Protein AF-A0A0W1ANU6-F1 (afdb_monomer_lite)

Organism: NCBI:txid66969

Sequence (694 aa):
MARELHKSTKRPPHLQFKSTFQEWLEKNLQDPGAIPAIKIGTTGFQNAEVLRQFMLSNVGQVFLNENRRQFDEKLFIQNQLKIDAIESELFKQIILGALLRAYMNGEDAKAEKIRRYAIELNHQILSENQAVISANHTPKPDDAPRGPSEGLMSTLQILEGIQNNIEEREKLEQKLALAQHQQQLMLAKHDQFNQAMAIFDTQDGHLDGLDVFATRDLDRRVQWYTKDSKWITDRLQDGVSEKLYVDANGKTVTDLKKAELVLSKGKKVVVNDGVGYILKDSQELDDLTEHEKKAAKNSYREVQQYTRQLKLNELKLEVLRDLIDVLNGDKFYVDAEGKPVQPPKDIKQAELVLAKGQKVVVKDGKGYLLKAGQEFDSLTQDEKETANNSYQEAQHYMKQFKVLVAMHKREIELDLGATDLAILIEDHAMKAPKGHHGGLDDNLVRVRDQQQTLNLELGHLFDMLAVLQGLKYFANKSGKRVPYGEESVYIIDVSQQPVLVNGQLYAIDKSEEILEDTNENRFYLVPKGTTLEMLKNEPEAQKRAERSFERLKYDPSSTVKKLVKDNNALEVSFMEGEISRHASDLANNLQVGKELSQSLAPRPTPRPSSPRKDDLMALRRGEQPALTYDDFSHCQGRLEPKARDAYLQLLEQAPRFGPIPPELQRKIMNFLDKHHVNPFERTFNPTPFNNPYQ

Structure (mmCIF, N/CA/C/O backbone):
data_AF-A0A0W1ANU6-F1
#
_entry.id   AF-A0A0W1ANU6-F1
#
loop_
_atom_site.group_PDB
_atom_site.id
_atom_site.type_symbol
_atom_site.label_atom_id
_atom_site.label_alt_id
_atom_site.label_comp_id
_atom_site.label_asym_id
_atom_site.label_entity_id
_atom_site.label_seq_id
_atom_site.pdbx_PDB_ins_code
_atom_site.Cartn_x
_atom_site.Cartn_y
_atom_site.Cartn_z
_atom_site.occupancy
_atom_site.B_iso_or_equiv
_atom_site.auth_seq_id
_atom_site.auth_comp_id
_atom_site.auth_asym_id
_atom_site.auth_atom_id
_atom_site.pdbx_PDB_model_num
ATOM 1 N N . MET A 1 1 ? 16.350 -18.816 4.239 1.00 35.78 1 MET A N 1
ATOM 2 C CA . MET A 1 1 ? 16.068 -18.340 2.868 1.00 35.78 1 MET A CA 1
ATOM 3 C C . MET A 1 1 ? 17.318 -17.874 2.124 1.00 35.78 1 MET A C 1
ATOM 5 O O . MET A 1 1 ? 17.687 -18.574 1.194 1.00 35.78 1 MET A O 1
ATOM 9 N N . ALA A 1 2 ? 18.045 -16.825 2.540 1.00 32.62 2 ALA A N 1
ATOM 10 C CA . ALA A 1 2 ? 19.241 -16.346 1.816 1.00 32.62 2 ALA A CA 1
ATOM 11 C C . ALA A 1 2 ? 20.318 -17.427 1.546 1.00 32.62 2 ALA A C 1
ATOM 13 O O . ALA A 1 2 ? 20.812 -17.546 0.432 1.00 32.62 2 ALA A O 1
ATOM 14 N N . ARG A 1 3 ? 20.628 -18.304 2.517 1.00 33.06 3 ARG A N 1
ATOM 15 C CA . ARG A 1 3 ? 21.600 -19.409 2.330 1.00 33.06 3 ARG A CA 1
ATOM 16 C C . ARG A 1 3 ? 21.128 -20.547 1.415 1.00 33.06 3 ARG A C 1
ATOM 18 O O . ARG A 1 3 ? 21.973 -21.315 0.962 1.00 33.06 3 ARG A O 1
ATOM 25 N N . GLU A 1 4 ? 19.827 -20.674 1.160 1.00 38.75 4 GLU A N 1
ATOM 26 C CA . GLU A 1 4 ? 19.288 -21.673 0.224 1.00 38.75 4 GLU A CA 1
ATOM 27 C C . GLU A 1 4 ? 19.093 -21.092 -1.180 1.00 38.75 4 GLU A C 1
ATOM 29 O O . GLU A 1 4 ? 19.445 -21.753 -2.156 1.00 38.75 4 GLU A O 1
ATOM 34 N N . LEU A 1 5 ? 18.690 -19.821 -1.295 1.00 36.66 5 LEU A N 1
ATOM 35 C CA . LEU A 1 5 ? 18.698 -19.081 -2.564 1.00 36.66 5 LEU A CA 1
ATOM 36 C C . LEU A 1 5 ? 20.118 -18.959 -3.140 1.00 36.66 5 LEU A C 1
ATOM 38 O O . LEU A 1 5 ? 20.323 -19.208 -4.324 1.00 36.66 5 LEU A O 1
ATOM 42 N N . HIS A 1 6 ? 21.128 -18.710 -2.298 1.00 36.75 6 HIS A N 1
ATOM 43 C CA . HIS A 1 6 ? 22.522 -18.610 -2.747 1.00 36.75 6 HIS A CA 1
ATOM 44 C C . HIS A 1 6 ? 23.140 -19.947 -3.200 1.00 36.75 6 HIS A C 1
ATOM 46 O O . HIS A 1 6 ? 24.167 -19.949 -3.875 1.00 36.75 6 HIS A O 1
ATOM 52 N N . LYS A 1 7 ? 22.537 -21.092 -2.844 1.00 37.78 7 LYS A N 1
ATOM 53 C CA . LYS A 1 7 ? 23.021 -22.429 -3.239 1.00 37.78 7 LYS A CA 1
ATOM 54 C C . LYS A 1 7 ? 22.357 -22.977 -4.509 1.00 37.78 7 LYS A C 1
ATOM 56 O O . LYS A 1 7 ? 22.868 -23.944 -5.063 1.00 37.78 7 LYS A O 1
ATOM 61 N N . SER A 1 8 ? 21.253 -22.379 -4.969 1.00 34.44 8 SER A N 1
ATOM 62 C CA . SER A 1 8 ? 20.408 -22.926 -6.045 1.00 34.44 8 SER A CA 1
ATOM 63 C C . SER A 1 8 ? 20.542 -22.206 -7.395 1.00 34.44 8 SER A C 1
ATOM 65 O O . SER A 1 8 ? 20.320 -22.806 -8.445 1.00 34.44 8 SER A O 1
ATOM 67 N N . THR A 1 9 ? 20.976 -20.946 -7.435 1.00 32.66 9 THR A N 1
ATOM 68 C CA . THR A 1 9 ? 21.020 -20.198 -8.699 1.00 32.66 9 THR A CA 1
ATOM 69 C C . THR A 1 9 ? 22.439 -20.114 -9.248 1.00 32.66 9 THR A C 1
ATOM 71 O O . THR A 1 9 ? 23.254 -19.314 -8.783 1.00 32.66 9 THR A O 1
ATOM 74 N N . LYS A 1 10 ? 22.728 -20.893 -10.304 1.00 33.66 10 LYS A N 1
ATOM 75 C CA . LYS A 1 10 ? 23.730 -20.481 -11.302 1.00 33.66 10 LYS A CA 1
ATOM 76 C C . LYS A 1 10 ? 23.440 -19.012 -11.617 1.00 33.66 10 LYS A C 1
ATOM 78 O O . LYS A 1 10 ? 22.291 -18.702 -11.926 1.00 33.66 10 LYS A O 1
ATOM 83 N N . ARG A 1 11 ? 24.433 -18.122 -11.483 1.00 33.25 11 ARG A N 1
ATOM 84 C CA . ARG A 1 11 ? 24.271 -16.713 -11.874 1.00 33.25 11 ARG A CA 1
ATOM 85 C C . ARG A 1 11 ? 23.612 -16.694 -13.258 1.00 33.25 11 ARG A C 1
ATOM 87 O O . ARG A 1 11 ? 24.167 -17.346 -14.151 1.00 33.25 11 ARG A O 1
ATOM 94 N N . PRO A 1 12 ? 22.457 -16.032 -13.449 1.00 35.81 12 PRO A N 1
ATOM 95 C CA . PRO A 1 12 ? 21.993 -15.783 -14.799 1.00 35.81 12 PRO A CA 1
ATOM 96 C C . PRO A 1 12 ? 23.134 -15.046 -15.515 1.00 35.81 12 PRO A C 1
ATOM 98 O O . PRO A 1 12 ? 23.788 -14.198 -14.894 1.00 35.81 12 PRO A O 1
ATOM 101 N N . PRO A 1 13 ? 23.479 -15.433 -16.753 1.00 35.38 13 PRO A N 1
ATOM 102 C CA . PRO A 1 13 ? 24.492 -14.710 -17.500 1.00 35.38 13 PRO A CA 1
ATOM 103 C C . PRO A 1 13 ? 24.056 -13.246 -17.524 1.00 35.38 13 PRO A C 1
ATOM 105 O O . PRO A 1 13 ? 22.912 -12.965 -17.876 1.00 35.38 13 PRO A O 1
ATOM 108 N N . HIS A 1 14 ? 24.935 -12.325 -17.108 1.00 44.47 14 HIS A N 1
ATOM 109 C CA . HIS A 1 14 ? 24.729 -10.910 -17.404 1.00 44.47 14 HIS A CA 1
ATOM 110 C C . HIS A 1 14 ? 24.322 -10.830 -18.874 1.00 44.47 14 HIS A C 1
ATOM 112 O O . HIS A 1 14 ? 24.995 -11.457 -19.697 1.00 44.47 14 HIS A O 1
ATOM 118 N N . LEU A 1 15 ? 23.219 -10.141 -19.182 1.00 48.84 15 LEU A N 1
ATOM 119 C CA . LEU A 1 15 ? 22.803 -9.886 -20.557 1.00 48.84 15 LEU A CA 1
ATOM 120 C C . LEU A 1 15 ? 23.972 -9.184 -21.261 1.00 48.84 15 LEU A C 1
ATOM 122 O O . LEU A 1 15 ? 24.145 -7.971 -21.169 1.00 48.84 15 LEU A O 1
ATOM 126 N N . GLN A 1 16 ? 24.838 -9.967 -21.900 1.00 61.44 16 GLN A N 1
ATOM 127 C CA . GLN A 1 16 ? 25.868 -9.463 -22.785 1.00 61.44 16 GLN A CA 1
ATOM 128 C C . GLN A 1 16 ? 25.128 -9.099 -24.057 1.00 61.44 16 GLN A C 1
ATOM 130 O O . GLN A 1 16 ? 24.949 -9.929 -24.945 1.00 61.44 16 GLN A O 1
ATOM 135 N N . PHE A 1 17 ? 24.610 -7.874 -24.084 1.00 69.75 17 PHE A N 1
ATOM 136 C CA . PHE A 1 17 ? 24.066 -7.311 -25.302 1.00 69.75 17 PHE A CA 1
ATOM 137 C C . PHE A 1 17 ? 25.176 -7.309 -26.355 1.00 69.75 17 PHE A C 1
ATOM 139 O O . PHE A 1 17 ? 26.246 -6.740 -26.130 1.00 69.75 17 PHE A O 1
ATOM 146 N N . LYS A 1 18 ? 24.918 -7.969 -27.480 1.00 77.81 18 LYS A N 1
ATOM 147 C CA . LYS A 1 18 ? 25.748 -7.893 -28.676 1.00 77.81 18 LYS A CA 1
ATOM 148 C C . LYS A 1 18 ? 24.963 -7.110 -29.716 1.00 77.81 18 LYS A C 1
ATOM 150 O O . LYS A 1 18 ? 23.819 -7.453 -30.001 1.00 77.81 18 LYS A O 1
ATOM 155 N N . SER A 1 19 ? 25.558 -6.042 -30.243 1.00 79.31 19 SER A N 1
ATOM 156 C CA . SER A 1 19 ? 24.958 -5.303 -31.355 1.00 79.31 19 SER A CA 1
ATOM 157 C C . SER A 1 19 ? 24.917 -6.189 -32.598 1.00 79.31 19 SER A C 1
ATOM 159 O O . SER A 1 19 ? 25.737 -7.099 -32.756 1.00 79.31 19 SER A O 1
ATOM 161 N N . THR A 1 20 ? 24.017 -5.892 -33.533 1.00 81.06 20 THR A N 1
ATOM 162 C CA . THR A 1 20 ? 23.990 -6.616 -34.814 1.00 81.06 20 THR A CA 1
ATOM 163 C C . THR A 1 20 ? 25.293 -6.421 -35.600 1.00 81.06 20 THR A C 1
ATOM 165 O O . THR A 1 20 ? 25.704 -7.307 -36.351 1.00 81.06 20 THR A O 1
ATOM 168 N N . PHE A 1 21 ? 25.993 -5.298 -35.384 1.00 79.25 21 PHE A N 1
ATOM 169 C CA . PHE A 1 21 ? 27.333 -5.060 -35.919 1.00 79.25 21 PHE A CA 1
ATOM 170 C C . PHE A 1 21 ? 28.360 -6.009 -35.303 1.00 79.25 21 PHE A C 1
ATOM 172 O O . PHE A 1 21 ? 29.102 -6.665 -36.030 1.00 79.25 21 PHE A O 1
ATOM 179 N N . GLN A 1 22 ? 28.374 -6.144 -33.977 1.00 78.56 22 GLN A N 1
ATOM 180 C CA . GLN A 1 22 ? 29.277 -7.052 -33.279 1.00 78.56 22 GLN A CA 1
ATOM 181 C C . GLN A 1 22 ? 29.022 -8.516 -33.660 1.00 78.56 22 GLN A C 1
ATOM 183 O O . GLN A 1 22 ? 29.974 -9.250 -33.921 1.00 78.56 22 GLN A O 1
ATOM 188 N N . GLU A 1 23 ? 27.759 -8.936 -33.760 1.00 80.75 23 GLU A N 1
ATOM 189 C CA . GLU A 1 23 ? 27.398 -10.278 -34.234 1.00 80.75 23 GLU A CA 1
ATOM 190 C C . GLU A 1 23 ? 27.848 -10.514 -35.680 1.00 80.75 23 GLU A C 1
ATOM 192 O O . GLU A 1 23 ? 28.389 -11.576 -36.001 1.00 80.75 23 GLU A O 1
ATOM 197 N N . TRP A 1 24 ? 27.686 -9.512 -36.553 1.00 80.56 24 TRP A N 1
ATOM 198 C CA . TRP A 1 24 ? 28.187 -9.571 -37.923 1.00 80.56 24 TRP A CA 1
ATOM 199 C C . TRP A 1 24 ? 29.712 -9.720 -37.956 1.00 80.56 24 TRP A C 1
ATOM 201 O O . TRP A 1 24 ? 30.218 -10.567 -38.694 1.00 80.56 24 TRP A O 1
ATOM 211 N N . LEU A 1 25 ? 30.451 -8.966 -37.136 1.00 74.25 25 LEU A N 1
ATOM 212 C CA . LEU A 1 25 ? 31.909 -9.074 -37.042 1.00 74.25 25 LEU A CA 1
ATOM 213 C C . LEU A 1 25 ? 32.337 -10.460 -36.550 1.00 74.25 25 LEU A C 1
ATOM 215 O O . LEU A 1 25 ? 33.192 -11.084 -37.173 1.00 74.25 25 LEU A O 1
ATOM 219 N N . GLU A 1 26 ? 31.737 -10.970 -35.472 1.00 74.88 26 GLU A N 1
ATOM 220 C CA . GLU A 1 26 ? 32.054 -12.291 -34.916 1.00 74.88 26 GLU A CA 1
ATOM 221 C C . GLU A 1 26 ? 31.790 -13.417 -35.923 1.00 74.88 26 GLU A C 1
ATOM 223 O O . GLU A 1 26 ? 32.666 -14.258 -36.142 1.00 74.88 26 GLU A O 1
ATOM 228 N N . LYS A 1 27 ? 30.626 -13.402 -36.587 1.00 71.75 27 LYS A N 1
ATOM 229 C CA . LYS A 1 27 ? 30.262 -14.389 -37.613 1.00 71.75 27 LYS A CA 1
ATOM 230 C C . LYS A 1 27 ? 31.271 -14.403 -38.764 1.00 71.75 27 LYS A C 1
ATOM 232 O O . LYS A 1 27 ? 31.720 -15.468 -39.178 1.00 71.75 27 LYS A O 1
ATOM 237 N N . ASN A 1 28 ? 31.651 -13.225 -39.256 1.00 66.12 28 ASN A N 1
ATOM 238 C CA . ASN A 1 28 ? 32.554 -13.086 -40.400 1.00 66.12 28 ASN A CA 1
ATOM 239 C C . ASN A 1 28 ? 34.046 -13.232 -40.046 1.00 66.12 28 ASN A C 1
ATOM 241 O O . ASN A 1 28 ? 34.873 -13.407 -40.938 1.00 66.12 28 ASN A O 1
ATOM 245 N N . LEU A 1 29 ? 34.402 -13.179 -38.759 1.00 63.62 29 LEU A N 1
ATOM 246 C CA . LEU A 1 29 ? 35.742 -13.503 -38.260 1.00 63.62 29 LEU A CA 1
ATOM 247 C C . LEU A 1 29 ? 35.932 -15.003 -38.005 1.00 63.62 29 LEU A C 1
ATOM 249 O O . LEU A 1 29 ? 37.050 -15.498 -38.142 1.00 63.62 29 LEU A O 1
ATOM 253 N N . GLN A 1 30 ? 34.872 -15.715 -37.608 1.00 57.31 30 GLN A N 1
ATOM 254 C CA . GLN A 1 30 ? 34.927 -17.142 -37.264 1.00 57.31 30 GLN A CA 1
ATOM 255 C C . GLN A 1 30 ? 34.767 -18.072 -38.472 1.00 57.31 30 GLN A C 1
ATOM 257 O O . GLN A 1 30 ? 35.245 -19.206 -38.421 1.00 57.31 30 GLN A O 1
ATOM 262 N N . ASP A 1 31 ? 34.139 -17.611 -39.554 1.00 54.31 31 ASP A N 1
ATOM 263 C CA . ASP A 1 31 ? 34.014 -18.371 -40.795 1.00 54.31 31 ASP A CA 1
ATOM 264 C C . ASP A 1 31 ? 35.068 -17.913 -41.827 1.00 54.31 31 ASP A C 1
ATOM 266 O O . ASP A 1 31 ? 34.906 -16.857 -42.447 1.00 54.31 31 ASP A O 1
ATOM 270 N N . PRO A 1 32 ? 36.147 -18.689 -42.064 1.00 45.28 32 PRO A N 1
ATOM 271 C CA . PRO A 1 32 ? 37.159 -18.363 -43.071 1.00 45.28 32 PRO A CA 1
ATOM 272 C C . PRO A 1 32 ? 36.623 -18.336 -44.519 1.00 45.28 32 PRO A C 1
ATOM 274 O O . PRO A 1 32 ? 37.383 -17.980 -45.422 1.00 45.28 32 PRO A O 1
ATOM 277 N N . GLY A 1 33 ? 35.355 -18.707 -44.751 1.00 45.69 33 GLY A N 1
ATOM 278 C CA . GLY A 1 33 ? 34.663 -18.653 -46.041 1.00 45.69 33 GLY A CA 1
ATOM 279 C C . GLY A 1 33 ? 33.520 -17.628 -46.164 1.00 45.69 33 GLY A C 1
ATOM 280 O O . GLY A 1 33 ? 33.111 -17.374 -47.296 1.00 45.69 33 GLY A O 1
ATOM 281 N N . ALA A 1 34 ? 33.020 -17.016 -45.079 1.00 43.75 34 ALA A N 1
ATOM 282 C CA . ALA A 1 34 ? 31.840 -16.123 -45.128 1.00 43.75 34 ALA A CA 1
ATOM 283 C C . ALA A 1 34 ? 32.122 -14.748 -45.759 1.00 43.75 34 ALA A C 1
ATOM 285 O O . ALA A 1 34 ? 31.272 -14.196 -46.452 1.00 43.75 34 ALA A O 1
ATOM 286 N N . ILE A 1 35 ? 33.351 -14.239 -45.621 1.00 45.53 35 ILE A N 1
ATOM 287 C CA . ILE A 1 35 ? 33.892 -13.196 -46.500 1.00 45.53 35 ILE A CA 1
ATOM 288 C C . ILE A 1 35 ? 34.967 -13.870 -47.360 1.00 45.53 35 ILE A C 1
ATOM 290 O O . ILE A 1 35 ? 36.108 -13.978 -46.910 1.00 45.53 35 ILE A O 1
ATOM 294 N N . PRO A 1 36 ? 34.689 -14.292 -48.608 1.00 40.44 36 PRO A N 1
ATOM 295 C CA . PRO A 1 36 ? 35.672 -14.991 -49.448 1.00 40.44 36 PRO A CA 1
ATOM 296 C C . PRO A 1 36 ? 36.923 -14.169 -49.843 1.00 40.44 36 PRO A C 1
ATOM 298 O O . PRO A 1 36 ? 37.682 -14.576 -50.725 1.00 40.44 36 PRO A O 1
ATOM 301 N N . ALA A 1 37 ? 37.156 -12.986 -49.261 1.00 41.53 37 ALA A N 1
ATOM 302 C CA . ALA A 1 37 ? 37.956 -11.949 -49.904 1.00 41.53 37 ALA A CA 1
ATOM 303 C C . ALA A 1 37 ? 38.955 -11.163 -49.053 1.00 41.53 37 ALA A C 1
ATOM 305 O O . ALA A 1 37 ? 39.865 -10.563 -49.626 1.00 41.53 37 ALA A O 1
ATOM 306 N N . ILE A 1 38 ? 38.862 -11.191 -47.725 1.00 44.69 38 ILE A N 1
ATOM 307 C CA . ILE A 1 38 ? 39.872 -10.594 -46.847 1.00 44.69 38 ILE A CA 1
ATOM 308 C C . ILE A 1 38 ? 40.146 -11.647 -45.789 1.00 44.69 38 ILE A C 1
ATOM 310 O O . ILE A 1 38 ? 39.294 -11.921 -44.954 1.00 44.69 38 ILE A O 1
ATOM 314 N N . LYS A 1 39 ? 41.316 -12.285 -45.817 1.00 48.00 39 LYS A N 1
ATOM 315 C CA . LYS A 1 39 ? 41.762 -13.081 -44.671 1.00 48.00 39 LYS A CA 1
ATOM 316 C C . LYS A 1 39 ? 42.019 -12.095 -43.522 1.00 48.00 39 LYS A C 1
ATOM 318 O O . LYS A 1 39 ? 43.155 -11.667 -43.327 1.00 48.00 39 LYS A O 1
ATOM 323 N N . ILE A 1 40 ? 40.979 -11.701 -42.787 1.00 48.38 40 ILE A N 1
ATOM 324 C CA . ILE A 1 40 ? 41.069 -10.703 -41.708 1.00 48.38 40 ILE A CA 1
ATOM 325 C C . ILE A 1 40 ? 42.050 -11.185 -40.616 1.00 48.38 40 ILE A C 1
ATOM 327 O O . ILE A 1 40 ? 42.834 -10.403 -40.075 1.00 48.38 40 ILE A O 1
ATOM 331 N N . GLY A 1 41 ? 42.129 -12.505 -40.403 1.00 42.62 41 GLY A N 1
ATOM 332 C CA . GLY A 1 41 ? 43.150 -13.133 -39.556 1.00 42.62 41 GLY A CA 1
ATOM 333 C C . GLY A 1 41 ? 44.597 -12.987 -40.061 1.00 42.62 41 GLY A C 1
ATOM 334 O O . GLY A 1 41 ? 45.521 -13.046 -39.261 1.00 42.62 41 GLY A O 1
ATOM 335 N N . THR A 1 42 ? 44.830 -12.740 -41.360 1.00 43.78 42 THR A N 1
ATOM 336 C CA . THR A 1 42 ? 46.174 -12.425 -41.903 1.00 43.78 42 THR A CA 1
ATOM 337 C C . THR A 1 42 ? 46.507 -10.933 -41.904 1.00 43.78 42 THR A C 1
ATOM 339 O O . THR A 1 42 ? 47.664 -10.579 -42.093 1.00 43.78 42 THR A O 1
ATOM 342 N N . THR A 1 43 ? 45.526 -10.060 -41.654 1.00 48.69 43 THR A N 1
ATOM 343 C CA . THR A 1 43 ? 45.728 -8.606 -41.502 1.00 48.69 43 THR A CA 1
ATOM 344 C C . THR A 1 43 ? 46.030 -8.179 -40.057 1.00 48.69 43 THR A C 1
ATOM 346 O O . THR A 1 43 ? 46.143 -6.990 -39.786 1.00 48.69 43 THR A O 1
ATOM 349 N N . GLY A 1 44 ? 46.183 -9.133 -39.128 1.00 53.22 44 GLY A N 1
ATOM 350 C CA . GLY A 1 44 ? 46.614 -8.877 -37.746 1.00 53.22 44 GLY A CA 1
ATOM 351 C C . GLY A 1 44 ? 45.498 -8.577 -36.736 1.00 53.22 44 GLY A C 1
ATOM 352 O O . GLY A 1 44 ? 45.797 -8.333 -35.568 1.00 53.22 44 GLY A O 1
ATOM 353 N N . PHE A 1 45 ? 44.219 -8.624 -37.130 1.00 59.03 45 PHE A N 1
ATOM 354 C CA . PHE A 1 45 ? 43.095 -8.437 -36.204 1.00 59.03 45 PHE A CA 1
ATOM 355 C C . PHE A 1 45 ? 42.841 -9.717 -35.399 1.00 59.03 45 PHE A C 1
ATOM 357 O O . PHE A 1 45 ? 42.494 -10.755 -35.957 1.00 59.03 45 PHE A O 1
ATOM 364 N N . GLN A 1 46 ? 43.025 -9.644 -34.079 1.00 59.03 46 GLN A N 1
ATOM 365 C CA . GLN A 1 46 ? 43.000 -10.816 -33.194 1.00 59.03 46 GLN A CA 1
ATOM 366 C C . GLN A 1 46 ? 41.590 -11.221 -32.736 1.00 59.03 46 GLN A C 1
ATOM 368 O O . GLN A 1 46 ? 41.385 -12.367 -32.343 1.00 59.03 46 GLN A O 1
ATOM 373 N N . ASN A 1 47 ? 40.623 -10.297 -32.746 1.00 66.69 47 ASN A N 1
ATOM 374 C CA . ASN A 1 47 ? 39.236 -10.550 -32.347 1.00 66.69 47 ASN A CA 1
ATOM 375 C C . ASN A 1 47 ? 38.274 -9.474 -32.900 1.00 66.69 47 ASN A C 1
ATOM 377 O O . ASN A 1 47 ? 38.709 -8.471 -33.473 1.00 66.69 47 ASN A O 1
ATOM 381 N N . ALA A 1 48 ? 36.967 -9.691 -32.712 1.00 69.06 48 ALA A N 1
ATOM 382 C CA . ALA A 1 48 ? 35.898 -8.817 -33.203 1.00 69.06 48 ALA A CA 1
ATOM 383 C C . ALA A 1 48 ? 35.932 -7.405 -32.619 1.00 69.06 48 ALA A C 1
ATOM 385 O O . ALA A 1 48 ? 35.635 -6.456 -33.337 1.00 69.06 48 ALA A O 1
ATOM 386 N N . GLU A 1 49 ? 36.360 -7.245 -31.368 1.00 70.94 49 GLU A N 1
ATOM 387 C CA . GLU A 1 49 ? 36.459 -5.931 -30.733 1.00 70.94 49 GLU A CA 1
ATOM 388 C C . GLU A 1 49 ? 37.581 -5.091 -31.356 1.00 70.94 49 GLU A C 1
ATOM 390 O O . GLU A 1 49 ? 37.402 -3.905 -31.619 1.00 70.94 49 GLU A O 1
ATOM 395 N N . VAL A 1 50 ? 38.717 -5.709 -31.692 1.00 66.81 50 VAL A N 1
ATOM 396 C CA . VAL A 1 50 ? 39.812 -5.014 -32.386 1.00 66.81 50 VAL A CA 1
ATOM 397 C C . VAL A 1 50 ? 39.381 -4.576 -33.792 1.00 66.81 50 VAL A C 1
ATOM 399 O O . VAL A 1 50 ? 39.682 -3.462 -34.220 1.00 66.81 50 VAL A O 1
ATOM 402 N N . LEU A 1 51 ? 38.638 -5.426 -34.510 1.00 69.44 51 LEU A N 1
ATOM 403 C CA . LEU A 1 51 ? 38.098 -5.079 -35.827 1.00 69.44 51 LEU A CA 1
ATOM 404 C C . LEU A 1 51 ? 37.032 -3.974 -35.732 1.00 69.44 51 LEU A C 1
ATOM 406 O O . LEU A 1 51 ? 37.027 -3.055 -36.550 1.00 69.44 51 LEU A O 1
ATOM 410 N N . ARG A 1 52 ? 36.177 -4.026 -34.704 1.00 75.69 52 ARG A N 1
ATOM 411 C CA . ARG A 1 52 ? 35.185 -2.993 -34.390 1.00 75.69 52 ARG A CA 1
ATOM 412 C C . ARG A 1 52 ? 35.854 -1.639 -34.151 1.00 75.69 52 ARG A C 1
ATOM 414 O O . ARG A 1 52 ? 35.487 -0.662 -34.795 1.00 75.69 52 ARG A O 1
ATOM 421 N N . GLN A 1 53 ? 36.874 -1.586 -33.294 1.00 73.38 53 GLN A N 1
ATOM 422 C CA . GLN A 1 53 ? 37.625 -0.357 -33.003 1.00 73.38 53 GLN A CA 1
ATOM 423 C C . GLN A 1 53 ? 38.298 0.222 -34.246 1.00 73.38 53 GLN A C 1
ATOM 425 O O . GLN A 1 53 ? 38.281 1.434 -34.446 1.00 73.38 53 GLN A O 1
ATOM 430 N N . PHE A 1 54 ? 38.852 -0.628 -35.113 1.00 70.88 54 PHE A N 1
ATOM 431 C CA . PHE A 1 54 ? 39.399 -0.181 -36.391 1.00 70.88 54 PHE A CA 1
ATOM 432 C C . PHE A 1 54 ? 38.318 0.450 -37.278 1.00 70.88 54 PHE A C 1
ATOM 434 O O . PHE A 1 54 ? 38.508 1.566 -37.763 1.00 70.88 54 PHE A O 1
ATOM 441 N N . MET A 1 55 ? 37.171 -0.222 -37.435 1.00 68.50 55 MET A N 1
ATOM 442 C CA . MET A 1 55 ? 36.069 0.242 -38.284 1.00 68.50 55 MET A CA 1
ATOM 443 C C . MET A 1 55 ? 35.371 1.506 -37.769 1.00 68.50 55 MET A C 1
ATOM 445 O O . MET A 1 55 ? 34.833 2.249 -38.584 1.00 68.50 55 MET A O 1
ATOM 449 N N . LEU A 1 56 ? 35.389 1.764 -36.460 1.00 73.50 56 LEU A N 1
ATOM 450 C CA . LEU A 1 56 ? 34.772 2.947 -35.843 1.00 73.50 56 LEU A CA 1
ATOM 451 C C . LEU A 1 56 ? 35.773 4.073 -35.530 1.00 73.50 56 LEU A C 1
ATOM 453 O O . LEU A 1 56 ? 35.375 5.176 -35.183 1.00 73.50 56 LEU A O 1
ATOM 457 N N . SER A 1 57 ? 37.082 3.842 -35.656 1.00 68.38 57 SER A N 1
ATOM 458 C CA . SER A 1 57 ? 38.069 4.906 -35.435 1.00 68.38 57 SER A CA 1
ATOM 459 C C . SER A 1 57 ? 38.005 5.974 -36.532 1.00 68.38 57 SER A C 1
ATOM 461 O O . SER A 1 57 ? 37.866 5.635 -37.711 1.00 68.38 57 SER A O 1
ATOM 463 N N . ASN A 1 58 ? 38.184 7.248 -36.151 1.00 58.94 58 ASN A N 1
ATOM 464 C CA . ASN A 1 58 ? 38.324 8.373 -37.081 1.00 58.94 58 ASN A CA 1
ATOM 465 C C . ASN A 1 58 ? 39.396 8.043 -38.126 1.00 58.94 58 ASN A C 1
ATOM 467 O O . ASN A 1 58 ? 40.596 8.125 -37.845 1.00 58.94 58 ASN A O 1
ATOM 471 N N . VAL A 1 59 ? 38.948 7.629 -39.314 1.00 55.06 59 VAL A N 1
ATOM 472 C CA . VAL A 1 59 ? 39.796 7.385 -40.484 1.00 55.06 59 VAL A CA 1
ATOM 473 C C . VAL A 1 59 ? 40.985 6.454 -40.132 1.00 55.06 59 VAL A C 1
ATOM 475 O O . VAL A 1 59 ? 42.113 6.704 -40.526 1.00 55.06 59 VAL A O 1
ATOM 478 N N . GLY A 1 60 ? 40.783 5.397 -39.327 1.00 49.72 60 GLY A N 1
ATOM 479 C CA . GLY A 1 60 ? 41.804 4.357 -39.070 1.00 49.72 60 GLY A CA 1
ATOM 480 C C . GLY A 1 60 ? 43.071 4.783 -38.298 1.00 49.72 60 GLY A C 1
ATOM 481 O O . GLY A 1 60 ? 43.991 3.972 -38.148 1.00 49.72 60 GLY A O 1
ATOM 482 N N . GLN A 1 61 ? 43.168 6.032 -37.820 1.00 48.09 61 GLN A N 1
ATOM 483 C CA . GLN A 1 61 ? 44.453 6.621 -37.408 1.00 48.09 61 GLN A CA 1
ATOM 484 C C . GLN A 1 61 ? 44.985 6.171 -36.038 1.00 48.09 61 GLN A C 1
ATOM 486 O O . GLN A 1 61 ? 46.195 6.198 -35.812 1.00 48.09 61 GLN A O 1
ATOM 491 N N . VAL A 1 62 ? 44.121 5.758 -35.107 1.00 44.28 62 VAL A N 1
ATOM 492 C CA . VAL A 1 62 ? 44.526 5.582 -33.697 1.00 44.28 62 VAL A CA 1
ATOM 493 C C . VAL A 1 62 ? 45.210 4.232 -33.435 1.00 44.28 62 VAL A C 1
ATOM 495 O O . VAL A 1 62 ? 46.135 4.161 -32.630 1.00 44.28 62 VAL A O 1
ATOM 498 N N . PHE A 1 63 ? 44.839 3.161 -34.144 1.00 41.31 63 PHE A N 1
ATOM 499 C CA . PHE A 1 63 ? 45.255 1.798 -33.773 1.00 41.31 63 PHE A CA 1
ATOM 500 C C . PHE A 1 63 ? 46.680 1.409 -34.217 1.00 41.31 63 PHE A C 1
ATOM 502 O O . PHE A 1 63 ? 47.304 0.516 -33.644 1.00 41.31 63 PHE A O 1
ATOM 509 N N . LEU A 1 64 ? 47.242 2.079 -35.227 1.00 43.06 64 LEU A N 1
ATOM 510 C CA . LEU A 1 64 ? 48.576 1.735 -35.727 1.00 43.06 64 LEU A CA 1
ATOM 511 C C . LEU A 1 64 ? 49.711 2.478 -35.032 1.00 43.06 64 LEU A C 1
ATOM 513 O O . LEU A 1 64 ? 50.836 2.019 -35.156 1.00 43.06 64 LEU A O 1
ATOM 517 N N . ASN A 1 65 ? 49.463 3.545 -34.268 1.00 46.06 65 ASN A N 1
ATOM 518 C CA . ASN A 1 65 ? 50.536 4.197 -33.504 1.00 46.06 65 ASN A CA 1
ATOM 519 C C . ASN A 1 65 ? 51.136 3.260 -32.438 1.00 46.06 65 ASN A C 1
ATOM 521 O O . ASN A 1 65 ? 52.339 3.314 -32.188 1.00 46.06 65 ASN A O 1
ATOM 525 N N . GLU A 1 66 ? 50.333 2.339 -31.895 1.00 38.38 66 GLU A N 1
ATOM 526 C CA . GLU A 1 66 ? 50.783 1.334 -30.922 1.00 38.38 66 GLU A CA 1
ATOM 527 C C . GLU A 1 66 ? 51.557 0.177 -31.593 1.00 38.38 66 GLU A C 1
ATOM 529 O O . GLU A 1 66 ? 52.557 -0.299 -31.059 1.00 38.38 66 GLU A O 1
ATOM 534 N N . ASN A 1 67 ? 51.166 -0.227 -32.811 1.00 41.69 67 ASN A N 1
ATOM 535 C CA . ASN A 1 67 ? 51.838 -1.293 -33.573 1.00 41.69 67 ASN A CA 1
ATOM 536 C C . ASN A 1 67 ? 53.048 -0.800 -34.397 1.00 41.69 67 ASN A C 1
ATOM 538 O O . ASN A 1 67 ? 53.995 -1.556 -34.603 1.00 41.69 67 ASN A O 1
ATOM 542 N N . ARG A 1 68 ? 53.084 0.476 -34.813 1.00 40.03 68 ARG A N 1
ATOM 543 C CA . ARG A 1 68 ? 54.233 1.117 -35.494 1.00 40.03 68 ARG A CA 1
ATOM 544 C C . ARG A 1 68 ? 55.495 1.064 -34.651 1.00 40.03 68 ARG A C 1
ATOM 546 O O . ARG A 1 68 ? 56.588 0.870 -35.170 1.00 40.03 68 ARG A O 1
ATOM 553 N N . ARG A 1 69 ? 55.331 1.183 -33.332 1.00 43.16 69 ARG A N 1
ATOM 554 C CA . ARG A 1 69 ? 56.435 1.177 -32.372 1.00 43.16 69 ARG A CA 1
ATOM 555 C C . ARG A 1 69 ? 57.196 -0.154 -32.340 1.00 43.16 69 ARG A C 1
ATOM 557 O O . ARG A 1 69 ? 58.334 -0.169 -31.890 1.00 43.16 69 ARG A O 1
ATOM 564 N N . GLN A 1 70 ? 56.599 -1.241 -32.839 1.00 40.75 70 GLN A N 1
ATOM 565 C CA . GLN A 1 70 ? 57.263 -2.540 -32.998 1.00 40.75 70 GLN A CA 1
ATOM 566 C C . GLN A 1 70 ? 57.923 -2.733 -34.374 1.00 40.75 70 GLN A C 1
ATOM 568 O O . GLN A 1 70 ? 58.692 -3.675 -34.542 1.00 40.75 70 GLN A O 1
ATOM 573 N N . PHE A 1 71 ? 57.657 -1.855 -35.345 1.00 38.22 71 PHE A N 1
ATOM 574 C CA . PHE A 1 71 ? 58.176 -1.959 -36.714 1.00 38.22 71 PHE A CA 1
ATOM 575 C C . PHE A 1 71 ? 59.248 -0.910 -37.062 1.00 38.22 71 PHE A C 1
ATOM 577 O O . PHE A 1 71 ? 60.032 -1.136 -37.982 1.00 38.22 71 PHE A O 1
ATOM 584 N N . ASP A 1 72 ? 59.349 0.189 -36.311 1.00 39.06 72 ASP A N 1
ATOM 585 C CA . ASP A 1 72 ? 60.236 1.313 -36.640 1.00 39.06 72 ASP A CA 1
ATOM 586 C C . ASP A 1 72 ? 61.590 1.287 -35.898 1.00 39.06 72 ASP A C 1
ATOM 588 O O . ASP A 1 72 ? 61.930 2.194 -35.139 1.00 39.06 72 ASP A O 1
ATOM 592 N N . GLU A 1 73 ? 62.427 0.290 -36.197 1.00 39.44 73 GLU A N 1
ATOM 593 C CA . GLU A 1 73 ? 63.888 0.394 -36.033 1.00 39.44 73 GLU A CA 1
ATOM 594 C C . GLU A 1 73 ? 64.584 0.264 -37.398 1.00 39.44 73 GLU A C 1
ATOM 596 O O . GLU A 1 73 ? 65.144 -0.778 -37.735 1.00 39.44 73 GLU A O 1
ATOM 601 N N . LYS A 1 74 ? 64.539 1.337 -38.208 1.00 36.22 74 LYS A N 1
ATOM 602 C CA . LYS A 1 74 ? 65.648 1.799 -39.076 1.00 36.22 74 LYS A CA 1
ATOM 603 C C . LYS A 1 74 ? 65.258 3.037 -39.887 1.00 36.22 74 LYS A C 1
ATOM 605 O O . LYS A 1 74 ? 64.432 3.008 -40.793 1.00 36.22 74 LYS A O 1
ATOM 610 N N . LEU A 1 75 ? 65.926 4.135 -39.561 1.00 41.28 75 LEU A N 1
ATOM 611 C CA . LEU A 1 75 ? 65.763 5.461 -40.139 1.00 41.28 75 LEU A CA 1
ATOM 612 C C . LEU A 1 75 ? 66.609 5.592 -41.424 1.00 41.28 75 LEU A C 1
ATOM 614 O O . LEU A 1 75 ? 67.826 5.737 -41.321 1.00 41.28 75 LEU A O 1
ATOM 618 N N . PHE A 1 76 ? 66.001 5.560 -42.624 1.00 33.81 76 PHE A N 1
ATOM 619 C CA . PHE A 1 76 ? 66.669 6.085 -43.837 1.00 33.81 76 PHE A CA 1
ATOM 620 C C . PHE A 1 76 ? 65.782 6.603 -44.998 1.00 33.81 76 PHE A C 1
ATOM 622 O O . PHE A 1 76 ? 66.341 7.115 -45.959 1.00 33.81 76 PHE A O 1
ATOM 629 N N . ILE A 1 77 ? 64.438 6.556 -44.997 1.00 41.34 77 ILE A N 1
ATOM 630 C CA . ILE A 1 77 ? 63.694 6.879 -46.244 1.00 41.34 77 ILE A CA 1
ATOM 631 C C . ILE A 1 77 ? 62.515 7.846 -46.057 1.00 41.34 77 ILE A C 1
ATOM 633 O O . ILE A 1 77 ? 61.360 7.457 -46.082 1.00 41.34 77 ILE A O 1
ATOM 637 N N . GLN A 1 78 ? 62.778 9.150 -45.936 1.00 42.88 78 GLN A N 1
ATOM 638 C CA . GLN A 1 78 ? 61.739 10.166 -45.674 1.00 42.88 78 GLN A CA 1
ATOM 639 C C . GLN A 1 78 ? 60.764 10.474 -46.833 1.00 42.88 78 GLN A C 1
ATOM 641 O O . GLN A 1 78 ? 59.709 11.047 -46.567 1.00 42.88 78 GLN A O 1
ATOM 646 N N . ASN A 1 79 ? 61.068 10.110 -48.086 1.00 41.66 79 ASN A N 1
ATOM 647 C CA . ASN A 1 79 ? 60.165 10.343 -49.231 1.00 41.66 79 ASN A CA 1
ATOM 648 C C . ASN A 1 79 ? 59.393 9.086 -49.655 1.00 41.66 79 ASN A C 1
ATOM 650 O O . ASN A 1 79 ? 58.191 9.183 -49.886 1.00 41.66 79 ASN A O 1
ATOM 654 N N . GLN A 1 80 ? 60.026 7.908 -49.648 1.00 42.78 80 GLN A N 1
ATOM 655 C CA . GLN A 1 80 ? 59.308 6.640 -49.825 1.00 42.78 80 GLN A CA 1
ATOM 656 C C . GLN A 1 80 ? 58.341 6.400 -48.660 1.00 42.78 80 GLN A C 1
ATOM 658 O O . GLN A 1 80 ? 57.196 6.083 -48.913 1.00 42.78 80 GLN A O 1
ATOM 663 N N . LEU A 1 81 ? 58.711 6.724 -47.409 1.00 47.84 81 LEU A N 1
ATOM 664 C CA . LEU A 1 81 ? 57.786 6.628 -46.268 1.00 47.84 81 LEU A CA 1
ATOM 665 C C . LEU A 1 81 ? 56.566 7.546 -46.384 1.00 47.84 81 LEU A C 1
ATOM 667 O O . LEU A 1 81 ? 55.544 7.245 -45.782 1.00 47.84 81 LEU A O 1
ATOM 671 N N . LYS A 1 82 ? 56.648 8.670 -47.108 1.00 44.31 82 LYS A N 1
ATOM 672 C CA . LYS A 1 82 ? 55.484 9.542 -47.336 1.00 44.31 82 LYS A CA 1
ATOM 673 C C . LYS A 1 82 ? 54.558 8.958 -48.398 1.00 44.31 82 LYS A C 1
ATOM 675 O O . LYS A 1 82 ? 53.351 9.001 -48.203 1.00 44.31 82 LYS A O 1
ATOM 680 N N . ILE A 1 83 ? 55.116 8.396 -49.471 1.00 43.94 83 ILE A N 1
ATOM 681 C CA . ILE A 1 83 ? 54.353 7.696 -50.512 1.00 43.94 83 ILE A CA 1
ATOM 682 C C . ILE A 1 83 ? 53.743 6.417 -49.931 1.00 43.94 83 ILE A C 1
ATOM 684 O O . ILE A 1 83 ? 52.531 6.273 -49.976 1.00 43.94 83 ILE A O 1
ATOM 688 N N . ASP A 1 84 ? 54.531 5.586 -49.249 1.00 46.97 84 ASP A N 1
ATOM 689 C CA . ASP A 1 84 ? 54.077 4.377 -48.558 1.00 46.97 84 ASP A CA 1
ATOM 690 C C . ASP A 1 84 ? 53.061 4.707 -47.450 1.00 46.97 84 ASP A C 1
ATOM 692 O O . ASP A 1 84 ? 52.128 3.942 -47.222 1.00 46.97 84 ASP A O 1
ATOM 696 N N . ALA A 1 85 ? 53.184 5.853 -46.762 1.00 51.19 85 ALA A N 1
ATOM 697 C CA . ALA A 1 85 ? 52.184 6.301 -45.789 1.00 51.19 85 ALA A CA 1
ATOM 698 C C . ALA A 1 85 ? 50.878 6.745 -46.456 1.00 51.19 85 ALA A C 1
ATOM 700 O O . ALA A 1 85 ? 49.815 6.434 -45.929 1.00 51.19 85 ALA A O 1
ATOM 701 N N . ILE A 1 86 ? 50.940 7.445 -47.593 1.00 50.69 86 ILE A N 1
ATOM 702 C CA . ILE A 1 86 ? 49.756 7.853 -48.360 1.00 50.69 86 ILE A CA 1
ATOM 703 C C . ILE A 1 86 ? 49.084 6.627 -48.992 1.00 50.69 86 ILE A C 1
ATOM 705 O O . ILE A 1 86 ? 47.872 6.489 -48.882 1.00 50.69 86 ILE A O 1
ATOM 709 N N . GLU A 1 87 ? 49.848 5.711 -49.589 1.00 50.09 87 GLU A N 1
ATOM 710 C CA . GLU A 1 87 ? 49.361 4.452 -50.165 1.00 50.09 87 GLU A CA 1
ATOM 711 C C . GLU A 1 87 ? 48.785 3.527 -49.088 1.00 50.09 87 GLU A C 1
ATOM 713 O O . GLU A 1 87 ? 47.707 2.964 -49.271 1.00 50.09 87 GLU A O 1
ATOM 718 N N . SER A 1 88 ? 49.441 3.424 -47.927 1.00 54.09 88 SER A N 1
ATOM 719 C CA . SER A 1 88 ? 48.921 2.692 -46.768 1.00 54.09 88 SER A CA 1
ATOM 720 C C . SER A 1 88 ? 47.627 3.312 -46.249 1.00 54.09 88 SER A C 1
ATOM 722 O O . SER A 1 88 ? 46.689 2.584 -45.932 1.00 54.09 88 SER A O 1
ATOM 724 N N . GLU A 1 89 ? 47.544 4.640 -46.169 1.00 55.44 89 GLU A N 1
ATOM 725 C CA . GLU A 1 89 ? 46.341 5.323 -45.700 1.00 55.44 89 GLU A CA 1
ATOM 726 C C . GLU A 1 89 ? 45.185 5.158 -46.686 1.00 55.44 89 GLU A C 1
ATOM 728 O O . GLU A 1 89 ? 44.088 4.769 -46.302 1.00 55.44 89 GLU A O 1
ATOM 733 N N . LEU A 1 90 ? 45.446 5.320 -47.978 1.00 55.78 90 LEU A N 1
ATOM 734 C CA . LEU A 1 90 ? 44.472 5.112 -49.041 1.00 55.78 90 LEU A CA 1
ATOM 735 C C . LEU A 1 90 ? 43.958 3.662 -49.077 1.00 55.78 90 LEU A C 1
ATOM 737 O O . LEU A 1 90 ? 42.753 3.425 -49.153 1.00 55.78 90 LEU A O 1
ATOM 741 N N . PHE A 1 91 ? 44.856 2.684 -48.950 1.00 57.28 91 PHE A N 1
ATOM 742 C CA . PHE A 1 91 ? 44.505 1.268 -48.862 1.00 57.28 91 PHE A CA 1
ATOM 743 C C . PHE A 1 91 ? 43.615 0.968 -47.647 1.00 57.28 91 PHE A C 1
ATOM 745 O O . PHE A 1 91 ? 42.638 0.225 -47.766 1.00 57.28 91 PHE A O 1
ATOM 752 N N . LYS A 1 92 ? 43.888 1.590 -46.490 1.00 59.16 92 LYS A N 1
ATOM 753 C CA . LYS A 1 92 ? 43.031 1.478 -45.298 1.00 59.16 92 LYS A CA 1
ATOM 754 C C . LYS A 1 92 ? 41.642 2.051 -45.540 1.00 59.16 92 LYS A C 1
ATOM 756 O O . LYS A 1 92 ? 40.672 1.396 -45.177 1.00 59.16 92 LYS A O 1
ATOM 761 N N . GLN A 1 93 ? 41.533 3.215 -46.178 1.00 60.81 93 GLN A N 1
ATOM 762 C CA . GLN A 1 93 ? 40.237 3.823 -46.502 1.00 60.81 93 GLN A CA 1
ATOM 763 C C . GLN A 1 93 ? 39.421 2.962 -47.468 1.00 60.81 93 GLN A C 1
ATOM 765 O O . GLN A 1 93 ? 38.206 2.833 -47.323 1.00 60.81 93 GLN A O 1
ATOM 770 N N . ILE A 1 94 ? 40.094 2.304 -48.413 1.00 62.12 94 ILE A N 1
ATOM 771 C CA . ILE A 1 94 ? 39.473 1.368 -49.352 1.00 62.12 94 ILE A CA 1
ATOM 772 C C . ILE A 1 94 ? 38.960 0.114 -48.627 1.00 62.12 94 ILE A C 1
ATOM 774 O O . ILE A 1 94 ? 37.821 -0.297 -48.853 1.00 62.12 94 ILE A O 1
ATOM 778 N N . ILE A 1 95 ? 39.761 -0.481 -47.734 1.00 64.06 95 ILE A N 1
ATOM 779 C CA . ILE A 1 95 ? 39.336 -1.633 -46.920 1.00 64.06 95 ILE A CA 1
ATOM 780 C C . ILE A 1 95 ? 38.188 -1.245 -45.987 1.00 64.06 95 ILE A C 1
ATOM 782 O O . ILE A 1 95 ? 37.194 -1.965 -45.909 1.00 64.06 95 ILE A O 1
ATOM 786 N N . LEU A 1 96 ? 38.300 -0.103 -45.309 1.00 65.38 96 LEU A N 1
ATOM 787 C CA . LEU A 1 96 ? 37.277 0.426 -44.414 1.00 65.38 96 LEU A CA 1
ATOM 788 C C . LEU A 1 96 ? 35.958 0.634 -45.164 1.00 65.38 96 LEU A C 1
ATOM 790 O O . LEU A 1 96 ? 34.926 0.106 -44.755 1.00 65.38 96 LEU A O 1
ATOM 794 N N . GLY A 1 97 ? 35.996 1.313 -46.312 1.00 64.25 97 GLY A N 1
ATOM 795 C CA . GLY A 1 97 ? 34.822 1.505 -47.156 1.00 64.25 97 GLY A CA 1
ATOM 796 C C . GLY A 1 97 ? 34.232 0.202 -47.679 1.00 64.25 97 GLY A C 1
ATOM 797 O O . GLY A 1 97 ? 33.010 0.066 -47.735 1.00 64.25 97 GLY A O 1
ATOM 798 N N . ALA A 1 98 ? 35.069 -0.786 -47.999 1.00 65.00 98 ALA A N 1
ATOM 799 C CA . ALA A 1 98 ? 34.605 -2.100 -48.418 1.00 65.00 98 ALA A CA 1
ATOM 800 C C . ALA A 1 98 ? 33.871 -2.851 -47.297 1.00 65.00 98 ALA A C 1
ATOM 802 O O . ALA A 1 98 ? 32.789 -3.395 -47.530 1.00 65.00 98 ALA A O 1
ATOM 803 N N . LEU A 1 99 ? 34.432 -2.847 -46.085 1.00 66.81 99 LEU A N 1
ATOM 804 C CA . LEU A 1 99 ? 33.862 -3.507 -44.910 1.00 66.81 99 LEU A CA 1
ATOM 805 C C . LEU A 1 99 ? 32.567 -2.829 -44.447 1.00 66.81 99 LEU A C 1
ATOM 807 O O . LEU A 1 99 ? 31.561 -3.508 -44.249 1.00 66.81 99 LEU A O 1
ATOM 811 N N . LEU A 1 100 ? 32.557 -1.496 -44.344 1.00 68.44 100 LEU A N 1
ATOM 812 C CA . LEU A 1 100 ? 31.366 -0.724 -43.978 1.00 68.44 100 LEU A CA 1
ATOM 813 C C . LEU A 1 100 ? 30.239 -0.953 -44.989 1.00 68.44 100 LEU A C 1
ATOM 815 O O . LEU A 1 100 ? 29.094 -1.202 -44.624 1.00 68.44 100 LEU A O 1
ATOM 819 N N . ARG A 1 101 ? 30.561 -0.950 -46.284 1.00 66.25 101 ARG A N 1
ATOM 820 C CA . ARG A 1 101 ? 29.573 -1.184 -47.338 1.00 66.25 101 ARG A CA 1
ATOM 821 C C . ARG A 1 101 ? 29.044 -2.616 -47.355 1.00 66.25 101 ARG A C 1
ATOM 823 O O . ARG A 1 101 ? 27.864 -2.802 -47.658 1.00 66.25 101 ARG A O 1
ATOM 830 N N . ALA A 1 102 ? 29.882 -3.607 -47.052 1.00 67.88 102 ALA A N 1
ATOM 831 C CA . ALA A 1 102 ? 29.455 -4.996 -46.903 1.00 67.88 102 ALA A CA 1
ATOM 832 C C . ALA A 1 102 ? 28.463 -5.142 -45.738 1.00 67.88 102 ALA A C 1
ATOM 834 O O . ALA A 1 102 ? 27.394 -5.721 -45.926 1.00 67.88 102 ALA A O 1
ATOM 835 N N . TYR A 1 103 ? 28.763 -4.527 -44.590 1.00 70.88 103 TYR A N 1
ATOM 836 C CA . TYR A 1 103 ? 27.860 -4.502 -43.439 1.00 70.88 103 TYR A CA 1
ATOM 837 C C . TYR A 1 103 ? 26.506 -3.847 -43.770 1.00 70.88 103 TYR A C 1
ATOM 839 O O . TYR A 1 103 ? 25.455 -4.434 -43.518 1.00 70.88 103 TYR A O 1
ATOM 847 N N . MET A 1 104 ? 26.506 -2.676 -44.418 1.00 68.62 104 MET A N 1
ATOM 848 C CA . MET A 1 104 ? 25.270 -1.928 -44.706 1.00 68.62 104 MET A CA 1
ATOM 849 C C . MET A 1 104 ? 24.350 -2.584 -45.750 1.00 68.62 104 MET A C 1
ATOM 851 O O . MET A 1 104 ? 23.151 -2.312 -45.759 1.00 68.62 104 MET A O 1
ATOM 855 N N . ASN A 1 105 ? 24.881 -3.439 -46.633 1.00 68.12 105 ASN A N 1
ATOM 856 C CA . ASN A 1 105 ? 24.107 -4.067 -47.713 1.00 68.12 105 ASN A CA 1
ATOM 857 C C . ASN A 1 105 ? 23.637 -5.499 -47.414 1.00 68.12 105 ASN A C 1
ATOM 859 O O . ASN A 1 105 ? 22.902 -6.052 -48.231 1.00 68.12 105 ASN A O 1
ATOM 863 N N . GLY A 1 106 ? 24.038 -6.094 -46.284 1.00 62.41 106 GLY A N 1
ATOM 864 C CA . GLY A 1 106 ? 23.486 -7.361 -45.786 1.00 62.41 106 GLY A CA 1
ATOM 865 C C . GLY A 1 106 ? 23.681 -8.601 -46.675 1.00 62.41 106 GLY A C 1
ATOM 866 O O . GLY A 1 106 ? 22.989 -9.592 -46.465 1.00 62.41 106 GLY A O 1
ATOM 867 N N . GLU A 1 107 ? 24.588 -8.576 -47.659 1.00 56.09 107 GLU A N 1
ATOM 868 C CA . GLU A 1 107 ? 24.773 -9.664 -48.635 1.00 56.09 107 GLU A CA 1
ATOM 869 C C . GLU A 1 107 ? 26.256 -9.965 -48.915 1.00 56.09 107 GLU A C 1
ATOM 871 O O . GLU A 1 107 ? 26.976 -9.138 -49.487 1.00 56.09 107 GLU A O 1
ATOM 876 N N . ASP A 1 108 ? 26.675 -11.205 -48.644 1.00 46.56 108 ASP A N 1
ATOM 877 C CA . ASP A 1 108 ? 28.014 -11.740 -48.956 1.00 46.56 108 ASP A CA 1
ATOM 878 C C . ASP A 1 108 ? 28.327 -11.680 -50.469 1.00 46.56 108 ASP A C 1
ATOM 880 O O . ASP A 1 108 ? 29.468 -11.485 -50.893 1.00 46.56 108 ASP A O 1
ATOM 884 N N . ALA A 1 109 ? 27.291 -11.737 -51.317 1.00 42.69 109 ALA A N 1
ATOM 885 C CA . ALA A 1 109 ? 27.404 -11.736 -52.778 1.00 42.69 109 ALA A CA 1
ATOM 886 C C . ALA A 1 109 ? 27.882 -10.397 -53.388 1.00 42.69 109 ALA A C 1
ATOM 888 O O . ALA A 1 109 ? 28.304 -10.358 -54.548 1.00 42.69 109 ALA A O 1
ATOM 889 N N . LYS A 1 110 ? 27.851 -9.288 -52.633 1.00 50.09 110 LYS A N 1
ATOM 890 C CA . LYS A 1 110 ? 28.343 -7.972 -53.090 1.00 50.09 110 LYS A CA 1
ATOM 891 C C . LYS A 1 110 ? 29.762 -7.658 -52.613 1.00 50.09 110 LYS A C 1
ATOM 893 O O . LYS A 1 110 ? 30.412 -6.811 -53.229 1.00 50.09 110 LYS A O 1
ATOM 898 N N . ALA A 1 111 ? 30.276 -8.371 -51.610 1.00 42.69 111 ALA A N 1
ATOM 899 C CA . ALA A 1 111 ? 31.635 -8.190 -51.099 1.00 42.69 111 ALA A CA 1
ATOM 900 C C . ALA A 1 111 ? 32.702 -8.440 -52.182 1.00 42.69 111 ALA A C 1
ATOM 902 O O . ALA A 1 111 ? 33.676 -7.700 -52.261 1.00 42.69 111 ALA A O 1
ATOM 903 N N . GLU A 1 112 ? 32.484 -9.394 -53.096 1.00 46.16 112 GLU A N 1
ATOM 904 C CA . GLU A 1 112 ? 33.424 -9.691 -54.190 1.00 46.16 112 GLU A CA 1
ATOM 905 C C . GLU A 1 112 ? 33.421 -8.618 -55.299 1.00 46.16 112 GLU A C 1
ATOM 907 O O . GLU A 1 112 ? 34.461 -8.311 -55.880 1.00 46.16 112 GLU A O 1
ATOM 912 N N . LYS A 1 113 ? 32.274 -7.971 -55.564 1.00 52.03 113 LYS A N 1
ATOM 913 C CA . LYS A 1 113 ? 32.214 -6.784 -56.443 1.00 52.03 113 LYS A CA 1
ATOM 914 C C . LYS A 1 113 ? 32.922 -5.590 -55.810 1.00 52.03 113 LYS A C 1
ATOM 916 O O . LYS A 1 113 ? 33.630 -4.864 -56.498 1.00 52.03 113 LYS A O 1
ATOM 921 N N . ILE A 1 114 ? 32.742 -5.409 -54.505 1.00 48.00 114 ILE A N 1
ATOM 922 C CA . ILE A 1 114 ? 33.395 -4.357 -53.725 1.00 48.00 114 ILE A CA 1
ATOM 923 C C . ILE A 1 114 ? 34.910 -4.612 -53.640 1.00 48.00 114 ILE A C 1
ATOM 925 O O . ILE A 1 114 ? 35.681 -3.669 -53.767 1.00 48.00 114 ILE A O 1
ATOM 929 N N . ARG A 1 115 ? 35.349 -5.874 -53.535 1.00 47.28 115 ARG A N 1
ATOM 930 C CA . ARG A 1 115 ? 36.757 -6.292 -53.619 1.00 47.28 115 ARG A CA 1
ATOM 931 C C . ARG A 1 115 ? 37.362 -5.986 -54.986 1.00 47.28 115 ARG A C 1
ATOM 933 O O . ARG A 1 115 ? 38.432 -5.392 -55.045 1.00 47.28 115 ARG A O 1
ATOM 940 N N . ARG A 1 116 ? 36.697 -6.370 -56.083 1.00 52.28 116 ARG A N 1
ATOM 941 C CA . ARG A 1 116 ? 37.173 -6.044 -57.440 1.00 52.28 116 ARG A CA 1
ATOM 942 C C . ARG A 1 116 ? 37.282 -4.542 -57.642 1.00 52.28 116 ARG A C 1
ATOM 944 O O . ARG A 1 116 ? 38.293 -4.096 -58.154 1.00 52.28 116 ARG A O 1
ATOM 951 N N . TYR A 1 117 ? 36.309 -3.781 -57.150 1.00 51.59 117 TYR A N 1
ATOM 952 C CA . TYR A 1 117 ? 36.348 -2.325 -57.194 1.00 51.59 117 TYR A CA 1
ATOM 953 C C . TYR A 1 117 ? 37.476 -1.736 -56.337 1.00 51.59 117 TYR A C 1
ATOM 955 O O . TYR A 1 117 ? 38.181 -0.848 -56.788 1.00 51.59 117 TYR A O 1
ATOM 963 N N . ALA A 1 118 ? 37.694 -2.245 -55.123 1.00 47.41 118 ALA A N 1
ATOM 964 C CA . ALA A 1 118 ? 38.813 -1.853 -54.268 1.00 47.41 118 ALA A CA 1
ATOM 965 C C . ALA A 1 118 ? 40.166 -2.119 -54.945 1.00 47.41 118 ALA A C 1
ATOM 967 O O . ALA A 1 118 ? 41.056 -1.276 -54.898 1.00 47.41 118 ALA A O 1
ATOM 968 N N . ILE A 1 119 ? 40.302 -3.269 -55.611 1.00 51.50 119 ILE A N 1
ATOM 969 C CA . ILE A 1 119 ? 41.486 -3.638 -56.392 1.00 51.50 119 ILE A CA 1
ATOM 970 C C . ILE A 1 119 ? 41.628 -2.739 -57.631 1.00 51.50 119 ILE A C 1
ATOM 972 O O . ILE A 1 119 ? 42.729 -2.265 -57.885 1.00 51.50 119 ILE A O 1
ATOM 976 N N . GLU A 1 120 ? 40.545 -2.472 -58.369 1.00 51.97 120 GLU A N 1
ATOM 977 C CA . GLU A 1 120 ? 40.518 -1.597 -59.554 1.00 51.97 120 GLU A CA 1
ATOM 978 C C . GLU A 1 120 ? 40.842 -0.143 -59.204 1.00 51.97 120 GLU A C 1
ATOM 980 O O . GLU A 1 120 ? 41.658 0.471 -59.881 1.00 51.97 120 GLU A O 1
ATOM 985 N N . LEU A 1 121 ? 40.271 0.395 -58.124 1.00 47.66 121 LEU A N 1
ATOM 986 C CA . LEU A 1 121 ? 40.524 1.751 -57.640 1.00 47.66 121 LEU A CA 1
ATOM 987 C C . LEU A 1 121 ? 41.964 1.896 -57.132 1.00 47.66 121 LEU A C 1
ATOM 989 O O . LEU A 1 121 ? 42.625 2.884 -57.439 1.00 47.66 121 LEU A O 1
ATOM 993 N N . ASN A 1 122 ? 42.475 0.892 -56.409 1.00 47.38 122 ASN A N 1
ATOM 994 C CA . ASN A 1 122 ? 43.877 0.861 -55.997 1.00 47.38 122 ASN A CA 1
ATOM 995 C C . ASN A 1 122 ? 44.796 0.802 -57.228 1.00 47.38 122 ASN A C 1
ATOM 997 O O . ASN A 1 122 ? 45.750 1.564 -57.316 1.00 47.38 122 ASN A O 1
ATOM 1001 N N . HIS A 1 123 ? 44.465 -0.014 -58.235 1.00 50.91 123 HIS A N 1
ATOM 1002 C CA . HIS A 1 123 ? 45.187 -0.047 -59.510 1.00 50.91 123 HIS A CA 1
ATOM 1003 C C . HIS A 1 123 ? 45.135 1.287 -60.261 1.00 50.91 123 HIS A C 1
ATOM 1005 O O . HIS A 1 123 ? 46.147 1.702 -60.821 1.00 50.91 123 HIS A O 1
ATOM 1011 N N . GLN A 1 124 ? 43.985 1.959 -60.271 1.00 52.44 124 GLN A N 1
ATOM 1012 C CA . GLN A 1 124 ? 43.791 3.233 -60.954 1.00 52.44 124 GLN A CA 1
ATOM 1013 C C . GLN A 1 124 ? 44.614 4.340 -60.288 1.00 52.44 124 GLN A C 1
ATOM 1015 O O . GLN A 1 124 ? 45.353 5.043 -60.972 1.00 52.44 124 GLN A O 1
ATOM 1020 N N . ILE A 1 125 ? 44.586 4.424 -58.959 1.00 46.78 125 ILE A N 1
ATOM 1021 C CA . ILE A 1 125 ? 45.345 5.419 -58.194 1.00 46.78 125 ILE A CA 1
ATOM 1022 C C . I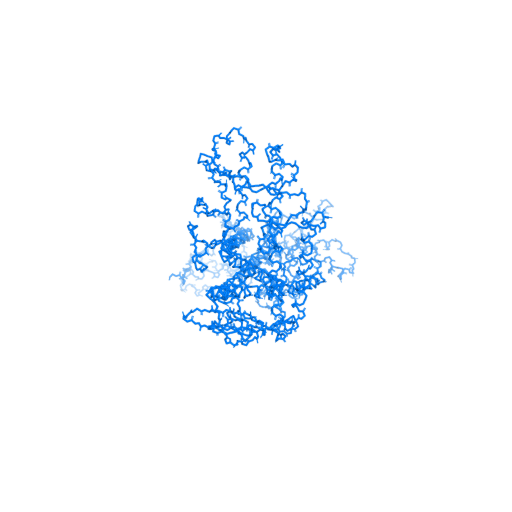LE A 1 125 ? 46.853 5.136 -58.259 1.00 46.78 125 ILE A C 1
ATOM 1024 O O . ILE A 1 125 ? 47.642 6.060 -58.455 1.00 46.78 125 ILE A O 1
ATOM 1028 N N . LEU A 1 126 ? 47.265 3.864 -58.193 1.00 48.41 126 LEU A N 1
ATOM 1029 C CA . LEU A 1 126 ? 48.656 3.461 -58.434 1.00 48.41 126 LEU A CA 1
ATOM 1030 C C . LEU A 1 126 ? 49.106 3.832 -59.853 1.00 48.41 126 LEU A C 1
ATOM 1032 O O . LEU A 1 126 ? 50.226 4.303 -60.027 1.00 48.41 126 LEU A O 1
ATOM 1036 N N . SER A 1 127 ? 48.238 3.678 -60.858 1.00 51.78 127 SER A N 1
ATOM 1037 C CA . SER A 1 127 ? 48.550 4.046 -62.243 1.00 51.78 127 SER A CA 1
ATOM 1038 C C . SER A 1 127 ? 48.614 5.562 -62.466 1.00 51.78 127 SER A C 1
ATOM 1040 O O . SER A 1 127 ? 49.491 6.026 -63.189 1.00 51.78 127 SER A O 1
ATOM 1042 N N . GLU A 1 128 ? 47.756 6.350 -61.807 1.00 48.41 128 GLU A N 1
ATOM 1043 C CA . GLU A 1 128 ? 47.784 7.818 -61.850 1.00 48.41 128 GLU A CA 1
ATOM 1044 C C . GLU A 1 128 ? 49.035 8.367 -61.146 1.00 48.41 128 GLU A C 1
ATOM 1046 O O . GLU A 1 128 ? 49.722 9.232 -61.691 1.00 48.41 128 GLU A O 1
ATOM 1051 N N . ASN A 1 129 ? 49.413 7.800 -59.996 1.00 45.97 129 ASN A N 1
ATOM 1052 C CA . ASN A 1 129 ? 50.644 8.163 -59.292 1.00 45.97 129 ASN A CA 1
ATOM 1053 C C . ASN A 1 129 ? 51.904 7.713 -60.053 1.00 45.97 129 ASN A C 1
ATOM 1055 O O . ASN A 1 129 ? 52.871 8.470 -60.146 1.00 45.97 129 ASN A O 1
ATOM 1059 N N . GLN A 1 130 ? 51.897 6.529 -60.675 1.00 46.91 130 GLN A N 1
ATOM 1060 C CA . GLN A 1 130 ? 52.985 6.085 -61.556 1.00 46.91 130 GLN A CA 1
ATOM 1061 C C . GLN A 1 130 ? 53.095 6.940 -62.822 1.00 46.91 130 GLN A C 1
ATOM 1063 O O . GLN A 1 130 ? 54.210 7.184 -63.283 1.00 46.91 130 GLN A O 1
ATOM 1068 N N . ALA A 1 131 ? 51.987 7.444 -63.371 1.00 48.12 131 ALA A N 1
ATOM 1069 C CA . ALA A 1 131 ? 52.003 8.353 -64.517 1.00 48.12 131 ALA A CA 1
ATOM 1070 C C . ALA A 1 131 ? 52.644 9.710 -64.174 1.00 48.12 131 ALA A C 1
ATOM 1072 O O . ALA A 1 131 ? 53.393 10.253 -64.988 1.00 48.12 131 ALA A O 1
ATOM 1073 N N . VAL A 1 132 ? 52.432 10.219 -62.955 1.00 46.66 132 VAL A N 1
ATOM 1074 C CA . VAL A 1 132 ? 53.113 11.422 -62.440 1.00 46.66 132 VAL A CA 1
ATOM 1075 C C . VAL A 1 132 ? 54.620 11.187 -62.270 1.00 46.66 132 VAL A C 1
ATOM 1077 O O . VAL A 1 132 ? 55.411 12.082 -62.550 1.00 46.66 132 VAL A O 1
ATOM 1080 N N . ILE A 1 133 ? 55.032 9.975 -61.881 1.00 41.44 133 ILE A N 1
ATOM 1081 C CA . ILE A 1 133 ? 56.448 9.597 -61.705 1.00 41.44 133 ILE A CA 1
ATOM 1082 C C . ILE A 1 133 ? 57.149 9.324 -63.051 1.00 41.44 133 ILE A C 1
ATOM 1084 O O . ILE A 1 133 ? 58.344 9.575 -63.195 1.00 41.44 133 ILE A O 1
ATOM 1088 N N . SER A 1 134 ? 56.417 8.829 -64.053 1.00 41.91 134 SER A N 1
ATOM 1089 C CA . SER A 1 134 ? 56.960 8.464 -65.374 1.00 41.91 134 SER A CA 1
ATOM 1090 C C . SER A 1 134 ? 57.118 9.662 -66.320 1.00 41.91 134 SER A C 1
ATOM 1092 O O . SER A 1 134 ? 57.818 9.573 -67.332 1.00 41.91 134 SER A O 1
ATOM 1094 N N . ALA A 1 135 ? 56.488 10.797 -66.006 1.00 42.75 135 ALA A N 1
ATOM 1095 C CA . ALA A 1 135 ? 56.729 12.061 -66.685 1.00 42.75 135 ALA A CA 1
ATOM 1096 C C . ALA A 1 135 ? 58.054 12.655 -66.178 1.00 42.75 135 ALA A C 1
ATOM 1098 O O . ALA A 1 135 ? 58.094 13.341 -65.163 1.00 42.75 135 ALA A O 1
ATOM 1099 N N . ASN A 1 136 ? 59.149 12.363 -66.885 1.00 39.94 136 ASN A N 1
ATOM 1100 C CA . ASN A 1 136 ? 60.505 12.866 -66.634 1.00 39.94 136 ASN A CA 1
ATOM 1101 C C . ASN A 1 136 ? 60.600 14.408 -66.635 1.00 39.94 136 ASN A C 1
ATOM 1103 O O . ASN A 1 136 ? 61.123 15.017 -67.570 1.00 39.94 136 ASN A O 1
ATOM 1107 N N . HIS A 1 137 ? 60.179 15.042 -65.547 1.00 43.06 137 HIS A N 1
ATOM 1108 C CA . HIS A 1 137 ? 60.601 16.378 -65.161 1.00 43.06 137 HIS A CA 1
ATOM 1109 C C . HIS A 1 137 ? 61.026 16.347 -63.696 1.00 43.06 137 HIS A C 1
ATOM 1111 O O . HIS A 1 137 ? 60.266 15.968 -62.811 1.00 43.06 137 HIS A O 1
ATOM 1117 N N . THR A 1 138 ? 62.276 16.734 -63.454 1.00 40.81 138 THR A N 1
ATOM 1118 C CA . THR A 1 138 ? 62.801 17.074 -62.133 1.00 40.81 138 THR A CA 1
ATOM 1119 C C . THR A 1 138 ? 61.813 18.021 -61.441 1.00 40.81 138 THR A C 1
ATOM 1121 O O . THR A 1 138 ? 61.614 19.130 -61.946 1.00 40.81 138 THR A O 1
ATOM 1124 N N . PRO A 1 139 ? 61.178 17.626 -60.320 1.00 37.50 139 PRO A N 1
ATOM 1125 C CA . PRO A 1 139 ? 60.230 18.497 -59.641 1.00 37.50 139 PRO A CA 1
ATOM 1126 C C . PRO A 1 139 ? 60.986 19.703 -59.088 1.00 37.50 139 PRO A C 1
ATOM 1128 O O . PRO A 1 139 ? 62.030 19.547 -58.444 1.00 37.50 139 PRO A O 1
ATOM 1131 N N . LYS A 1 140 ? 60.481 20.913 -59.335 1.00 39.50 140 LYS A N 1
ATOM 1132 C CA . LYS A 1 140 ? 60.942 22.088 -58.591 1.00 39.50 140 LYS A CA 1
ATOM 1133 C C . LYS A 1 140 ? 60.436 21.973 -57.142 1.00 39.50 140 LYS A C 1
ATOM 1135 O O . LYS A 1 140 ? 59.368 21.405 -56.933 1.00 39.50 140 LYS A O 1
ATOM 1140 N N . PRO A 1 141 ? 61.145 22.533 -56.144 1.00 40.72 141 PRO A N 1
ATOM 1141 C CA . PRO A 1 141 ? 60.769 22.430 -54.727 1.00 40.72 141 PRO A CA 1
ATOM 1142 C C . PRO A 1 141 ? 59.381 22.993 -54.363 1.00 40.72 141 PRO A C 1
ATOM 1144 O O . PRO A 1 141 ? 58.919 22.749 -53.253 1.00 40.72 141 PRO A O 1
ATOM 1147 N N . ASP A 1 142 ? 58.724 23.716 -55.276 1.00 37.16 142 ASP A N 1
ATOM 1148 C CA . ASP A 1 142 ? 57.388 24.297 -55.084 1.00 37.16 142 ASP A CA 1
ATOM 1149 C C . ASP A 1 142 ? 56.231 23.365 -55.498 1.00 37.16 142 ASP A C 1
ATOM 1151 O O . ASP A 1 142 ? 55.077 23.649 -55.176 1.00 37.16 142 ASP A O 1
ATOM 1155 N N . ASP A 1 143 ? 56.504 22.226 -56.145 1.00 41.72 143 ASP A N 1
ATOM 1156 C CA . ASP A 1 143 ? 55.487 21.214 -56.457 1.00 41.72 143 ASP A CA 1
ATOM 1157 C C . ASP A 1 143 ? 55.332 20.238 -55.278 1.00 41.72 143 ASP A C 1
ATOM 1159 O O . ASP A 1 143 ? 55.645 19.048 -55.352 1.00 41.72 143 ASP A O 1
ATOM 1163 N N . ALA A 1 144 ? 54.863 20.762 -54.144 1.00 39.00 144 ALA A N 1
ATOM 1164 C CA . ALA A 1 144 ? 54.364 19.929 -53.056 1.00 39.00 144 ALA A CA 1
ATOM 1165 C C . ALA A 1 144 ? 53.223 19.027 -53.576 1.00 39.00 144 ALA A C 1
ATOM 1167 O O . ALA A 1 144 ? 52.469 19.451 -54.460 1.00 39.00 144 ALA A O 1
ATOM 1168 N N . PRO A 1 145 ? 53.064 17.797 -53.045 1.00 42.09 145 PRO A N 1
ATOM 1169 C CA . PRO A 1 145 ? 51.993 16.900 -53.461 1.00 42.09 145 PRO A CA 1
ATOM 1170 C C . PRO A 1 145 ? 50.660 17.642 -53.365 1.00 42.09 145 PRO A C 1
ATOM 1172 O O . PRO A 1 145 ? 50.272 18.101 -52.287 1.00 42.09 145 PRO A O 1
ATOM 1175 N N . ARG A 1 146 ? 49.990 17.809 -54.515 1.00 47.28 146 ARG A N 1
ATOM 1176 C CA . ARG A 1 146 ? 48.634 18.359 -54.569 1.00 47.28 146 ARG A CA 1
ATOM 1177 C C . ARG A 1 146 ? 47.797 17.539 -53.592 1.00 47.28 146 ARG A C 1
ATOM 1179 O O . ARG A 1 146 ? 47.892 16.313 -53.592 1.00 47.28 146 ARG A O 1
ATOM 1186 N N . GLY A 1 147 ? 47.060 18.229 -52.723 1.00 43.41 147 GLY A N 1
ATOM 1187 C CA . GLY A 1 147 ? 46.222 17.598 -51.708 1.00 43.41 147 GLY A CA 1
ATOM 1188 C C . GLY A 1 147 ? 45.285 16.537 -52.302 1.00 43.41 147 GLY A C 1
ATOM 1189 O O . GLY A 1 147 ? 45.120 16.471 -53.524 1.00 43.41 147 GLY A O 1
ATOM 1190 N N . PRO A 1 148 ? 44.676 15.695 -51.451 1.00 49.41 148 PRO A N 1
ATOM 1191 C CA . PRO A 1 148 ? 43.773 14.641 -51.902 1.00 49.41 148 PRO A CA 1
ATOM 1192 C C . PRO A 1 148 ? 42.745 15.187 -52.902 1.00 49.41 148 PRO A C 1
ATOM 1194 O O . PRO A 1 148 ? 42.201 16.274 -52.707 1.00 49.41 148 PRO A O 1
ATOM 1197 N N . SER A 1 149 ? 42.507 14.451 -53.991 1.00 56.22 149 SER A N 1
ATOM 1198 C CA . SER A 1 149 ? 41.558 14.860 -55.031 1.00 56.22 149 SER A CA 1
ATOM 1199 C C . SER A 1 149 ? 40.166 15.111 -54.429 1.00 56.22 149 SER A C 1
ATOM 1201 O O . SER A 1 149 ? 39.774 14.454 -53.463 1.00 56.22 149 SER A O 1
ATOM 1203 N N . GLU A 1 150 ? 39.385 16.040 -54.994 1.00 53.81 150 GLU A N 1
ATOM 1204 C CA . GLU A 1 150 ? 38.024 16.355 -54.510 1.00 53.81 150 GLU A CA 1
ATOM 1205 C C . GLU A 1 150 ? 37.133 15.100 -54.388 1.00 53.81 150 GLU A C 1
ATOM 1207 O O . GLU A 1 150 ? 36.318 14.992 -53.472 1.00 53.81 150 GLU A O 1
ATOM 1212 N N . GLY A 1 151 ? 37.341 14.106 -55.262 1.00 57.19 151 GLY A N 1
ATOM 1213 C CA . GLY A 1 151 ? 36.664 12.807 -55.196 1.00 57.19 151 GLY A CA 1
ATOM 1214 C C . GLY A 1 151 ? 37.038 11.969 -53.966 1.00 57.19 151 GLY A C 1
ATOM 1215 O O . GLY A 1 151 ? 36.170 11.305 -53.393 1.00 57.19 151 GLY A O 1
ATOM 1216 N N . LEU A 1 152 ? 38.295 12.030 -53.510 1.00 58.59 152 LEU A N 1
ATOM 1217 C CA . LEU A 1 152 ? 38.731 11.368 -52.278 1.00 58.59 152 LEU A CA 1
ATOM 1218 C C . LEU A 1 152 ? 38.107 12.040 -51.049 1.00 58.59 152 LEU A C 1
ATOM 1220 O O . LEU A 1 152 ? 37.588 11.349 -50.178 1.00 58.59 152 LEU A O 1
ATOM 1224 N N . MET A 1 153 ? 38.085 13.377 -51.010 1.00 60.56 153 MET A N 1
ATOM 1225 C CA . MET A 1 153 ? 37.469 14.138 -49.914 1.00 60.56 153 MET A CA 1
ATOM 1226 C C . MET A 1 153 ? 35.966 13.858 -49.786 1.00 60.56 153 MET A C 1
ATOM 1228 O O . MET A 1 153 ? 35.475 13.637 -48.681 1.00 60.56 153 MET A O 1
ATOM 1232 N N . SER A 1 154 ? 35.244 13.786 -50.910 1.00 63.75 154 SER A N 1
ATOM 1233 C CA . SER A 1 154 ? 33.826 13.406 -50.917 1.00 63.75 154 SER A CA 1
ATOM 1234 C C . SER A 1 154 ? 33.607 11.967 -50.435 1.00 63.75 154 SER A C 1
ATOM 1236 O O . SER A 1 154 ? 32.653 11.708 -49.705 1.00 63.75 154 SER A O 1
ATOM 1238 N N . THR A 1 155 ? 34.496 11.037 -50.792 1.00 65.19 155 THR A N 1
ATOM 1239 C CA . THR A 1 155 ? 34.410 9.638 -50.343 1.00 65.19 155 THR A CA 1
ATOM 1240 C C . THR A 1 155 ? 34.648 9.523 -48.837 1.00 65.19 155 THR A C 1
ATOM 1242 O O . THR A 1 155 ? 33.885 8.845 -48.155 1.00 65.19 155 THR A O 1
ATOM 1245 N N . LEU A 1 156 ? 35.652 10.226 -48.302 1.00 66.75 156 LEU A N 1
ATOM 1246 C CA . LEU A 1 156 ? 35.963 10.247 -46.868 1.00 66.75 156 LEU A CA 1
ATOM 1247 C C . LEU A 1 156 ? 34.798 10.778 -46.025 1.00 66.75 156 LEU A C 1
ATOM 1249 O O . LEU A 1 156 ? 34.455 10.163 -45.021 1.00 66.75 156 LEU A O 1
ATOM 1253 N N . GLN A 1 157 ? 34.139 11.853 -46.466 1.00 73.81 157 GLN A N 1
ATOM 1254 C CA . GLN A 1 157 ? 32.957 12.393 -45.782 1.00 73.81 157 GLN A CA 1
ATOM 1255 C C . GLN A 1 157 ? 31.794 11.391 -45.736 1.00 73.81 157 GLN A C 1
ATOM 1257 O O . GLN A 1 157 ? 31.093 11.297 -44.731 1.00 73.81 157 GLN A O 1
ATOM 1262 N N . ILE A 1 158 ? 31.585 10.616 -46.807 1.00 72.75 158 ILE A N 1
ATOM 1263 C CA . ILE A 1 158 ? 30.538 9.585 -46.823 1.00 72.75 158 ILE A CA 1
ATOM 1264 C C . ILE A 1 158 ? 30.915 8.418 -45.898 1.00 72.75 158 ILE A C 1
ATOM 1266 O O . ILE A 1 158 ? 30.047 7.903 -45.195 1.00 72.75 158 ILE A O 1
ATOM 1270 N N . LEU A 1 159 ? 32.191 8.013 -45.860 1.00 69.94 159 LEU A N 1
ATOM 1271 C CA . LEU A 1 159 ? 32.672 6.975 -44.940 1.00 69.94 159 LEU A CA 1
ATOM 1272 C C . LEU A 1 159 ? 32.504 7.387 -43.477 1.00 69.94 159 LEU A C 1
ATOM 1274 O O . LEU A 1 159 ? 31.970 6.602 -42.698 1.00 69.94 159 LEU A O 1
ATOM 1278 N N . GLU A 1 160 ? 32.871 8.619 -43.128 1.00 76.31 160 GLU A N 1
ATOM 1279 C CA . GLU A 1 160 ? 32.644 9.194 -41.798 1.00 76.31 160 GLU A CA 1
ATOM 1280 C C . GLU A 1 160 ? 31.146 9.219 -41.450 1.00 76.31 160 GLU A C 1
ATOM 1282 O O . GLU A 1 160 ? 30.745 8.814 -40.359 1.00 76.31 160 GLU A O 1
ATOM 1287 N N . GLY A 1 161 ? 30.289 9.596 -42.406 1.00 76.38 161 GLY A N 1
ATOM 1288 C CA . GLY A 1 161 ? 28.835 9.517 -42.253 1.00 76.38 161 GLY A CA 1
ATOM 1289 C C . GLY A 1 161 ? 28.336 8.102 -41.937 1.00 76.38 161 GLY A C 1
ATOM 1290 O O . GLY A 1 161 ? 27.463 7.936 -41.085 1.00 76.38 161 GLY A O 1
ATOM 1291 N N . ILE A 1 162 ? 28.905 7.072 -42.572 1.00 76.75 162 ILE A N 1
ATOM 1292 C CA . ILE A 1 162 ? 28.554 5.671 -42.294 1.00 76.75 162 ILE A CA 1
ATOM 1293 C C . ILE A 1 162 ? 29.082 5.222 -40.932 1.00 76.75 162 ILE A C 1
ATOM 1295 O O . ILE A 1 162 ? 28.353 4.549 -40.211 1.00 76.75 162 ILE A O 1
ATOM 1299 N N . GLN A 1 163 ? 30.303 5.599 -40.548 1.00 79.75 163 GLN A N 1
ATOM 1300 C CA . GLN A 1 163 ? 30.842 5.288 -39.218 1.00 79.75 163 GLN A CA 1
ATOM 1301 C C . GLN A 1 163 ? 29.941 5.863 -38.119 1.00 79.75 163 GLN A C 1
ATOM 1303 O O . GLN A 1 163 ? 29.479 5.118 -37.255 1.00 79.75 163 GLN A O 1
ATOM 1308 N N . ASN A 1 164 ? 29.590 7.148 -38.223 1.00 83.56 164 ASN A N 1
ATOM 1309 C CA . ASN A 1 164 ? 28.672 7.811 -37.296 1.00 83.56 164 ASN A CA 1
ATOM 1310 C C . ASN A 1 164 ? 27.291 7.135 -37.266 1.00 83.56 164 ASN A C 1
ATOM 1312 O O . ASN A 1 164 ? 26.722 6.934 -36.193 1.00 83.56 164 ASN A O 1
ATOM 1316 N N . ASN A 1 165 ? 26.763 6.737 -38.431 1.00 85.50 165 ASN A N 1
ATOM 1317 C CA . ASN A 1 165 ? 25.496 6.014 -38.528 1.00 85.50 165 ASN A CA 1
ATOM 1318 C C . ASN A 1 165 ? 25.544 4.660 -37.800 1.00 85.50 165 ASN A C 1
ATOM 1320 O O . ASN A 1 165 ? 24.599 4.341 -37.082 1.00 85.50 165 ASN A O 1
ATOM 1324 N N . ILE A 1 166 ? 26.635 3.895 -37.934 1.00 80.50 166 ILE A N 1
ATOM 1325 C CA . ILE A 1 166 ? 26.823 2.609 -37.243 1.00 80.50 166 ILE A CA 1
ATOM 1326 C C . ILE A 1 166 ? 26.965 2.810 -35.733 1.00 80.50 166 ILE A C 1
ATOM 1328 O O . ILE A 1 166 ? 26.335 2.079 -34.973 1.00 80.50 166 ILE A O 1
ATOM 1332 N N . GLU A 1 167 ? 27.734 3.801 -35.278 1.00 83.31 167 GLU A N 1
ATOM 1333 C CA . GLU A 1 167 ? 27.841 4.095 -33.843 1.00 83.31 167 GLU A CA 1
ATOM 1334 C C . GLU A 1 167 ? 26.490 4.474 -33.229 1.00 83.31 167 GLU A C 1
ATOM 1336 O O . GLU A 1 167 ? 26.143 4.034 -32.130 1.00 83.31 167 GLU A O 1
ATOM 1341 N N . GLU A 1 168 ? 25.717 5.310 -33.924 1.00 86.25 168 GLU A N 1
ATOM 1342 C CA . GLU A 1 168 ? 24.367 5.670 -33.505 1.00 86.25 168 GLU A CA 1
ATOM 1343 C C . GLU A 1 168 ? 23.443 4.448 -33.514 1.00 86.25 168 GLU A C 1
ATOM 1345 O O . GLU A 1 168 ? 22.689 4.248 -32.560 1.00 86.25 168 GLU A O 1
ATOM 1350 N N . ARG A 1 169 ? 23.557 3.582 -34.528 1.00 84.81 169 ARG A N 1
ATOM 1351 C CA . ARG A 1 169 ? 22.820 2.320 -34.607 1.00 84.81 169 ARG A CA 1
ATOM 1352 C C . ARG A 1 169 ? 23.092 1.430 -33.402 1.00 84.81 169 ARG A C 1
ATOM 1354 O O . ARG A 1 169 ? 22.141 0.985 -32.773 1.00 84.81 169 ARG A O 1
ATOM 1361 N N . GLU A 1 170 ? 24.354 1.200 -33.040 1.00 84.56 170 GLU A N 1
ATOM 1362 C CA . GLU A 1 170 ? 24.702 0.378 -31.872 1.00 84.56 170 GLU A CA 1
ATOM 1363 C C . GLU A 1 170 ? 24.096 0.946 -30.580 1.00 84.56 170 GLU A C 1
ATOM 1365 O O . GLU A 1 170 ? 23.552 0.197 -29.767 1.00 84.56 170 GLU A O 1
ATOM 1370 N N . LYS A 1 171 ? 24.122 2.276 -30.411 1.00 86.25 171 LYS A N 1
ATOM 1371 C CA . LYS A 1 171 ? 23.489 2.954 -29.266 1.00 86.25 171 LYS A CA 1
ATOM 1372 C C . LYS A 1 171 ? 21.968 2.774 -29.266 1.00 86.25 171 LYS A C 1
ATOM 1374 O O . LYS A 1 171 ? 21.384 2.579 -28.201 1.00 86.25 171 LYS A O 1
ATOM 1379 N N . LEU A 1 172 ? 21.317 2.860 -30.427 1.00 85.38 172 LEU A N 1
ATOM 1380 C CA . LEU A 1 172 ? 19.869 2.669 -30.566 1.00 85.38 172 LEU A CA 1
ATOM 1381 C C . LEU A 1 172 ? 19.457 1.212 -30.330 1.00 85.38 172 LEU A C 1
ATOM 1383 O O . LEU A 1 172 ? 18.491 0.973 -29.611 1.00 85.38 172 LEU A O 1
ATOM 1387 N N . GLU A 1 173 ? 20.208 0.245 -30.859 1.00 84.38 173 GLU A N 1
ATOM 1388 C CA . GLU A 1 173 ? 19.980 -1.182 -30.605 1.00 84.38 173 GLU A CA 1
ATOM 1389 C C . GLU A 1 173 ? 20.146 -1.508 -29.114 1.00 84.38 173 GLU A C 1
ATOM 1391 O O . GLU A 1 173 ? 19.306 -2.202 -28.543 1.00 84.38 173 GLU A O 1
ATOM 1396 N N . GLN A 1 174 ? 21.164 -0.941 -28.454 1.00 86.06 174 GLN A N 1
ATOM 1397 C CA . GLN A 1 174 ? 21.359 -1.100 -27.012 1.00 86.06 174 GLN A CA 1
ATOM 1398 C C . GLN A 1 174 ? 20.191 -0.509 -26.207 1.00 86.06 174 GLN A C 1
ATOM 1400 O O . GLN A 1 174 ? 19.712 -1.145 -25.267 1.00 86.06 174 GLN A O 1
ATOM 1405 N N . LYS A 1 175 ? 19.707 0.689 -26.568 1.00 88.19 175 LYS A N 1
ATOM 1406 C CA . LYS A 1 175 ? 18.531 1.310 -25.930 1.00 88.19 175 LYS A CA 1
ATOM 1407 C C . LYS A 1 175 ? 17.268 0.476 -26.127 1.00 88.19 175 LYS A C 1
ATOM 1409 O O . LYS A 1 175 ? 16.531 0.270 -25.167 1.00 88.19 175 LYS A O 1
ATOM 1414 N N . LEU A 1 176 ? 17.035 -0.028 -27.340 1.00 88.62 176 LEU A N 1
ATOM 1415 C CA . LEU A 1 176 ? 15.883 -0.872 -27.652 1.00 88.62 176 LEU A CA 1
ATOM 1416 C C . LEU A 1 176 ? 15.919 -2.181 -26.853 1.00 88.62 176 LEU A C 1
ATOM 1418 O O . LEU A 1 176 ? 14.924 -2.534 -26.224 1.00 88.62 176 LEU A O 1
ATOM 1422 N N . ALA A 1 177 ? 17.066 -2.863 -26.822 1.00 85.31 177 ALA A N 1
ATOM 1423 C CA . ALA A 1 177 ? 17.235 -4.093 -26.054 1.00 85.31 177 ALA A CA 1
ATOM 1424 C C . ALA A 1 177 ? 17.060 -3.859 -24.545 1.00 85.31 177 ALA A C 1
ATOM 1426 O O . ALA A 1 177 ? 16.411 -4.653 -23.865 1.00 85.31 177 ALA A O 1
ATOM 1427 N N . LEU A 1 178 ? 17.583 -2.744 -24.021 1.00 86.75 178 LEU A N 1
ATOM 1428 C CA . LEU A 1 178 ? 17.381 -2.358 -22.626 1.00 86.75 178 LEU A CA 1
ATOM 1429 C C . LEU A 1 178 ? 15.899 -2.096 -22.319 1.00 86.75 178 LEU A C 1
ATOM 1431 O O . LEU A 1 178 ? 15.400 -2.596 -21.314 1.00 86.75 178 LEU A O 1
ATOM 1435 N N . ALA A 1 179 ? 15.187 -1.361 -23.179 1.00 87.94 179 ALA A N 1
ATOM 1436 C CA . ALA A 1 179 ? 13.760 -1.085 -23.011 1.00 87.94 179 ALA A CA 1
ATOM 1437 C C . ALA A 1 179 ? 12.913 -2.371 -23.062 1.00 87.94 179 ALA A C 1
ATOM 1439 O O . ALA A 1 179 ? 12.010 -2.550 -22.247 1.00 87.94 179 ALA A O 1
ATOM 1440 N N . GLN A 1 180 ? 13.243 -3.306 -23.959 1.00 88.69 180 GLN A N 1
ATOM 1441 C CA . GLN A 1 180 ? 12.600 -4.623 -24.032 1.00 88.69 180 GLN A CA 1
ATOM 1442 C C . GLN A 1 180 ? 12.856 -5.464 -22.773 1.00 88.69 180 GLN A C 1
ATOM 1444 O O . GLN A 1 180 ? 11.921 -6.053 -22.231 1.00 88.69 180 GLN A O 1
ATOM 1449 N N . HIS A 1 181 ? 14.092 -5.489 -22.261 1.00 87.81 181 HIS A N 1
ATOM 1450 C CA . HIS A 1 181 ? 14.411 -6.168 -20.996 1.00 87.81 181 HIS A CA 1
ATOM 1451 C C . HIS A 1 181 ? 13.650 -5.548 -19.818 1.00 87.81 181 HIS A C 1
ATOM 1453 O O . HIS A 1 181 ? 13.045 -6.254 -19.014 1.00 87.81 181 HIS A O 1
ATOM 1459 N N . GLN A 1 182 ? 13.606 -4.215 -19.743 1.00 87.62 182 GLN A N 1
ATOM 1460 C CA . GLN A 1 182 ? 12.836 -3.495 -18.725 1.00 87.62 182 GLN A CA 1
ATOM 1461 C C . GLN A 1 182 ? 11.338 -3.806 -18.801 1.00 87.62 182 GLN A C 1
ATOM 1463 O O . GLN A 1 182 ? 10.708 -3.974 -17.757 1.00 87.62 182 GLN A O 1
ATOM 1468 N N . GLN A 1 183 ? 10.771 -3.938 -20.005 1.00 92.06 183 GLN A N 1
ATOM 1469 C CA . GLN A 1 183 ? 9.382 -4.358 -20.185 1.00 92.06 183 GLN A CA 1
ATOM 1470 C C . GLN A 1 183 ? 9.153 -5.772 -19.635 1.00 92.06 183 GLN A C 1
ATOM 1472 O O . GLN A 1 183 ? 8.189 -5.981 -18.907 1.00 92.06 183 GLN A O 1
ATOM 1477 N N . GLN A 1 184 ? 10.046 -6.729 -19.913 1.00 89.56 184 GLN A N 1
ATOM 1478 C CA . GLN A 1 184 ? 9.932 -8.093 -19.379 1.00 89.56 184 GLN A CA 1
ATOM 1479 C C . GLN A 1 184 ? 9.992 -8.126 -17.847 1.00 89.56 184 GLN A C 1
ATOM 1481 O O . GLN A 1 184 ? 9.171 -8.791 -17.214 1.00 89.56 184 GLN A O 1
ATOM 1486 N N . LEU A 1 185 ? 10.926 -7.382 -17.243 1.00 88.25 185 LEU A N 1
ATOM 1487 C CA . LEU A 1 185 ? 11.017 -7.254 -15.786 1.00 88.25 185 LEU A CA 1
ATOM 1488 C C . LEU A 1 185 ? 9.754 -6.611 -15.193 1.00 88.25 185 LEU A C 1
ATOM 1490 O O . LEU A 1 185 ? 9.252 -7.069 -14.170 1.00 88.25 185 LEU A O 1
ATOM 1494 N N . MET A 1 186 ? 9.213 -5.577 -15.842 1.00 92.25 186 MET A N 1
ATOM 1495 C CA . MET A 1 186 ? 7.986 -4.900 -15.413 1.00 92.25 186 MET A CA 1
ATOM 1496 C C . MET A 1 186 ? 6.751 -5.808 -15.517 1.00 92.25 186 MET A C 1
ATOM 1498 O O . MET A 1 186 ? 5.948 -5.828 -14.585 1.00 92.25 186 MET A O 1
ATOM 1502 N N . LEU A 1 187 ? 6.625 -6.611 -16.579 1.00 91.31 187 LEU A N 1
ATOM 1503 C CA . LEU A 1 187 ? 5.553 -7.604 -16.706 1.00 91.31 187 LEU A CA 1
ATOM 1504 C C . LEU A 1 187 ? 5.646 -8.664 -15.600 1.00 91.31 187 LEU A C 1
ATOM 1506 O O . LEU A 1 187 ? 4.656 -8.924 -14.921 1.00 91.31 187 LEU A O 1
ATOM 1510 N N . ALA A 1 188 ? 6.845 -9.198 -15.341 1.00 91.69 188 ALA A N 1
ATOM 1511 C CA . ALA A 1 188 ? 7.064 -10.155 -14.256 1.00 91.69 188 ALA A CA 1
ATOM 1512 C C . ALA A 1 188 ? 6.721 -9.565 -12.872 1.00 91.69 188 ALA A C 1
ATOM 1514 O O . ALA A 1 188 ? 6.099 -10.240 -12.050 1.00 91.69 188 ALA A O 1
ATOM 1515 N N . LYS A 1 189 ? 7.074 -8.293 -12.630 1.00 94.75 189 LYS A N 1
ATOM 1516 C CA . LYS A 1 189 ? 6.692 -7.547 -11.419 1.00 94.75 189 LYS A CA 1
ATOM 1517 C C . LYS A 1 189 ? 5.169 -7.498 -11.254 1.00 94.75 189 LYS A C 1
ATOM 1519 O O . LYS A 1 189 ? 4.661 -7.795 -10.175 1.00 94.75 189 LYS A O 1
ATOM 1524 N N . HIS A 1 190 ? 4.426 -7.139 -12.302 1.00 94.44 190 HIS A N 1
ATOM 1525 C CA . HIS A 1 190 ? 2.962 -7.045 -12.221 1.00 94.44 190 HIS A CA 1
ATOM 1526 C C . HIS A 1 190 ? 2.275 -8.402 -12.115 1.00 94.44 190 HIS A C 1
ATOM 1528 O O . HIS A 1 190 ? 1.280 -8.510 -11.403 1.00 94.44 190 HIS A O 1
ATOM 1534 N N . ASP A 1 191 ? 2.812 -9.450 -12.738 1.00 94.50 191 ASP A N 1
ATOM 1535 C CA . ASP A 1 191 ? 2.327 -10.817 -12.532 1.00 94.50 191 ASP A CA 1
ATOM 1536 C C . ASP A 1 191 ? 2.464 -11.235 -11.066 1.00 94.50 191 ASP A C 1
ATOM 1538 O O . ASP A 1 191 ? 1.515 -11.760 -10.479 1.00 94.50 191 ASP A O 1
ATOM 1542 N N . GLN A 1 192 ? 3.606 -10.929 -10.443 1.00 93.56 192 GLN A N 1
ATOM 1543 C CA . GLN A 1 192 ? 3.825 -11.167 -9.019 1.00 93.56 192 GLN A CA 1
ATOM 1544 C C . GLN A 1 192 ? 2.840 -10.369 -8.151 1.00 93.56 192 GLN A C 1
ATOM 1546 O O . GLN A 1 192 ? 2.240 -10.929 -7.232 1.00 93.56 192 GLN A O 1
ATOM 1551 N N . PHE A 1 193 ? 2.618 -9.087 -8.455 1.00 96.25 193 PHE A N 1
ATOM 1552 C CA . PHE A 1 193 ? 1.644 -8.267 -7.728 1.00 96.25 193 PHE A CA 1
ATOM 1553 C C . PHE A 1 193 ? 0.219 -8.807 -7.870 1.00 96.25 193 PHE A C 1
ATOM 1555 O O . PHE A 1 193 ? -0.508 -8.890 -6.884 1.00 96.25 193 PHE A O 1
ATOM 1562 N N . ASN A 1 194 ? -0.187 -9.217 -9.073 1.00 93.00 194 ASN A N 1
ATOM 1563 C CA . ASN A 1 194 ? -1.516 -9.773 -9.314 1.00 93.00 194 ASN A CA 1
ATOM 1564 C C . ASN A 1 194 ? -1.724 -11.095 -8.565 1.00 93.00 194 ASN A C 1
ATOM 1566 O O . ASN A 1 194 ? -2.781 -11.288 -7.965 1.00 93.00 194 ASN A O 1
ATOM 1570 N N . GLN A 1 195 ? -0.720 -11.977 -8.540 1.00 92.12 195 GLN A N 1
ATOM 1571 C CA . GLN A 1 195 ? -0.766 -13.221 -7.761 1.00 92.12 195 GLN A CA 1
ATOM 1572 C C . GLN A 1 195 ? -0.899 -12.942 -6.258 1.00 92.12 195 GLN A C 1
ATOM 1574 O O . GLN A 1 195 ? -1.736 -13.548 -5.592 1.00 92.12 195 GLN A O 1
ATOM 1579 N N . ALA A 1 196 ? -0.132 -11.981 -5.740 1.00 91.50 196 ALA A N 1
ATOM 1580 C CA . ALA A 1 196 ? -0.206 -11.558 -4.344 1.00 91.50 196 ALA A CA 1
ATOM 1581 C C . ALA A 1 196 ? -1.531 -10.872 -3.983 1.00 91.50 196 ALA A C 1
ATOM 1583 O O . ALA A 1 196 ? -1.957 -10.911 -2.837 1.00 91.50 196 ALA A O 1
ATOM 1584 N N . MET A 1 197 ? -2.218 -10.244 -4.936 1.00 92.81 197 MET A N 1
ATOM 1585 C CA . MET A 1 197 ? -3.563 -9.715 -4.694 1.00 92.81 197 MET A CA 1
ATOM 1586 C C . MET A 1 197 ? -4.639 -10.804 -4.779 1.00 92.81 197 MET A C 1
ATOM 1588 O O . MET A 1 197 ? -5.646 -10.707 -4.084 1.00 92.81 197 MET A O 1
ATOM 1592 N N . ALA A 1 198 ? -4.432 -11.856 -5.577 1.00 91.38 198 ALA A N 1
ATOM 1593 C CA . ALA A 1 198 ? -5.406 -12.933 -5.764 1.00 91.38 198 ALA A CA 1
ATOM 1594 C C . ALA A 1 198 ? -5.641 -13.776 -4.497 1.00 91.38 198 ALA A C 1
ATOM 1596 O O . ALA A 1 198 ? -6.745 -14.277 -4.298 1.00 91.38 198 ALA A O 1
ATOM 1597 N N . ILE A 1 199 ? -4.653 -13.901 -3.603 1.00 88.81 199 ILE A N 1
ATOM 1598 C CA . ILE A 1 199 ? -4.834 -14.579 -2.300 1.00 88.81 199 ILE A CA 1
ATOM 1599 C C . ILE A 1 199 ? -5.934 -13.919 -1.457 1.00 88.81 199 ILE A C 1
ATOM 1601 O O . ILE A 1 199 ? -6.666 -14.615 -0.755 1.00 88.81 199 ILE A O 1
ATOM 1605 N N . PHE A 1 200 ? -6.120 -12.602 -1.569 1.00 89.31 200 PHE A N 1
ATOM 1606 C CA . PHE A 1 200 ? -7.174 -11.897 -0.838 1.00 89.31 200 PHE A CA 1
ATOM 1607 C C . PHE A 1 200 ? -8.572 -12.112 -1.421 1.00 89.31 200 PHE A C 1
ATOM 1609 O O . PHE A 1 200 ? -9.544 -11.901 -0.709 1.00 89.31 200 PHE A O 1
ATOM 1616 N N . ASP A 1 201 ? -8.710 -12.613 -2.652 1.00 85.94 201 ASP A N 1
ATOM 1617 C CA . ASP A 1 201 ? -10.030 -12.897 -3.239 1.00 85.94 201 ASP A CA 1
ATOM 1618 C C . ASP A 1 201 ? -10.771 -14.036 -2.509 1.00 85.94 201 ASP A C 1
ATOM 1620 O O . ASP A 1 201 ? -11.971 -14.236 -2.702 1.00 85.94 201 ASP A O 1
ATOM 1624 N N . THR A 1 202 ? -10.076 -14.763 -1.630 1.00 83.81 202 THR A N 1
ATOM 1625 C CA . THR A 1 202 ? -10.667 -15.749 -0.722 1.00 83.81 202 THR A CA 1
ATOM 1626 C C . THR A 1 202 ? -10.761 -15.191 0.700 1.00 83.81 202 THR A C 1
ATOM 1628 O O . THR A 1 202 ? -9.869 -14.481 1.160 1.00 83.81 202 THR A O 1
ATOM 1631 N N . GLN A 1 203 ? -11.827 -15.550 1.426 1.00 76.00 203 GLN A N 1
ATOM 1632 C CA . GLN A 1 203 ? -12.148 -14.997 2.752 1.00 76.00 203 GLN A CA 1
ATOM 1633 C C . GLN A 1 203 ? -10.980 -15.062 3.761 1.00 76.00 203 GLN A C 1
ATOM 1635 O O . GLN A 1 203 ? -10.815 -14.141 4.557 1.00 76.00 203 GLN A O 1
ATOM 1640 N N . ASP A 1 204 ? -10.138 -16.098 3.678 1.00 82.44 204 ASP A N 1
ATOM 1641 C CA . ASP A 1 204 ? -9.021 -16.352 4.599 1.00 82.44 204 ASP A CA 1
ATOM 1642 C C . ASP A 1 204 ? -7.677 -16.601 3.888 1.00 82.44 204 ASP A C 1
ATOM 1644 O O . ASP A 1 204 ? -6.742 -17.127 4.496 1.00 82.44 204 ASP A O 1
ATOM 1648 N N . GLY A 1 205 ? -7.537 -16.251 2.604 1.00 82.38 205 GLY A N 1
ATOM 1649 C CA . GLY A 1 205 ? -6.297 -16.537 1.865 1.00 82.38 205 GLY A CA 1
ATOM 1650 C C . GLY A 1 205 ? -5.086 -15.752 2.371 1.00 82.38 205 GLY A C 1
ATOM 1651 O O . GLY A 1 205 ? -3.954 -16.205 2.267 1.00 82.38 205 GLY A O 1
ATOM 1652 N N . HIS A 1 206 ? -5.308 -14.633 3.061 1.00 84.19 206 HIS A N 1
ATOM 1653 C CA . HIS A 1 206 ? -4.259 -13.903 3.782 1.00 84.19 206 HIS A CA 1
ATOM 1654 C C . HIS A 1 206 ? -3.639 -14.685 4.955 1.00 84.19 206 HIS A C 1
ATOM 1656 O O . HIS A 1 206 ? -2.609 -14.283 5.493 1.00 84.19 206 HIS A O 1
ATOM 1662 N N . LEU A 1 207 ? -4.268 -15.789 5.363 1.00 84.44 207 LEU A N 1
ATOM 1663 C CA . LEU A 1 207 ? -3.760 -16.713 6.373 1.00 84.44 207 LEU A CA 1
ATOM 1664 C C . LEU A 1 207 ? -3.026 -17.912 5.741 1.00 84.44 207 LEU A C 1
ATOM 1666 O O . LEU A 1 207 ? -2.551 -18.787 6.469 1.00 84.44 207 LEU A O 1
ATOM 1670 N N . ASP A 1 208 ? -2.948 -18.000 4.406 1.00 81.69 208 ASP A N 1
ATOM 1671 C CA . ASP A 1 208 ? -2.114 -18.992 3.720 1.00 81.69 208 ASP A CA 1
ATOM 1672 C C . ASP A 1 208 ? -0.629 -18.746 4.002 1.00 81.69 208 ASP A C 1
ATOM 1674 O O . ASP A 1 208 ? -0.141 -17.620 3.960 1.00 81.69 208 ASP A O 1
ATOM 1678 N N . GLY A 1 209 ? 0.115 -19.817 4.294 1.00 73.31 209 GLY A N 1
ATOM 1679 C CA . GLY A 1 209 ? 1.555 -19.715 4.550 1.00 73.31 209 GLY A CA 1
ATOM 1680 C C . GLY A 1 209 ? 1.924 -19.051 5.883 1.00 73.31 209 GLY A C 1
ATOM 1681 O O . GLY A 1 209 ? 3.077 -18.653 6.068 1.00 73.31 209 GLY A O 1
ATOM 1682 N N . LEU A 1 210 ? 0.981 -18.954 6.831 1.00 77.44 210 LEU A N 1
ATOM 1683 C CA . LEU A 1 210 ? 1.285 -18.674 8.237 1.00 77.44 210 LEU A CA 1
ATOM 1684 C C . LEU A 1 210 ? 2.039 -19.862 8.860 1.00 77.44 210 LEU A C 1
ATOM 1686 O O . LEU A 1 210 ? 1.492 -20.672 9.607 1.00 77.44 210 LEU A O 1
ATOM 1690 N N . ASP A 1 211 ? 3.318 -19.979 8.511 1.00 68.12 211 ASP A N 1
ATOM 1691 C CA . ASP A 1 211 ? 4.257 -20.887 9.158 1.00 68.12 211 ASP A CA 1
ATOM 1692 C C . ASP A 1 211 ? 4.506 -20.476 10.617 1.00 68.12 211 ASP A C 1
ATOM 1694 O O . ASP A 1 211 ? 4.224 -19.353 11.038 1.00 68.12 211 ASP A O 1
ATOM 1698 N N . VAL A 1 212 ? 5.085 -21.397 11.393 1.00 65.00 212 VAL A N 1
ATOM 1699 C CA . VAL A 1 212 ? 5.437 -21.196 12.806 1.00 65.00 212 VAL A CA 1
ATOM 1700 C C . VAL A 1 212 ? 6.260 -19.911 12.980 1.00 65.00 212 VAL A C 1
ATOM 1702 O O . VAL A 1 212 ? 7.362 -19.790 12.441 1.00 65.00 212 VAL A O 1
ATOM 1705 N N . PHE A 1 213 ? 5.745 -18.963 13.767 1.00 79.88 213 PHE A N 1
ATOM 1706 C CA . PHE A 1 213 ? 6.511 -17.797 14.200 1.00 79.88 213 PHE A CA 1
ATOM 1707 C C . PHE A 1 213 ? 7.660 -18.239 15.103 1.00 79.88 213 PHE A C 1
ATOM 1709 O O . PHE A 1 213 ? 7.455 -18.981 16.065 1.00 79.88 213 PHE A O 1
ATOM 1716 N N . ALA A 1 214 ? 8.869 -17.741 14.848 1.00 83.00 214 ALA A N 1
ATOM 1717 C CA . ALA A 1 214 ? 9.924 -17.861 15.840 1.00 83.00 214 ALA A CA 1
ATOM 1718 C C . ALA A 1 214 ? 9.600 -16.914 17.005 1.00 83.00 214 ALA A C 1
ATOM 1720 O O . ALA A 1 214 ? 9.465 -15.709 16.796 1.00 83.00 214 ALA A O 1
ATOM 1721 N N . THR A 1 215 ? 9.521 -17.430 18.235 1.00 83.12 215 THR A N 1
ATOM 1722 C CA . THR A 1 215 ? 9.180 -16.635 19.434 1.00 83.12 215 THR A CA 1
ATOM 1723 C C . THR A 1 215 ? 10.052 -15.384 19.567 1.00 83.12 215 THR A C 1
ATOM 1725 O O . THR A 1 215 ? 9.557 -14.303 19.8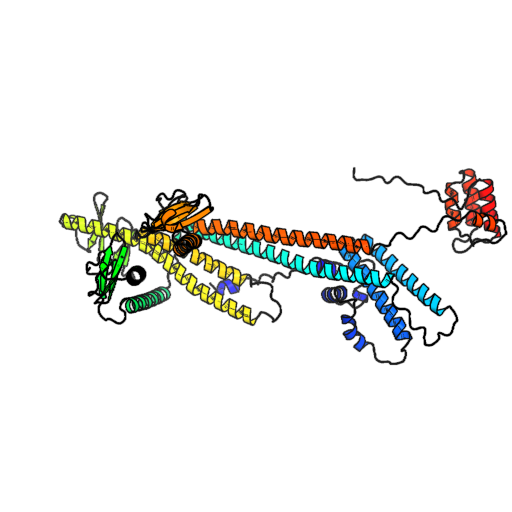62 1.00 83.12 215 THR A O 1
ATOM 1728 N N . ARG A 1 216 ? 11.343 -15.493 19.220 1.00 87.62 216 ARG A N 1
ATOM 1729 C CA . ARG A 1 216 ? 12.288 -14.367 19.225 1.00 87.62 216 ARG A CA 1
ATOM 1730 C C . ARG A 1 216 ? 11.858 -13.207 18.320 1.00 87.62 216 ARG A C 1
ATOM 1732 O O . ARG A 1 216 ? 12.125 -12.051 18.646 1.00 87.62 216 ARG A O 1
ATOM 1739 N N . ASP A 1 217 ? 11.260 -13.499 17.170 1.00 90.06 217 ASP A N 1
ATOM 1740 C CA . ASP A 1 217 ? 10.842 -12.465 16.224 1.00 90.06 217 ASP A CA 1
ATOM 1741 C C . ASP A 1 217 ? 9.569 -11.765 16.730 1.00 90.06 217 ASP A C 1
ATOM 1743 O O . ASP A 1 217 ? 9.463 -10.541 16.629 1.00 90.06 217 ASP A O 1
ATOM 1747 N N . LEU A 1 218 ? 8.674 -12.506 17.398 1.00 91.38 218 LEU A N 1
ATOM 1748 C CA . LEU A 1 218 ? 7.528 -11.935 18.115 1.00 91.38 218 LEU A CA 1
ATOM 1749 C C . LEU A 1 218 ? 7.976 -11.018 19.262 1.00 91.38 218 LEU A C 1
ATOM 1751 O O . LEU A 1 218 ? 7.504 -9.886 19.353 1.00 91.38 218 LEU A O 1
ATOM 1755 N N . ASP A 1 219 ? 8.939 -11.449 20.081 1.00 91.62 219 ASP A N 1
ATOM 1756 C CA . ASP A 1 219 ? 9.476 -10.645 21.189 1.00 91.62 219 ASP A CA 1
ATOM 1757 C C . ASP A 1 219 ? 10.087 -9.326 20.702 1.00 91.62 219 ASP A C 1
ATOM 1759 O O . ASP A 1 219 ? 9.856 -8.262 21.284 1.00 91.62 219 ASP A O 1
ATOM 1763 N N . ARG A 1 220 ? 10.845 -9.366 19.597 1.00 92.50 220 ARG A N 1
ATOM 1764 C CA . ARG A 1 220 ? 11.382 -8.153 18.959 1.00 92.50 220 ARG A CA 1
ATOM 1765 C C . ARG A 1 220 ? 10.266 -7.210 18.529 1.00 92.50 220 ARG A C 1
ATOM 1767 O O . ARG A 1 220 ? 10.384 -6.000 18.728 1.00 92.50 220 ARG A O 1
ATOM 1774 N N . ARG A 1 221 ? 9.176 -7.748 17.979 1.00 93.88 221 ARG A N 1
ATOM 1775 C CA . ARG A 1 221 ? 8.021 -6.949 17.563 1.00 93.88 221 ARG A CA 1
ATOM 1776 C C . ARG A 1 221 ? 7.298 -6.322 18.758 1.00 93.88 221 ARG A C 1
ATOM 1778 O O . ARG A 1 221 ? 6.975 -5.136 18.715 1.00 93.88 221 ARG A O 1
ATOM 1785 N N . VAL A 1 222 ? 7.139 -7.060 19.859 1.00 95.56 222 VAL A N 1
ATOM 1786 C CA . VAL A 1 222 ? 6.605 -6.530 21.128 1.00 95.56 222 VAL A CA 1
ATOM 1787 C C . VAL A 1 222 ? 7.464 -5.372 21.643 1.00 95.56 222 VAL A C 1
ATOM 1789 O O . VAL A 1 222 ? 6.933 -4.320 22.009 1.00 95.56 222 VAL A O 1
ATOM 1792 N N . GLN A 1 223 ? 8.792 -5.519 21.637 1.00 94.94 223 GLN A N 1
ATOM 1793 C CA . GLN A 1 223 ? 9.712 -4.450 22.043 1.00 94.94 223 GLN A CA 1
ATOM 1794 C C . GLN A 1 223 ? 9.587 -3.214 21.145 1.00 94.94 223 GLN A C 1
ATOM 1796 O O . GLN A 1 223 ? 9.560 -2.090 21.653 1.00 94.94 223 GLN A O 1
ATOM 1801 N N . TRP A 1 224 ? 9.468 -3.414 19.828 1.00 94.81 224 TRP A N 1
ATOM 1802 C CA . TRP A 1 224 ? 9.289 -2.331 18.862 1.00 94.81 224 TRP A CA 1
ATOM 1803 C C . TRP A 1 224 ? 8.012 -1.531 19.146 1.00 94.81 224 TRP A C 1
ATOM 1805 O O . TRP A 1 224 ? 8.098 -0.326 19.379 1.00 94.81 224 TRP A O 1
ATOM 1815 N N . TYR A 1 225 ? 6.849 -2.188 19.245 1.00 95.00 225 TYR A N 1
ATOM 1816 C CA . TYR A 1 225 ? 5.580 -1.494 19.507 1.00 95.00 225 TYR A CA 1
ATOM 1817 C C . TYR A 1 225 ? 5.519 -0.860 20.893 1.00 95.00 225 TYR A C 1
ATOM 1819 O O . TYR A 1 225 ? 4.894 0.185 21.064 1.00 95.00 225 TYR A O 1
ATOM 1827 N N . THR A 1 226 ? 6.186 -1.451 21.885 1.00 94.38 226 THR A N 1
ATOM 1828 C CA . THR A 1 226 ? 6.299 -0.851 23.222 1.00 94.38 226 THR A CA 1
ATOM 1829 C C . THR A 1 226 ? 7.078 0.463 23.157 1.00 94.38 226 THR A C 1
ATOM 1831 O O . THR A 1 226 ? 6.657 1.469 23.733 1.00 94.38 226 THR A O 1
ATOM 1834 N N . LYS A 1 227 ? 8.198 0.479 22.424 1.00 95.44 227 LYS A N 1
ATOM 1835 C CA . LYS A 1 227 ? 9.007 1.685 22.223 1.00 95.44 227 LYS A CA 1
ATOM 1836 C C . LYS A 1 227 ? 8.250 2.746 21.421 1.00 95.44 227 LYS A C 1
ATOM 1838 O O . LYS A 1 227 ? 8.284 3.912 21.803 1.00 95.44 227 LYS A O 1
ATOM 1843 N N . ASP A 1 228 ? 7.556 2.343 20.361 1.00 93.25 228 ASP A N 1
ATOM 1844 C CA . ASP A 1 228 ? 6.777 3.249 19.513 1.00 93.25 228 ASP A CA 1
ATOM 1845 C C . ASP A 1 228 ? 5.590 3.863 20.275 1.00 93.25 228 ASP A C 1
ATOM 1847 O O . ASP A 1 228 ? 5.422 5.077 20.308 1.00 93.25 228 ASP A O 1
ATOM 1851 N N . SER A 1 229 ? 4.834 3.053 21.024 1.00 92.38 229 SER A N 1
ATOM 1852 C CA . SER A 1 229 ? 3.732 3.535 21.879 1.00 92.38 229 SER A CA 1
ATOM 1853 C C . SER A 1 229 ? 4.201 4.529 22.941 1.00 92.38 229 SER A C 1
ATOM 1855 O O . SER A 1 229 ? 3.500 5.500 23.243 1.00 92.38 229 SER A O 1
ATOM 1857 N N . LYS A 1 230 ? 5.398 4.305 23.502 1.00 91.81 230 LYS A N 1
ATOM 1858 C CA . LYS A 1 230 ? 6.036 5.254 24.418 1.00 91.81 230 LYS A CA 1
ATOM 1859 C C . LYS A 1 230 ? 6.387 6.558 23.702 1.00 91.81 230 LYS A C 1
ATOM 1861 O O . LYS A 1 230 ? 6.040 7.617 24.204 1.00 91.81 230 LYS A O 1
ATOM 1866 N N . TRP A 1 231 ? 6.995 6.489 22.519 1.00 92.44 231 TRP A N 1
ATOM 1867 C CA . TRP A 1 231 ? 7.320 7.678 21.730 1.00 92.44 231 TRP A CA 1
ATOM 1868 C C . TRP A 1 231 ? 6.072 8.510 21.379 1.00 92.44 231 TRP A C 1
ATOM 1870 O O . TRP A 1 231 ? 6.068 9.722 21.590 1.00 92.44 231 TRP A O 1
ATOM 1880 N N . ILE A 1 232 ? 4.985 7.867 20.934 1.00 89.81 232 ILE A N 1
ATOM 1881 C CA . ILE A 1 232 ? 3.704 8.541 20.645 1.00 89.81 232 ILE A CA 1
ATOM 1882 C C . ILE A 1 232 ? 3.127 9.177 21.914 1.00 89.81 232 ILE A C 1
ATOM 1884 O O . ILE A 1 232 ? 2.664 10.315 21.896 1.00 89.81 232 ILE A O 1
ATOM 1888 N N . THR A 1 233 ? 3.172 8.449 23.031 1.00 87.38 233 THR A N 1
ATOM 1889 C CA . THR A 1 233 ? 2.744 8.952 24.341 1.00 87.38 233 THR A CA 1
ATOM 1890 C C . THR A 1 233 ? 3.506 10.213 24.741 1.00 87.38 233 THR A C 1
ATOM 1892 O O . THR A 1 233 ? 2.872 11.204 25.099 1.00 87.38 233 THR A O 1
ATOM 1895 N N . ASP A 1 234 ? 4.836 10.183 24.654 1.00 87.25 234 ASP A N 1
ATOM 1896 C CA . ASP A 1 234 ? 5.698 11.309 25.018 1.00 87.25 234 ASP A CA 1
ATOM 1897 C C . ASP A 1 234 ? 5.390 12.531 24.129 1.00 87.25 234 ASP A C 1
ATOM 1899 O O . ASP A 1 234 ? 5.404 13.671 24.599 1.00 87.25 234 ASP A O 1
ATOM 1903 N N . ARG A 1 235 ? 5.039 12.296 22.854 1.00 87.25 235 ARG A N 1
ATOM 1904 C CA . ARG A 1 235 ? 4.642 13.338 21.897 1.00 87.25 235 ARG A CA 1
ATOM 1905 C C . ARG A 1 235 ? 3.281 13.958 22.212 1.00 87.25 235 ARG A C 1
ATOM 1907 O O . ARG A 1 235 ? 3.140 15.168 22.113 1.00 87.25 235 ARG A O 1
ATOM 1914 N N . LEU A 1 236 ? 2.299 13.151 22.612 1.00 85.50 236 LEU A N 1
ATOM 1915 C CA . LEU A 1 236 ? 0.959 13.617 22.997 1.00 85.50 236 LEU A CA 1
ATOM 1916 C C . LEU A 1 236 ? 0.955 14.414 24.309 1.00 85.50 236 LEU A C 1
ATOM 1918 O O . LEU A 1 236 ? 0.056 15.218 24.555 1.00 85.50 236 LEU A O 1
ATOM 1922 N N . GLN A 1 237 ? 1.946 14.173 25.165 1.00 76.44 237 GLN A N 1
ATOM 1923 C CA . GLN A 1 237 ? 2.036 14.776 26.488 1.00 76.44 237 GLN A CA 1
ATOM 1924 C C . GLN A 1 237 ? 2.683 16.165 26.505 1.00 76.44 237 GLN A C 1
ATOM 1926 O O . GLN A 1 237 ? 2.545 16.851 27.514 1.00 76.44 237 GLN A O 1
ATOM 1931 N N . ASP A 1 238 ? 3.384 16.595 25.448 1.00 71.81 238 ASP A N 1
ATOM 1932 C CA . ASP A 1 238 ? 4.168 17.847 25.425 1.00 71.81 238 ASP A CA 1
ATOM 1933 C C . ASP A 1 238 ? 5.071 18.032 26.678 1.00 71.81 238 ASP A C 1
ATOM 1935 O O . ASP A 1 238 ? 5.336 19.150 27.116 1.00 71.81 238 ASP A O 1
ATOM 1939 N N . GLY A 1 239 ? 5.533 16.935 27.297 1.00 61.66 239 GLY A N 1
ATOM 1940 C CA . GLY A 1 239 ? 6.326 16.957 28.538 1.00 61.66 239 GLY A CA 1
ATOM 1941 C C . GLY A 1 239 ? 5.531 17.042 29.854 1.00 61.66 239 GLY A C 1
ATOM 1942 O O . GLY A 1 239 ? 6.136 17.181 30.917 1.00 61.66 239 GLY A O 1
ATOM 1943 N N . VAL A 1 240 ? 4.199 16.941 29.820 1.00 58.78 240 VAL A N 1
ATOM 1944 C CA . VAL A 1 240 ? 3.317 16.914 31.002 1.00 58.78 240 VAL A CA 1
ATOM 1945 C C . VAL A 1 240 ? 3.069 15.471 31.463 1.00 58.78 240 VAL A C 1
ATOM 1947 O O . VAL A 1 240 ? 2.801 14.585 30.657 1.00 58.78 240 VAL A O 1
ATOM 1950 N N . SER A 1 241 ? 3.119 15.210 32.773 1.00 64.38 241 SER A N 1
ATOM 1951 C CA . SER A 1 241 ? 3.026 13.846 33.324 1.00 64.38 241 SER A CA 1
ATOM 1952 C C . SER A 1 241 ? 1.627 13.213 33.275 1.00 64.38 241 SER A C 1
ATOM 1954 O O . SER A 1 241 ? 1.517 11.988 33.306 1.00 64.38 241 SER A O 1
ATOM 1956 N N . GLU A 1 242 ? 0.554 14.004 33.191 1.00 80.25 242 GLU A N 1
ATOM 1957 C CA . GLU A 1 242 ? -0.830 13.511 33.267 1.00 80.25 242 GLU A CA 1
ATOM 1958 C C . GLU A 1 242 ? -1.538 13.535 31.905 1.00 80.25 242 GLU A C 1
ATOM 1960 O O . GLU A 1 242 ? -1.606 14.571 31.238 1.00 80.25 242 GLU A O 1
ATOM 1965 N N . LYS A 1 243 ? -2.097 12.378 31.519 1.00 84.62 243 LYS A N 1
ATOM 1966 C CA . LYS A 1 243 ? -2.937 12.201 30.327 1.00 84.62 243 LYS A CA 1
ATOM 1967 C C . LYS A 1 243 ? -4.407 12.399 30.669 1.00 84.62 243 LYS A C 1
ATOM 1969 O O . LYS A 1 243 ? -4.871 11.919 31.701 1.00 84.62 243 LYS A O 1
ATOM 1974 N N . LEU A 1 244 ? -5.142 12.999 29.745 1.00 89.56 244 LEU A N 1
ATOM 1975 C CA . LEU A 1 244 ? -6.595 13.042 29.750 1.00 89.56 244 LEU A CA 1
ATOM 1976 C C . LEU A 1 244 ? -7.115 12.243 28.552 1.00 89.56 244 LEU A C 1
ATOM 1978 O O . LEU A 1 244 ? -6.818 12.573 27.406 1.00 89.56 244 LEU A O 1
ATOM 1982 N N . TYR A 1 245 ? -7.881 11.190 28.812 1.00 92.88 245 TYR A N 1
ATOM 1983 C CA . TYR A 1 245 ? -8.599 10.454 27.776 1.00 92.88 245 TYR A CA 1
ATOM 1984 C C . TYR A 1 245 ? -9.961 11.105 27.576 1.00 92.88 245 TYR A C 1
ATOM 1986 O O . TYR A 1 245 ? -10.703 11.254 28.549 1.00 92.88 245 TYR A O 1
ATOM 1994 N N . VAL A 1 246 ? -10.298 11.490 26.346 1.00 93.69 246 VAL A N 1
ATOM 1995 C CA . VAL A 1 246 ? -11.586 12.130 26.043 1.00 93.69 246 VAL A CA 1
ATOM 1996 C C . VAL A 1 246 ? -12.246 11.532 24.804 1.00 93.69 246 VAL A C 1
ATOM 1998 O O . VAL A 1 246 ? -11.554 11.038 23.916 1.00 93.69 246 VAL A O 1
ATOM 2001 N N . ASP A 1 247 ? -13.577 11.557 24.749 1.00 92.94 247 ASP A N 1
ATOM 2002 C CA . ASP A 1 247 ? -14.366 11.196 23.564 1.00 92.94 247 ASP A CA 1
ATOM 2003 C C . ASP A 1 247 ? -14.367 12.310 22.492 1.00 92.94 247 ASP A C 1
ATOM 2005 O O . ASP A 1 247 ? -13.698 13.338 22.647 1.00 92.94 247 ASP A O 1
ATOM 2009 N N . ALA A 1 248 ? -15.123 12.117 21.401 1.00 87.62 248 ALA A N 1
ATOM 2010 C CA . ALA A 1 248 ? -15.241 13.076 20.292 1.00 87.62 248 ALA A CA 1
ATOM 2011 C C . ALA A 1 248 ? -15.610 14.494 20.745 1.00 87.62 248 ALA A C 1
ATOM 2013 O O . ALA A 1 248 ? -15.205 15.478 20.127 1.00 87.62 248 ALA A O 1
ATOM 2014 N N . ASN A 1 249 ? -16.397 14.577 21.820 1.00 89.75 249 ASN A N 1
ATOM 2015 C CA . ASN A 1 249 ? -16.998 15.795 22.344 1.00 89.75 249 ASN A CA 1
ATOM 2016 C C . ASN A 1 249 ? -16.170 16.399 23.487 1.00 89.75 249 ASN A C 1
ATOM 2018 O O . ASN A 1 249 ? -16.611 17.352 24.126 1.00 89.75 249 ASN A O 1
ATOM 2022 N N . GLY A 1 250 ? -14.992 15.839 23.782 1.00 90.75 250 GLY A N 1
ATOM 2023 C CA . GLY A 1 250 ? -14.130 16.302 24.866 1.00 90.75 250 GLY A CA 1
ATOM 2024 C C . GLY A 1 250 ? -14.527 15.808 26.252 1.00 90.75 250 GLY A C 1
ATOM 2025 O O . GLY A 1 250 ? -13.931 16.246 27.238 1.00 90.75 250 GLY A O 1
ATOM 2026 N N . LYS A 1 251 ? -15.504 14.901 26.369 1.00 94.69 251 LYS A N 1
ATOM 2027 C CA . LYS A 1 251 ? -15.888 14.344 27.666 1.00 94.69 251 LYS A CA 1
ATOM 2028 C C . LYS A 1 251 ? -14.857 13.316 28.104 1.00 94.69 251 LYS A C 1
ATOM 2030 O O . LYS A 1 251 ? -14.465 12.446 27.331 1.00 94.69 251 LYS A O 1
ATOM 2035 N N . THR A 1 252 ? -14.448 13.392 29.364 1.00 94.12 252 THR A N 1
ATOM 2036 C CA . THR A 1 252 ? -13.472 12.464 29.930 1.00 94.12 252 THR A CA 1
ATOM 2037 C C . THR A 1 252 ? -13.994 11.031 29.955 1.00 94.12 252 THR A C 1
ATOM 2039 O O . THR A 1 252 ? -15.143 10.760 30.313 1.00 94.12 252 THR A O 1
ATOM 2042 N N . VAL A 1 253 ? -13.117 10.100 29.595 1.00 94.94 253 VAL A N 1
ATOM 2043 C CA . VAL A 1 253 ? -13.347 8.656 29.671 1.00 94.94 253 VAL A CA 1
ATOM 2044 C C . VAL A 1 253 ? -12.241 7.995 30.489 1.00 94.94 253 VAL A C 1
ATOM 2046 O O . VAL A 1 253 ? -11.198 8.583 30.765 1.00 94.94 253 VAL A O 1
ATOM 2049 N N . THR A 1 254 ? -12.484 6.764 30.929 1.00 91.06 254 THR A N 1
ATOM 2050 C CA . THR A 1 254 ? -11.613 6.059 31.881 1.00 91.06 254 THR A CA 1
ATOM 2051 C C . THR A 1 254 ? -10.434 5.341 31.238 1.00 91.06 254 THR A C 1
ATOM 2053 O O . THR A 1 254 ? -9.475 5.012 31.929 1.00 91.06 254 THR A O 1
ATOM 2056 N N . ASP A 1 255 ? -10.511 5.051 29.942 1.00 90.31 255 ASP A N 1
ATOM 2057 C CA . ASP A 1 255 ? -9.563 4.181 29.256 1.00 90.31 255 ASP A CA 1
ATOM 2058 C C . ASP A 1 255 ? -9.378 4.582 27.790 1.00 90.31 255 ASP A C 1
ATOM 2060 O O . ASP A 1 255 ? -10.219 5.255 27.188 1.00 90.31 255 ASP A O 1
ATOM 2064 N N . LEU A 1 256 ? -8.254 4.150 27.216 1.00 89.88 256 LEU A N 1
ATOM 2065 C CA . LEU A 1 256 ? -7.898 4.456 25.837 1.00 89.88 256 LEU A CA 1
ATOM 2066 C C . LEU A 1 256 ? -8.840 3.780 24.833 1.00 89.88 256 LEU A C 1
ATOM 2068 O O . LEU A 1 256 ? -9.117 4.374 23.796 1.00 89.88 256 LEU A O 1
ATOM 2072 N N . LYS A 1 257 ? -9.405 2.600 25.133 1.00 86.69 257 LYS A N 1
ATOM 2073 C CA . LYS A 1 257 ? -10.339 1.914 24.220 1.00 86.69 257 LYS A CA 1
ATOM 2074 C C . LYS A 1 257 ? -11.533 2.825 23.893 1.00 86.69 257 LYS A C 1
ATOM 2076 O O . LYS A 1 257 ? -11.882 2.961 22.717 1.00 86.69 257 LYS A O 1
ATOM 2081 N N . LYS A 1 258 ? -12.058 3.542 24.894 1.00 89.25 258 LYS A N 1
ATOM 2082 C CA . LYS A 1 258 ? -13.168 4.507 24.766 1.00 89.25 258 LYS A CA 1
ATOM 2083 C C . LYS A 1 258 ? -12.764 5.917 24.320 1.00 89.25 258 LYS A C 1
ATOM 2085 O O . LYS A 1 258 ? -13.634 6.685 23.927 1.00 89.25 258 LYS A O 1
ATOM 2090 N N . ALA A 1 259 ? -11.487 6.283 24.398 1.00 92.44 259 ALA A N 1
ATOM 2091 C CA . ALA A 1 259 ? -11.030 7.642 24.097 1.00 92.44 259 ALA A CA 1
ATOM 2092 C C . ALA A 1 259 ? -10.962 7.890 22.591 1.00 92.44 259 ALA A C 1
ATOM 2094 O O . ALA A 1 259 ? -10.422 7.064 21.876 1.00 92.44 259 ALA A O 1
ATOM 2095 N N . GLU A 1 260 ? -11.414 9.019 22.071 1.00 90.69 260 GLU A N 1
ATOM 2096 C CA . GLU A 1 260 ? -11.096 9.415 20.692 1.00 90.69 260 GLU A CA 1
ATOM 2097 C C . GLU A 1 260 ? -9.807 10.229 20.604 1.00 90.69 260 GLU A C 1
ATOM 2099 O O . GLU A 1 260 ? -9.135 10.220 19.570 1.00 90.69 260 GLU A O 1
ATOM 2104 N N . LEU A 1 261 ? -9.451 10.906 21.697 1.00 92.56 261 LEU A N 1
ATOM 2105 C CA . LEU A 1 261 ? -8.281 11.767 21.799 1.00 92.56 261 LEU A CA 1
ATOM 2106 C C . LEU A 1 261 ? -7.583 11.535 23.143 1.00 92.56 261 LEU A C 1
ATOM 2108 O O . LEU A 1 261 ? -8.224 11.317 24.175 1.00 92.56 261 LEU A O 1
ATOM 2112 N N . VAL A 1 262 ? -6.256 11.627 23.130 1.00 92.06 262 VAL A N 1
ATOM 2113 C CA . VAL A 1 262 ? -5.424 11.696 24.334 1.00 92.06 262 VAL A CA 1
ATOM 2114 C C . VAL A 1 262 ? -4.819 13.089 24.412 1.00 92.06 262 VAL A C 1
ATOM 2116 O O . VAL A 1 262 ? -4.072 13.495 23.525 1.00 92.06 262 VAL A O 1
ATOM 2119 N N . LEU A 1 263 ? -5.138 13.824 25.472 1.00 90.56 263 LEU A N 1
ATOM 2120 C CA . LEU A 1 263 ? -4.705 15.204 25.664 1.00 90.56 263 LEU A CA 1
ATOM 2121 C C . LEU A 1 263 ? -3.748 15.334 26.846 1.00 90.56 263 LEU A C 1
ATOM 2123 O O . LEU A 1 263 ? -3.825 14.588 27.824 1.00 90.56 263 LEU A O 1
ATOM 2127 N N . SER A 1 264 ? -2.881 16.339 26.780 1.00 89.62 264 SER A N 1
ATOM 2128 C CA . SER A 1 264 ? -2.185 16.870 27.950 1.00 89.62 264 SER A CA 1
ATOM 2129 C C . SER A 1 264 ? -3.156 17.685 28.812 1.00 89.62 264 SER A C 1
ATOM 2131 O O . SER A 1 264 ? -4.017 18.389 28.278 1.00 89.62 264 SER A O 1
ATOM 2133 N N . LYS A 1 265 ? -2.978 17.669 30.137 1.00 86.75 265 LYS A N 1
ATOM 2134 C CA . LYS A 1 265 ? -3.710 18.552 31.064 1.00 86.75 265 LYS A CA 1
ATOM 2135 C C . LYS A 1 265 ? -3.592 20.029 30.649 1.00 86.75 265 LYS A C 1
ATOM 2137 O O . LYS A 1 265 ? -2.539 20.449 30.170 1.00 86.75 265 LYS A O 1
ATOM 2142 N N . GLY A 1 266 ? -4.649 20.818 30.848 1.00 88.56 266 GLY A N 1
ATOM 2143 C CA . GLY A 1 266 ? -4.686 22.226 30.432 1.00 88.56 266 GLY A CA 1
ATOM 2144 C C . GLY A 1 266 ? -5.211 22.455 29.011 1.00 88.56 266 GLY A C 1
ATOM 2145 O O . GLY A 1 266 ? -5.169 23.593 28.533 1.00 88.56 266 GLY A O 1
ATOM 2146 N N . LYS A 1 267 ? -5.649 21.392 28.322 1.00 92.62 267 LYS A N 1
ATOM 2147 C CA . LYS A 1 267 ? -6.274 21.451 26.999 1.00 92.62 267 LYS A CA 1
ATOM 2148 C C . LYS A 1 267 ? -7.691 20.874 27.043 1.00 92.62 267 LYS A C 1
ATOM 2150 O O . LYS A 1 267 ? -7.919 19.844 27.678 1.00 92.62 267 LYS A O 1
ATOM 2155 N N . LYS A 1 268 ? -8.588 21.465 26.252 1.00 94.25 268 LYS A N 1
ATOM 2156 C CA . LYS A 1 268 ? -9.967 21.008 26.032 1.00 94.25 268 LYS A CA 1
ATOM 2157 C C . LYS A 1 268 ? -10.262 20.803 24.550 1.00 94.25 268 LYS A C 1
ATOM 2159 O O . LYS A 1 268 ? -9.636 21.423 23.687 1.00 94.25 268 LYS A O 1
ATOM 2164 N N . VAL A 1 269 ? -11.235 19.941 24.266 1.00 95.56 269 VAL A N 1
ATOM 2165 C CA . VAL A 1 269 ? -11.817 19.797 22.926 1.00 95.56 269 VAL A CA 1
ATOM 2166 C C . VAL A 1 269 ? -13.043 20.687 22.834 1.00 95.56 269 VAL A C 1
ATOM 2168 O O . VAL A 1 269 ? -13.876 20.684 23.737 1.00 95.56 269 VAL A O 1
ATOM 2171 N N . VAL A 1 270 ? -13.169 21.411 21.729 1.00 94.62 270 VAL A N 1
ATOM 2172 C CA . VAL A 1 270 ? -14.405 22.097 21.349 1.00 94.62 270 VAL A CA 1
ATOM 2173 C C . VAL A 1 270 ? -14.819 21.583 19.979 1.00 94.62 270 VAL A C 1
ATOM 2175 O O . VAL A 1 270 ? -13.989 21.523 19.074 1.00 94.62 270 VAL A O 1
ATOM 2178 N N . VAL A 1 271 ? -16.085 21.197 19.826 1.00 91.25 271 VAL A N 1
ATOM 2179 C CA . VAL A 1 271 ? -16.660 20.793 18.537 1.00 91.25 271 VAL A CA 1
ATOM 2180 C C . VAL A 1 271 ? -17.674 21.847 18.115 1.00 91.25 271 VAL A C 1
ATOM 2182 O O . VAL A 1 271 ? -18.606 22.131 18.864 1.00 91.25 271 VAL A O 1
ATOM 2185 N N . ASN A 1 272 ? -17.493 22.421 16.929 1.00 89.81 272 ASN A N 1
ATOM 2186 C CA . ASN A 1 272 ? -18.413 23.391 16.337 1.00 89.81 272 ASN A CA 1
ATOM 2187 C C . ASN A 1 272 ? -18.730 22.960 14.898 1.00 89.81 272 ASN A C 1
ATOM 2189 O O . ASN A 1 272 ? -17.810 22.658 14.140 1.00 89.81 272 ASN A O 1
ATOM 2193 N N . ASP A 1 273 ? -20.017 22.839 14.560 1.00 84.69 273 ASP A N 1
ATOM 2194 C CA . ASP A 1 273 ? -20.510 22.351 13.262 1.00 84.69 273 ASP A CA 1
ATOM 2195 C C . ASP A 1 273 ? -19.858 21.035 12.791 1.00 84.69 273 ASP A C 1
ATOM 2197 O O . ASP A 1 273 ? -19.539 20.833 11.619 1.00 84.69 273 ASP A O 1
ATOM 2201 N N . GLY A 1 274 ? -19.624 20.118 13.735 1.00 81.31 274 GLY A N 1
ATOM 2202 C CA . GLY A 1 274 ? -18.981 18.827 13.471 1.00 81.31 274 GLY A CA 1
ATOM 2203 C C . GLY A 1 274 ? -17.465 18.896 13.248 1.00 81.31 274 GLY A C 1
ATOM 2204 O O . GLY A 1 274 ? -16.846 17.871 12.967 1.00 81.31 274 GLY A O 1
ATOM 2205 N N . VAL A 1 275 ? -16.846 20.068 13.400 1.00 84.19 275 VAL A N 1
ATOM 2206 C CA . VAL A 1 275 ? -15.394 20.264 13.323 1.00 84.19 275 VAL A CA 1
ATOM 2207 C C . VAL A 1 275 ? -14.807 20.349 14.729 1.00 84.19 275 VAL A C 1
ATOM 2209 O O . VAL A 1 275 ? -15.240 21.160 15.543 1.00 84.19 275 VAL A O 1
ATOM 2212 N N . GLY A 1 276 ? -13.803 19.519 15.013 1.00 89.06 276 GLY A N 1
ATOM 2213 C CA . GLY A 1 276 ? -13.090 19.515 16.290 1.00 89.06 276 GLY A CA 1
ATOM 2214 C C . GLY A 1 276 ? -11.905 20.485 16.343 1.00 89.06 276 GLY A C 1
ATOM 2215 O O . GLY A 1 276 ? -11.162 20.644 15.370 1.00 89.06 276 GLY A O 1
ATOM 2216 N N . TYR A 1 277 ? -11.706 21.092 17.512 1.00 93.44 277 TYR A N 1
ATOM 2217 C CA . TYR A 1 277 ? -10.629 22.025 17.841 1.00 93.44 277 TYR A CA 1
ATOM 2218 C C . TYR A 1 277 ? -10.003 21.640 19.185 1.00 93.44 277 TYR A C 1
ATOM 2220 O O . TYR A 1 277 ? -10.720 21.275 20.116 1.00 93.44 277 TYR A O 1
ATOM 2228 N N . ILE A 1 278 ? -8.677 21.751 19.307 1.00 94.31 278 ILE A N 1
ATOM 2229 C CA . ILE A 1 278 ? -7.980 21.635 20.598 1.00 94.31 278 ILE A CA 1
ATOM 2230 C C . ILE A 1 278 ? -7.558 23.024 21.063 1.00 94.31 278 ILE A C 1
ATOM 2232 O O . ILE A 1 278 ? -6.769 23.690 20.391 1.00 94.31 278 ILE A O 1
ATOM 2236 N N . LEU A 1 279 ? -8.063 23.431 22.227 1.00 94.62 279 LEU A N 1
ATOM 2237 C CA . LEU A 1 279 ? -7.834 24.737 22.844 1.00 94.62 279 LEU A CA 1
ATOM 2238 C C . LEU A 1 279 ? -7.139 24.583 24.194 1.00 94.62 279 LEU A C 1
ATOM 2240 O O . LEU A 1 279 ? -7.204 23.517 24.804 1.00 94.62 279 LEU A O 1
ATOM 2244 N N . LYS A 1 280 ? -6.516 25.652 24.698 1.00 93.50 280 LYS A N 1
ATOM 2245 C CA . LYS A 1 280 ? -6.185 25.724 26.129 1.00 93.50 280 LYS A CA 1
ATOM 2246 C C . LYS A 1 280 ? -7.472 25.866 26.940 1.00 93.50 280 LYS A C 1
ATOM 2248 O O . LYS A 1 280 ? -8.426 26.478 26.466 1.00 93.50 280 LYS A O 1
ATOM 2253 N N . ASP A 1 281 ? -7.475 25.379 28.176 1.00 92.50 281 ASP A N 1
ATOM 2254 C CA . ASP A 1 281 ? -8.659 25.446 29.049 1.00 92.50 281 ASP A CA 1
ATOM 2255 C C . ASP A 1 281 ? -9.189 26.879 29.222 1.00 92.50 281 ASP A C 1
ATOM 2257 O O . ASP A 1 281 ? -10.396 27.088 29.308 1.00 92.50 281 ASP A O 1
ATOM 2261 N N . SER A 1 282 ? -8.288 27.867 29.210 1.00 93.00 282 SER A N 1
ATOM 2262 C CA . SER A 1 282 ? -8.599 29.291 29.366 1.00 93.00 282 SER A CA 1
ATOM 2263 C C . SER A 1 282 ? -9.055 30.004 28.086 1.00 93.00 282 SER A C 1
ATOM 2265 O O . SER A 1 282 ? -9.255 31.212 28.133 1.00 93.00 282 SER A O 1
ATOM 2267 N N . GLN A 1 283 ? -9.101 29.325 26.938 1.00 94.06 283 GLN A N 1
ATOM 2268 C CA . GLN A 1 283 ? -9.463 29.927 25.649 1.00 94.06 283 GLN A CA 1
ATOM 2269 C C . GLN A 1 283 ? -10.883 29.530 25.247 1.00 94.06 283 GLN A C 1
ATOM 2271 O O . GLN A 1 283 ? -11.275 28.377 25.426 1.00 94.06 283 GLN A O 1
ATOM 2276 N N . GLU A 1 284 ? -11.618 30.454 24.635 1.00 95.44 284 GLU A N 1
ATOM 2277 C CA . GLU A 1 284 ? -12.882 30.166 23.955 1.00 95.44 284 GLU A CA 1
ATOM 2278 C C . GLU A 1 284 ? -12.708 30.244 22.438 1.00 95.44 284 GLU A C 1
ATOM 2280 O O . GLU A 1 284 ? -11.868 30.987 21.930 1.00 95.44 284 GLU A O 1
ATOM 2285 N N . LEU A 1 285 ? -13.473 29.432 21.702 1.00 93.00 285 LEU A N 1
ATOM 2286 C CA . LEU A 1 285 ? -13.330 29.321 20.246 1.00 93.00 285 LEU A CA 1
ATOM 2287 C C . LEU A 1 285 ? -13.677 30.634 19.528 1.00 93.00 2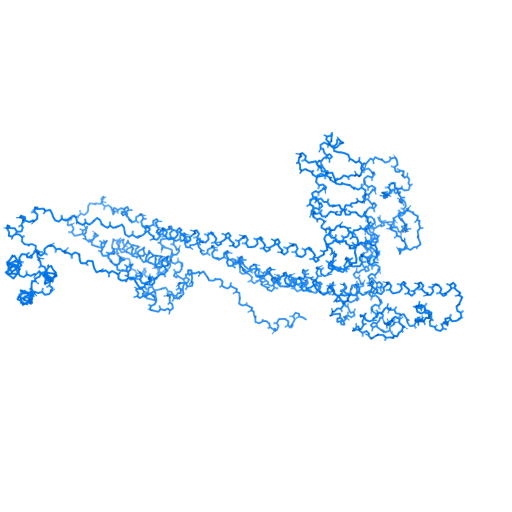85 LEU A C 1
ATOM 2289 O O . LEU A 1 285 ? -13.028 30.975 18.538 1.00 93.00 285 LEU A O 1
ATOM 2293 N N . ASP A 1 286 ? -14.674 31.359 20.035 1.00 94.25 286 ASP A N 1
ATOM 2294 C CA . ASP A 1 286 ? -15.153 32.617 19.454 1.00 94.25 286 ASP A CA 1
ATOM 2295 C C . ASP A 1 286 ? -14.150 33.768 19.630 1.00 94.25 286 ASP A C 1
ATOM 2297 O O . ASP A 1 286 ? -14.142 34.700 18.826 1.00 94.25 286 ASP A O 1
ATOM 2301 N N . ASP A 1 287 ? -13.249 33.656 20.612 1.00 95.00 287 ASP A N 1
ATOM 2302 C CA . ASP A 1 287 ? -12.198 34.643 20.887 1.00 95.00 287 ASP A CA 1
ATOM 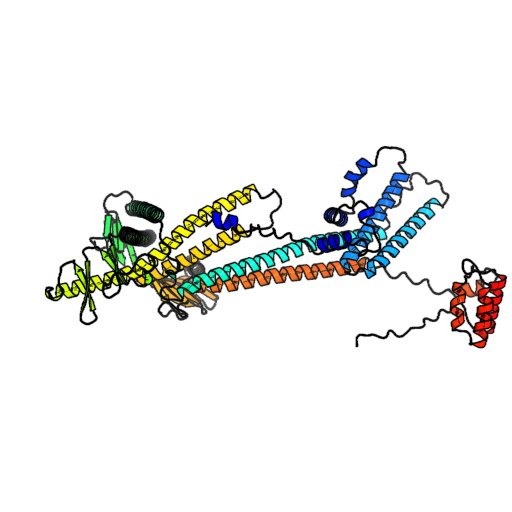2303 C C . ASP A 1 287 ? -10.954 34.456 20.000 1.00 95.00 287 ASP A C 1
ATOM 2305 O O . ASP A 1 287 ? -10.057 35.302 19.991 1.00 95.00 287 ASP A O 1
ATOM 2309 N N . LEU A 1 288 ? -10.866 33.344 19.263 1.00 93.69 288 LEU A N 1
ATOM 2310 C CA . LEU A 1 288 ? -9.721 33.049 18.407 1.00 93.69 288 LEU A CA 1
ATOM 2311 C C . LEU A 1 288 ? -9.801 33.774 17.063 1.00 93.69 288 LEU A C 1
ATOM 2313 O O . LEU A 1 288 ? -10.831 33.793 16.388 1.00 93.69 288 LEU A O 1
ATOM 2317 N N . THR A 1 289 ? -8.653 34.260 16.595 1.00 92.75 289 THR A N 1
ATOM 2318 C CA . THR A 1 289 ? -8.490 34.680 15.199 1.00 92.75 289 THR A CA 1
ATOM 2319 C C . THR A 1 289 ? -8.639 33.486 14.247 1.00 92.75 289 THR A C 1
ATOM 2321 O O . THR A 1 289 ? -8.384 32.339 14.615 1.00 92.75 289 THR A O 1
ATOM 2324 N N . GLU A 1 290 ? -8.967 33.725 12.975 1.00 81.81 290 GLU A N 1
ATOM 2325 C CA . GLU A 1 290 ? -9.081 32.644 11.975 1.00 81.81 290 GLU A CA 1
ATOM 2326 C C . GLU A 1 290 ? -7.786 31.826 11.817 1.00 81.81 290 GLU A C 1
ATOM 2328 O O . GLU A 1 290 ? -7.816 30.611 11.601 1.00 81.81 290 GLU A O 1
ATOM 2333 N N . HIS A 1 291 ? -6.627 32.468 11.988 1.00 85.44 291 HIS A N 1
ATOM 2334 C CA . HIS A 1 291 ? -5.340 31.777 12.004 1.00 85.44 291 HIS A CA 1
ATOM 2335 C C . HIS A 1 291 ? -5.215 30.827 13.208 1.00 85.44 291 HIS A C 1
ATOM 2337 O O . HIS A 1 291 ? -4.773 29.687 13.053 1.00 85.44 291 HIS A O 1
ATOM 2343 N N . GLU A 1 292 ? -5.632 31.261 14.398 1.00 92.38 292 GLU A N 1
ATOM 2344 C CA . GLU A 1 292 ? -5.621 30.435 15.610 1.00 92.38 292 GLU A CA 1
ATOM 2345 C C . GLU A 1 292 ? -6.654 29.308 15.550 1.00 92.38 292 GLU A C 1
ATOM 2347 O O . GLU A 1 292 ? -6.321 28.178 15.902 1.00 92.38 292 GLU A O 1
ATOM 2352 N N . LYS A 1 293 ? -7.861 29.558 15.024 1.00 89.00 293 LYS A N 1
ATOM 2353 C CA . LYS A 1 293 ? -8.862 28.506 14.773 1.00 89.00 293 LYS A CA 1
ATOM 2354 C C . LYS A 1 293 ? -8.311 27.435 13.839 1.00 89.00 293 LYS A C 1
ATOM 2356 O O . LYS A 1 293 ? -8.449 26.241 14.104 1.00 89.00 293 LYS A O 1
ATOM 2361 N N . LYS A 1 294 ? -7.629 27.844 12.764 1.00 84.94 294 LYS A N 1
ATOM 2362 C CA . LYS A 1 294 ? -6.961 26.917 11.843 1.00 84.94 294 LYS A CA 1
ATOM 2363 C C . LYS A 1 294 ? -5.866 26.109 12.542 1.00 84.94 294 LYS A C 1
ATOM 2365 O O . LYS A 1 294 ? -5.782 24.901 12.325 1.00 84.94 294 LYS A O 1
ATOM 2370 N N . ALA A 1 295 ? -5.052 26.741 13.387 1.00 89.88 295 ALA A N 1
ATOM 2371 C CA . ALA A 1 295 ? -4.036 26.046 14.174 1.00 89.88 295 ALA A CA 1
ATOM 2372 C C . ALA A 1 295 ? -4.665 25.035 15.152 1.00 89.88 295 ALA A C 1
ATOM 2374 O O . ALA A 1 295 ? -4.253 23.880 15.175 1.00 89.88 295 ALA A O 1
ATOM 2375 N N . ALA A 1 296 ? -5.713 25.422 15.883 1.00 91.81 296 ALA A N 1
ATOM 2376 C CA . ALA A 1 296 ? -6.443 24.552 16.806 1.00 91.81 296 ALA A CA 1
ATOM 2377 C C . ALA A 1 296 ? -7.104 23.352 16.102 1.00 91.81 296 ALA A C 1
ATOM 2379 O O . ALA A 1 296 ? -7.066 22.233 16.622 1.00 91.81 296 ALA A O 1
ATOM 2380 N N . LYS A 1 297 ? -7.658 23.560 14.899 1.00 89.62 297 LYS A N 1
ATOM 2381 C CA . LYS A 1 297 ? -8.196 22.494 14.036 1.00 89.62 297 LYS A CA 1
ATOM 2382 C C . LYS A 1 297 ? -7.101 21.527 13.576 1.00 89.62 297 LYS A C 1
ATOM 2384 O O . LYS A 1 297 ? -7.301 20.314 13.581 1.00 89.62 297 LYS A O 1
ATOM 2389 N N . ASN A 1 298 ? -5.934 22.042 13.187 1.00 87.81 298 ASN A N 1
ATOM 2390 C CA . ASN A 1 298 ? -4.799 21.203 12.797 1.00 87.81 298 ASN A CA 1
ATOM 2391 C C . ASN A 1 298 ? -4.283 20.372 13.980 1.00 87.81 298 ASN A C 1
ATOM 2393 O O . ASN A 1 298 ? -4.075 19.173 13.819 1.00 87.81 298 ASN A O 1
ATOM 2397 N N . SER A 1 299 ? -4.167 20.976 15.167 1.00 90.25 299 SER A N 1
ATOM 2398 C CA . SER A 1 299 ? -3.802 20.269 16.401 1.00 90.25 299 SER A CA 1
ATOM 2399 C C . SER A 1 299 ? -4.788 19.148 16.729 1.00 90.25 299 SER A C 1
ATOM 2401 O O . SER A 1 299 ? -4.366 18.051 17.082 1.00 90.25 299 SER A O 1
ATOM 2403 N N . TYR A 1 300 ? -6.097 19.390 16.571 1.00 90.38 300 TYR A N 1
ATOM 2404 C CA . TYR A 1 300 ? -7.119 18.352 16.731 1.00 90.38 300 TYR A CA 1
ATOM 2405 C C . TYR A 1 300 ? -6.866 17.158 15.806 1.00 90.38 300 TYR A C 1
ATOM 2407 O O . TYR A 1 300 ? -6.820 16.019 16.269 1.00 90.38 300 TYR A O 1
ATOM 2415 N N . ARG A 1 301 ? -6.637 17.416 14.512 1.00 86.12 301 ARG A N 1
ATOM 2416 C CA . ARG A 1 301 ? -6.355 16.365 13.521 1.00 86.12 301 ARG A CA 1
ATOM 2417 C C . ARG A 1 301 ? -5.080 15.585 13.854 1.00 86.12 301 ARG A C 1
ATOM 2419 O O . ARG A 1 301 ? -5.093 14.360 13.786 1.00 86.12 301 ARG A O 1
ATOM 2426 N N . GLU A 1 302 ? -4.007 16.268 14.245 1.00 88.12 302 GLU A N 1
ATOM 2427 C CA . GLU A 1 302 ? -2.738 15.627 14.613 1.00 88.12 302 GLU A CA 1
ATOM 2428 C C . GLU A 1 302 ? -2.889 14.732 15.857 1.00 88.12 302 GLU A C 1
ATOM 2430 O O . GLU A 1 302 ? -2.503 13.562 15.839 1.00 88.12 302 GLU A O 1
ATOM 2435 N N . VAL A 1 303 ? -3.525 15.231 16.922 1.00 90.50 303 VAL A N 1
ATOM 2436 C CA . VAL A 1 303 ? -3.782 14.439 18.138 1.00 90.50 303 VAL A CA 1
ATOM 2437 C C . VAL A 1 303 ? -4.683 13.243 17.847 1.00 90.50 303 VAL A C 1
ATOM 2439 O O . VAL A 1 303 ? -4.450 12.153 18.378 1.00 90.50 303 VAL A O 1
ATOM 2442 N N . GLN A 1 304 ? -5.689 13.411 16.988 1.00 89.31 304 GLN A N 1
ATOM 2443 C CA . GLN A 1 304 ? -6.549 12.314 16.559 1.00 89.31 304 GLN A CA 1
ATOM 2444 C C . GLN A 1 304 ? -5.743 11.230 15.829 1.00 89.31 304 GLN A C 1
ATOM 2446 O O . GLN A 1 304 ? -5.912 10.046 16.121 1.00 89.31 304 GLN A O 1
ATOM 2451 N N . GLN A 1 305 ? -4.831 11.612 14.929 1.00 87.62 305 GLN A N 1
ATOM 2452 C CA . GLN A 1 305 ? -3.951 10.672 14.226 1.00 87.62 305 GLN A CA 1
ATOM 2453 C C . GLN A 1 305 ? -3.041 9.903 15.192 1.00 87.62 305 GLN A C 1
ATOM 2455 O O . GLN A 1 305 ? -3.014 8.672 15.149 1.00 87.62 305 GLN A O 1
ATOM 2460 N N . TYR A 1 306 ? -2.360 10.591 16.113 1.00 90.44 306 TYR A N 1
ATOM 2461 C CA . TYR A 1 306 ? -1.523 9.927 17.118 1.00 90.44 306 TYR A CA 1
ATOM 2462 C C . TYR A 1 306 ? -2.331 9.021 18.049 1.00 90.44 306 TYR A C 1
ATOM 2464 O O . TYR A 1 306 ? -1.884 7.924 18.376 1.00 90.44 306 TYR A O 1
ATOM 2472 N N . THR A 1 307 ? -3.536 9.435 18.447 1.00 90.81 307 THR A N 1
ATOM 2473 C CA . THR A 1 307 ? -4.414 8.612 19.291 1.00 90.81 307 THR A CA 1
ATOM 2474 C C . THR A 1 307 ? -4.846 7.339 18.562 1.00 90.81 307 THR A C 1
ATOM 2476 O O . THR A 1 307 ? -4.787 6.253 19.139 1.00 90.81 307 THR A O 1
ATOM 2479 N N . ARG A 1 308 ? -5.215 7.438 17.276 1.00 89.94 308 ARG A N 1
ATOM 2480 C CA . ARG A 1 308 ? -5.523 6.270 16.430 1.00 89.94 308 ARG A CA 1
ATOM 2481 C C . ARG A 1 308 ? -4.319 5.333 16.306 1.00 89.94 308 ARG A C 1
ATOM 2483 O O . ARG A 1 308 ? -4.480 4.126 16.473 1.00 89.94 308 ARG A O 1
ATOM 2490 N N . GLN A 1 309 ? -3.120 5.873 16.076 1.00 90.81 309 GLN A N 1
ATOM 2491 C CA . GLN A 1 309 ? -1.897 5.070 15.997 1.00 90.81 309 GLN A CA 1
ATOM 2492 C C . GLN A 1 309 ? -1.580 4.376 17.329 1.00 90.81 309 GLN A C 1
ATOM 2494 O O . GLN A 1 309 ? -1.223 3.200 17.342 1.00 90.81 309 GLN A O 1
ATOM 2499 N N . LEU A 1 310 ? -1.761 5.070 18.456 1.00 92.25 310 LEU A N 1
ATOM 2500 C CA . LEU A 1 310 ? -1.558 4.500 19.785 1.00 92.25 310 LEU A CA 1
ATOM 2501 C C . LEU A 1 310 ? -2.522 3.334 20.047 1.00 92.25 310 LEU A C 1
ATOM 2503 O O . LEU A 1 310 ? -2.079 2.267 20.461 1.00 92.25 310 LEU A O 1
ATOM 2507 N N . LYS A 1 311 ? -3.812 3.495 19.723 1.00 92.44 311 LYS A N 1
ATOM 2508 C CA . LYS A 1 311 ? -4.803 2.407 19.800 1.00 92.44 311 LYS A CA 1
ATOM 2509 C C . LYS A 1 311 ? -4.425 1.208 18.937 1.00 92.44 311 LYS A C 1
ATOM 2511 O O . LYS A 1 311 ? -4.557 0.068 19.375 1.00 92.44 311 LYS A O 1
ATOM 2516 N N . LEU A 1 312 ? -3.965 1.458 17.711 1.00 93.06 312 LEU A N 1
ATOM 2517 C CA . LEU A 1 312 ? -3.528 0.396 16.813 1.00 93.06 312 LEU A CA 1
ATOM 2518 C C . LEU A 1 312 ? -2.327 -0.358 17.395 1.00 93.06 312 LEU A C 1
ATOM 2520 O O . LEU A 1 312 ? -2.306 -1.585 17.350 1.00 93.06 312 LEU A O 1
ATOM 2524 N N . ASN A 1 313 ? -1.353 0.350 17.969 1.00 94.00 313 ASN A N 1
ATOM 2525 C CA . ASN A 1 313 ? -0.205 -0.280 18.613 1.00 94.00 313 ASN A CA 1
ATOM 2526 C C . ASN A 1 313 ? -0.605 -1.106 19.841 1.00 94.00 313 ASN A C 1
ATOM 2528 O O . ASN A 1 313 ? -0.066 -2.193 20.034 1.00 94.00 313 ASN A O 1
ATOM 2532 N N . GLU A 1 314 ? -1.552 -0.633 20.654 1.00 94.38 314 GLU A N 1
ATOM 2533 C CA . GLU A 1 314 ? -2.076 -1.415 21.778 1.00 94.38 314 GLU A CA 1
ATOM 2534 C C . GLU A 1 314 ? -2.762 -2.696 21.311 1.00 94.38 314 GLU A C 1
ATOM 2536 O O . GLU A 1 314 ? -2.483 -3.763 21.855 1.00 94.38 314 GLU A O 1
ATOM 2541 N N . LEU A 1 315 ? -3.587 -2.616 20.264 1.00 95.44 315 LEU A N 1
ATOM 2542 C CA . LEU A 1 315 ? -4.223 -3.794 19.681 1.00 95.44 315 LEU A CA 1
ATOM 2543 C C . LEU A 1 315 ? -3.183 -4.773 19.110 1.00 95.44 315 LEU A C 1
ATOM 2545 O O . LEU A 1 315 ? -3.271 -5.974 19.354 1.00 95.44 315 LEU A O 1
ATOM 2549 N N . LYS A 1 316 ? -2.162 -4.271 18.403 1.00 95.75 316 LYS A N 1
ATOM 2550 C CA . LYS A 1 316 ? -1.031 -5.075 17.909 1.00 95.75 316 LYS A CA 1
ATOM 2551 C C . LYS A 1 316 ? -0.285 -5.773 19.051 1.00 95.75 316 LYS A C 1
ATOM 2553 O O . LYS A 1 316 ? 0.026 -6.956 18.955 1.00 95.75 316 LYS A O 1
ATOM 2558 N N . LEU A 1 317 ? -0.028 -5.067 20.152 1.00 96.06 317 LEU A N 1
ATOM 2559 C CA . LEU A 1 317 ? 0.597 -5.637 21.349 1.00 96.06 317 LEU A CA 1
ATOM 2560 C C . LEU A 1 317 ? -0.281 -6.701 22.015 1.00 96.06 317 LEU A C 1
ATOM 2562 O O . LEU A 1 317 ? 0.249 -7.721 22.450 1.00 96.06 317 LEU A O 1
ATOM 2566 N N . GLU A 1 318 ? -1.593 -6.471 22.103 1.00 96.00 318 GLU A N 1
ATOM 2567 C CA . GLU A 1 318 ? -2.565 -7.434 22.632 1.00 96.00 318 GLU A CA 1
ATOM 2568 C C . GLU A 1 318 ? -2.542 -8.723 21.795 1.00 96.00 318 GLU A C 1
ATOM 2570 O O . GLU A 1 318 ? -2.328 -9.799 22.342 1.00 96.00 318 GLU A O 1
ATOM 2575 N N . VAL A 1 319 ? -2.621 -8.613 20.465 1.00 96.06 319 VAL A N 1
ATOM 2576 C CA . VAL A 1 319 ? -2.541 -9.763 19.546 1.00 96.06 319 VAL A CA 1
ATOM 2577 C C . VAL A 1 319 ? -1.209 -10.508 19.650 1.00 96.06 319 VAL A C 1
ATOM 2579 O O . VAL A 1 319 ? -1.200 -11.736 19.702 1.00 96.06 319 VAL A O 1
ATOM 2582 N N . LEU A 1 320 ? -0.076 -9.800 19.704 1.00 95.38 320 LEU A N 1
ATOM 2583 C CA . LEU A 1 320 ? 1.238 -10.439 19.835 1.00 95.38 320 LEU A CA 1
ATOM 2584 C C . LEU A 1 320 ? 1.375 -11.214 21.146 1.00 95.38 320 LEU A C 1
ATOM 2586 O O . LEU A 1 320 ? 1.921 -12.316 21.144 1.00 95.38 320 LEU A O 1
ATOM 2590 N N . ARG A 1 321 ? 0.881 -10.657 22.257 1.00 95.19 321 ARG A N 1
ATOM 2591 C CA . ARG A 1 321 ? 0.878 -11.342 23.557 1.00 95.19 321 ARG A CA 1
ATOM 2592 C C . ARG A 1 321 ? 0.004 -12.583 23.513 1.00 95.19 321 ARG A C 1
ATOM 2594 O O . ARG A 1 321 ? 0.461 -13.642 23.911 1.00 95.19 321 ARG A O 1
ATOM 2601 N N . ASP A 1 322 ? -1.189 -12.476 22.943 1.00 95.31 322 ASP A N 1
ATOM 2602 C CA . ASP A 1 322 ? -2.104 -13.605 22.805 1.00 95.31 322 ASP A CA 1
ATOM 2603 C C . ASP A 1 322 ? -1.522 -14.710 21.917 1.00 95.31 322 ASP A C 1
ATOM 2605 O O . ASP A 1 322 ? -1.646 -15.890 22.237 1.00 95.31 322 ASP A O 1
ATOM 2609 N N . LEU A 1 323 ? -0.818 -14.348 20.843 1.00 92.81 323 LEU A N 1
ATOM 2610 C CA . LEU A 1 323 ? -0.093 -15.301 20.005 1.00 92.81 323 LEU A CA 1
ATOM 2611 C C . LEU A 1 323 ? 1.033 -16.005 20.782 1.00 92.81 323 LEU A C 1
ATOM 2613 O O . LEU A 1 323 ? 1.167 -17.223 20.684 1.00 92.81 323 LEU A O 1
ATOM 2617 N N . ILE A 1 324 ? 1.820 -15.263 21.567 1.00 92.56 324 ILE A N 1
ATOM 2618 C CA . ILE A 1 324 ? 2.870 -15.829 22.429 1.00 92.56 324 ILE A CA 1
ATOM 2619 C C . ILE A 1 324 ? 2.256 -16.759 23.485 1.00 92.56 324 ILE A C 1
ATOM 2621 O O . ILE A 1 324 ? 2.741 -17.875 23.666 1.00 92.56 324 ILE A O 1
ATOM 2625 N N . ASP A 1 325 ? 1.167 -16.347 24.133 1.00 93.69 325 ASP A N 1
ATOM 2626 C CA . ASP A 1 325 ? 0.457 -17.146 25.132 1.00 93.69 325 ASP A CA 1
ATOM 2627 C C . ASP A 1 325 ? -0.097 -18.439 24.523 1.00 93.69 325 ASP A C 1
ATOM 2629 O O . ASP A 1 325 ? -0.042 -19.490 25.160 1.00 93.69 325 ASP A O 1
ATOM 2633 N N . VAL A 1 326 ? -0.595 -18.407 23.282 1.00 92.38 326 VAL A N 1
ATOM 2634 C CA . VAL A 1 326 ? -1.017 -19.624 22.571 1.00 92.38 326 VAL A CA 1
ATOM 2635 C C . VAL A 1 326 ? 0.171 -20.543 22.289 1.00 92.38 326 VAL A C 1
ATOM 2637 O O . VAL A 1 326 ? 0.082 -21.747 22.530 1.00 92.38 326 VAL A O 1
ATOM 2640 N N . LEU A 1 327 ? 1.301 -19.999 21.827 1.00 89.69 327 LEU A N 1
ATOM 2641 C CA . LEU A 1 327 ? 2.515 -20.783 21.569 1.00 89.69 327 LEU A CA 1
ATOM 2642 C C . LEU A 1 327 ? 3.098 -21.405 22.849 1.00 89.69 327 LEU A C 1
ATOM 2644 O O . LEU A 1 327 ? 3.644 -22.506 22.799 1.00 89.69 327 LEU A O 1
ATOM 2648 N N . ASN A 1 328 ? 2.943 -20.730 23.988 1.00 91.19 328 ASN A N 1
ATOM 2649 C CA . ASN A 1 328 ? 3.358 -21.221 25.303 1.00 91.19 328 ASN A CA 1
ATOM 2650 C C . ASN A 1 328 ? 2.323 -22.159 25.956 1.00 91.19 328 ASN A C 1
ATOM 2652 O O . ASN A 1 328 ? 2.611 -22.781 26.979 1.00 91.19 328 ASN A O 1
ATOM 2656 N N . GLY A 1 329 ? 1.123 -22.283 25.377 1.00 91.25 329 GLY A N 1
ATOM 2657 C CA . GLY A 1 329 ? 0.033 -23.100 25.910 1.00 91.25 329 GLY A CA 1
ATOM 2658 C C . GLY A 1 329 ? -0.701 -22.479 27.103 1.00 91.25 329 GLY A C 1
ATOM 2659 O O . GLY A 1 329 ? -1.321 -23.205 27.880 1.00 91.25 329 GLY A O 1
ATOM 2660 N N . ASP A 1 330 ? -0.628 -21.160 27.284 1.00 94.88 330 ASP A N 1
ATOM 2661 C CA . ASP A 1 330 ? -1.376 -20.385 28.284 1.00 94.88 330 ASP A CA 1
ATOM 2662 C C . ASP A 1 330 ? -2.745 -19.920 27.787 1.00 94.88 330 ASP A C 1
ATOM 2664 O O . ASP A 1 330 ? -3.700 -19.828 28.569 1.00 94.88 330 ASP A O 1
ATOM 2668 N N . LYS A 1 331 ? -2.856 -19.729 26.474 1.00 95.56 331 LYS A N 1
ATOM 2669 C CA . LYS A 1 331 ? -4.114 -19.571 25.750 1.00 95.56 331 LYS A CA 1
ATOM 2670 C C . LYS A 1 331 ? -4.269 -20.683 24.716 1.00 95.56 331 LYS A C 1
ATOM 2672 O O . LYS A 1 331 ? -3.320 -21.398 24.406 1.00 95.56 331 LYS A O 1
ATOM 2677 N N . PHE A 1 332 ? -5.475 -20.858 24.194 1.00 94.00 332 PHE A N 1
ATOM 2678 C CA . PHE A 1 332 ? -5.757 -21.848 23.158 1.00 94.00 332 PHE A CA 1
ATOM 2679 C C . PHE A 1 332 ? -6.805 -21.331 22.178 1.00 94.00 332 PHE A C 1
ATOM 2681 O O . PHE A 1 332 ? -7.680 -20.538 22.531 1.00 94.00 332 PHE A O 1
ATOM 2688 N N . TYR A 1 333 ? -6.695 -21.784 20.934 1.00 95.06 333 TYR A N 1
ATOM 2689 C CA . TYR A 1 333 ? -7.685 -21.521 19.902 1.00 95.06 333 TYR A CA 1
ATOM 2690 C C . TYR A 1 333 ? -8.874 -22.463 20.049 1.00 95.06 333 TYR A C 1
ATOM 2692 O O . TYR A 1 333 ? -8.695 -23.646 20.351 1.00 95.06 333 TYR A O 1
ATOM 2700 N N . VAL A 1 334 ? -10.073 -21.946 19.797 1.00 95.75 334 VAL A N 1
ATOM 2701 C CA . VAL A 1 334 ? -11.296 -22.750 19.728 1.00 95.75 334 VAL A CA 1
ATOM 2702 C C . VAL A 1 334 ? -12.158 -22.374 18.531 1.00 95.75 334 VAL A C 1
ATOM 2704 O O . VAL A 1 334 ? -12.086 -21.242 18.051 1.00 95.75 334 VAL A O 1
ATOM 2707 N N . ASP A 1 335 ? -12.979 -23.313 18.070 1.00 95.88 335 ASP A N 1
ATOM 2708 C CA . ASP A 1 335 ? -14.044 -23.070 17.092 1.00 95.88 335 ASP A CA 1
ATOM 2709 C C . ASP A 1 335 ? -15.255 -22.343 17.720 1.00 95.88 335 ASP A C 1
ATOM 2711 O O . ASP A 1 335 ? -15.237 -21.944 18.892 1.00 95.88 335 ASP A O 1
ATOM 2715 N N . ALA A 1 336 ? -16.317 -22.138 16.934 1.00 95.31 336 ALA A N 1
ATOM 2716 C CA . ALA A 1 336 ? -17.528 -21.451 17.384 1.00 95.31 336 ALA A CA 1
ATOM 2717 C C . ALA A 1 336 ? -18.209 -22.166 18.565 1.00 95.31 336 ALA A C 1
ATOM 2719 O O . ALA A 1 336 ? -18.843 -21.511 19.399 1.00 95.31 336 ALA A O 1
ATOM 2720 N N . GLU A 1 337 ? -18.059 -23.488 18.653 1.00 95.12 337 GLU A N 1
ATOM 2721 C CA . GLU A 1 337 ? -18.610 -24.350 19.694 1.00 95.12 337 GLU A CA 1
ATOM 2722 C C . GLU A 1 337 ? -17.715 -24.455 20.940 1.00 95.12 337 GLU A C 1
ATOM 2724 O O . GLU A 1 337 ? -18.117 -25.073 21.930 1.00 95.12 337 GLU A O 1
ATOM 2729 N N . GLY A 1 338 ? -16.524 -23.851 20.923 1.00 94.12 338 GLY A N 1
ATOM 2730 C CA . GLY A 1 338 ? -15.567 -23.910 22.027 1.00 94.12 338 GLY A CA 1
ATOM 2731 C C . GLY A 1 338 ? -14.668 -25.139 22.025 1.00 94.12 338 GLY A C 1
ATOM 2732 O O . GLY A 1 338 ? -14.006 -25.400 23.034 1.00 94.12 338 GLY A O 1
ATOM 2733 N N . LYS A 1 339 ? -14.641 -25.918 20.942 1.00 94.50 339 LYS A N 1
ATOM 2734 C CA . LYS A 1 339 ? -13.753 -27.074 20.836 1.00 94.50 339 LYS A CA 1
ATOM 2735 C C . LYS A 1 339 ? -12.345 -26.607 20.476 1.00 94.50 339 LYS A C 1
ATOM 2737 O O . LYS A 1 339 ? -12.203 -25.744 19.614 1.00 94.50 339 LYS A O 1
ATOM 2742 N N . PRO A 1 340 ? -11.300 -27.175 21.102 1.00 92.12 340 PRO A N 1
ATOM 2743 C CA . PRO A 1 340 ? -9.923 -26.812 20.803 1.00 92.12 340 PRO A CA 1
ATOM 2744 C C . PRO A 1 340 ? -9.550 -27.045 19.338 1.00 92.12 340 PRO A C 1
ATOM 2746 O O . PRO A 1 340 ? -9.875 -28.080 18.758 1.00 92.12 340 PRO A O 1
ATOM 2749 N N . VAL A 1 341 ? -8.792 -26.103 18.794 1.00 91.19 341 VAL A N 1
ATOM 2750 C CA . VAL A 1 341 ? -8.246 -26.100 17.435 1.00 91.19 341 VAL A CA 1
ATOM 2751 C C . VAL A 1 341 ? -6.712 -26.071 17.538 1.00 91.19 341 VAL A C 1
ATOM 2753 O O . VAL A 1 341 ? -6.181 -25.415 18.439 1.00 91.19 341 VAL A O 1
ATOM 2756 N N . GLN A 1 342 ? -5.965 -26.799 16.690 1.00 81.12 342 GLN A N 1
ATOM 2757 C CA . GLN A 1 342 ? -4.514 -26.940 16.894 1.00 81.12 342 GLN A CA 1
ATOM 2758 C C . GLN A 1 342 ? -3.705 -25.743 16.347 1.00 81.12 342 GLN A C 1
ATOM 2760 O O . GLN A 1 342 ? -3.717 -25.461 15.145 1.00 81.12 342 GLN A O 1
ATOM 2765 N N . PRO A 1 343 ? -2.922 -25.041 17.187 1.00 72.06 343 PRO A N 1
ATOM 2766 C CA . PRO A 1 343 ? -2.029 -23.988 16.713 1.00 72.06 343 PRO A CA 1
ATOM 2767 C C . PRO A 1 343 ? -0.778 -24.562 16.016 1.00 72.06 343 PRO A C 1
ATOM 2769 O O . PRO A 1 343 ? -0.371 -25.690 16.297 1.00 72.06 343 PRO A O 1
ATOM 2772 N N . PRO A 1 344 ? -0.086 -23.787 15.158 1.00 61.66 344 PRO A N 1
ATOM 2773 C CA . PRO A 1 344 ? -0.533 -22.564 14.479 1.00 61.66 344 PRO A CA 1
ATOM 2774 C C . PRO A 1 344 ? -1.274 -22.847 13.157 1.00 61.66 344 PRO A C 1
ATOM 2776 O O . PRO A 1 344 ? -1.839 -21.930 12.569 1.00 61.66 344 PRO A O 1
ATOM 2779 N N . LYS A 1 345 ? -1.282 -24.107 12.692 1.00 66.56 345 LYS A N 1
ATOM 2780 C CA . LYS A 1 345 ? -1.807 -24.502 11.373 1.00 66.56 345 LYS A CA 1
ATOM 2781 C C . LYS A 1 345 ? -3.313 -24.290 11.227 1.00 66.56 345 LYS A C 1
ATOM 2783 O O . LYS A 1 345 ? -3.767 -23.980 10.128 1.00 66.56 345 LYS A O 1
ATOM 2788 N N . ASP A 1 346 ? -4.062 -24.371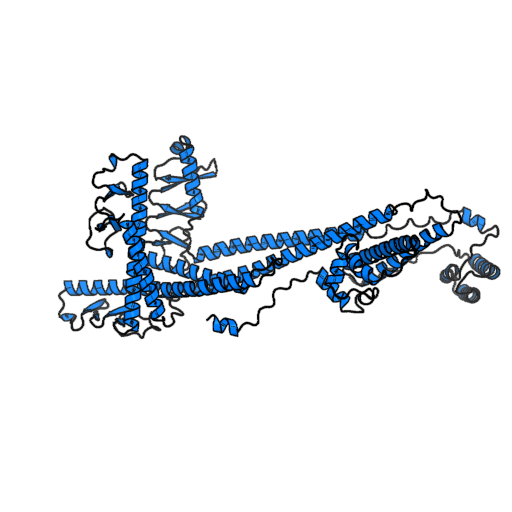 12.324 1.00 75.88 346 ASP A N 1
ATOM 2789 C CA . ASP A 1 346 ? -5.519 -24.285 12.280 1.00 75.88 346 ASP A CA 1
ATOM 2790 C C . ASP A 1 346 ? -6.058 -22.919 12.746 1.00 75.88 346 ASP A C 1
ATOM 2792 O O . ASP A 1 346 ? -7.253 -22.788 12.999 1.00 75.88 346 ASP A O 1
ATOM 2796 N N . ILE A 1 347 ? -5.229 -21.860 12.804 1.00 88.06 347 ILE A N 1
ATOM 2797 C CA . ILE A 1 347 ? -5.701 -20.495 13.137 1.00 88.06 347 ILE A CA 1
ATOM 2798 C C . ILE A 1 347 ? -6.880 -20.054 12.254 1.00 88.06 347 ILE A C 1
ATOM 2800 O O . ILE A 1 347 ? -7.749 -19.312 12.700 1.00 88.06 347 ILE A O 1
ATOM 2804 N N . LYS A 1 348 ? -6.957 -20.557 11.017 1.00 88.31 348 LYS A N 1
ATOM 2805 C CA . LYS A 1 348 ? -8.083 -20.330 10.103 1.00 88.31 348 LYS A CA 1
ATOM 2806 C C . LYS A 1 348 ? -9.417 -20.820 10.664 1.00 88.31 348 LYS A C 1
ATOM 2808 O O . LYS A 1 348 ? -10.413 -20.122 10.523 1.00 88.31 348 LYS A O 1
ATOM 2813 N N . GLN A 1 349 ? -9.417 -21.982 11.317 1.00 90.19 349 GLN A N 1
ATOM 2814 C CA . GLN A 1 349 ? -10.607 -22.622 11.890 1.00 90.19 349 GLN A CA 1
ATOM 2815 C C . GLN A 1 349 ? -10.982 -22.045 13.261 1.00 90.19 349 GLN A C 1
ATOM 2817 O O . GLN A 1 349 ? -12.072 -22.295 13.764 1.00 90.19 349 GLN A O 1
ATOM 2822 N N . ALA A 1 350 ? -10.075 -21.289 13.879 1.00 93.88 350 ALA A N 1
ATOM 2823 C CA . ALA A 1 350 ? -10.308 -20.675 15.171 1.00 93.88 350 ALA A CA 1
ATOM 2824 C C . ALA A 1 350 ? -11.289 -19.498 15.053 1.00 93.88 350 ALA A C 1
ATOM 2826 O O . ALA A 1 350 ? -11.106 -18.598 14.233 1.00 93.88 350 ALA A O 1
ATOM 2827 N N . GLU A 1 351 ? -12.300 -19.482 15.910 1.00 95.75 351 GLU A N 1
ATOM 2828 C CA . GLU A 1 351 ? -13.291 -18.410 16.038 1.00 95.75 351 GLU A CA 1
ATOM 2829 C C . GLU A 1 351 ? -13.061 -17.570 17.297 1.00 95.75 351 GLU A C 1
ATOM 2831 O O . GLU A 1 351 ? -13.500 -16.423 17.363 1.00 95.75 351 GLU A O 1
ATOM 2836 N N . LEU A 1 352 ? -12.341 -18.115 18.286 1.00 97.00 352 LEU A N 1
ATOM 2837 C CA . LEU A 1 352 ? -11.939 -17.409 19.498 1.00 97.00 352 LEU A CA 1
ATOM 2838 C C . LEU A 1 352 ? -10.534 -17.837 19.952 1.00 97.00 352 LEU A C 1
ATOM 2840 O O . LEU A 1 352 ? -10.070 -18.946 19.675 1.00 97.00 352 LEU A O 1
ATOM 2844 N N . VAL A 1 353 ? -9.892 -16.965 20.731 1.00 96.25 353 VAL A N 1
ATOM 2845 C CA . VAL A 1 353 ? -8.717 -17.277 21.553 1.00 96.25 353 VAL A CA 1
ATOM 2846 C C . VAL A 1 353 ? -9.105 -17.155 23.025 1.00 96.25 353 VAL A C 1
ATOM 2848 O O . VAL A 1 353 ? -9.628 -16.127 23.452 1.00 96.25 353 VAL A O 1
ATOM 2851 N N . LEU A 1 354 ? -8.896 -18.220 23.800 1.00 96.31 354 LEU A N 1
ATOM 2852 C CA . LEU A 1 354 ? -9.349 -18.310 25.188 1.00 96.31 354 LEU A CA 1
ATOM 2853 C C . LEU A 1 354 ? -8.189 -18.515 26.153 1.00 96.31 354 LEU A C 1
ATOM 2855 O O . LEU A 1 354 ? -7.250 -19.256 25.867 1.00 96.31 354 LEU A O 1
ATOM 2859 N N . ALA A 1 355 ? -8.293 -17.919 27.339 1.00 96.25 355 ALA A N 1
ATOM 2860 C CA . ALA A 1 355 ? -7.453 -18.284 28.474 1.00 96.25 355 ALA A CA 1
ATOM 2861 C C . ALA A 1 355 ? -7.934 -19.590 29.130 1.00 96.25 355 ALA A C 1
ATOM 2863 O O . ALA A 1 355 ? -9.120 -19.917 29.091 1.00 96.25 355 ALA A O 1
ATOM 2864 N N . LYS A 1 356 ? -7.037 -20.289 29.844 1.00 94.00 356 LYS A N 1
ATOM 2865 C CA . LYS A 1 356 ? -7.339 -21.507 30.642 1.00 94.00 356 LYS A CA 1
ATOM 2866 C C . LYS A 1 356 ? -8.572 -21.387 31.553 1.00 94.00 356 LYS A C 1
ATOM 2868 O O . LYS A 1 356 ? -9.222 -22.382 31.849 1.00 94.00 356 LYS A O 1
ATOM 2873 N N . GLY A 1 357 ? -8.887 -20.176 32.010 1.00 95.00 357 GLY A N 1
ATOM 2874 C CA . GLY A 1 357 ? -10.023 -19.883 32.885 1.00 95.00 357 GLY A CA 1
ATOM 2875 C C . GLY A 1 357 ? -11.338 -19.557 32.170 1.00 95.00 357 GLY A C 1
ATOM 2876 O O . GLY A 1 357 ? -12.241 -19.049 32.830 1.00 95.00 357 GLY A O 1
ATOM 2877 N N . GLN A 1 358 ? -11.458 -19.782 30.860 1.00 97.25 358 GLN A N 1
ATOM 2878 C CA . GLN A 1 358 ? -12.646 -19.450 30.068 1.00 97.25 358 GLN A CA 1
ATOM 2879 C C . GLN A 1 358 ? -13.177 -20.671 29.307 1.00 97.25 358 GLN A C 1
ATOM 2881 O O . GLN A 1 358 ? -12.417 -21.569 28.950 1.00 97.25 358 GLN A O 1
ATOM 2886 N N . LYS A 1 359 ? -14.489 -20.700 29.048 1.00 97.25 359 LYS A N 1
ATOM 2887 C CA . LYS A 1 359 ? -15.149 -21.702 28.196 1.00 97.25 359 LYS A CA 1
ATOM 2888 C C . LYS A 1 359 ? -16.255 -21.067 27.356 1.00 97.25 359 LYS A C 1
ATOM 2890 O O . LYS A 1 359 ? -16.881 -20.102 27.792 1.00 97.25 359 LYS A O 1
ATOM 2895 N N . VAL A 1 360 ? -16.528 -21.643 26.187 1.00 97.81 360 VAL A N 1
ATOM 2896 C CA . VAL A 1 360 ? -17.722 -21.315 25.395 1.00 97.81 360 VAL A CA 1
ATOM 2897 C C . VAL A 1 360 ? -18.831 -22.302 25.734 1.00 97.81 360 VAL A C 1
ATOM 2899 O O . VAL A 1 360 ? -18.587 -23.495 25.913 1.00 97.81 360 VAL A O 1
ATOM 2902 N N . VAL A 1 361 ? -20.058 -21.801 25.813 1.00 97.50 361 VAL A N 1
ATOM 2903 C CA . VAL A 1 361 ? -21.274 -22.614 25.842 1.00 97.50 361 VAL A CA 1
ATOM 2904 C C . VAL A 1 361 ? -22.183 -22.139 24.717 1.00 97.50 361 VAL A C 1
ATOM 2906 O O . VAL A 1 361 ? -22.439 -20.944 24.606 1.00 97.50 361 VAL A O 1
ATOM 2909 N N . VAL A 1 362 ? -22.688 -23.062 23.897 1.00 97.19 362 VAL A N 1
ATOM 2910 C CA . VAL A 1 362 ? -23.685 -22.760 22.861 1.00 97.19 362 VAL A CA 1
ATOM 2911 C C . VAL A 1 362 ? -25.053 -23.263 23.320 1.00 97.19 362 VAL A C 1
ATOM 2913 O O . VAL A 1 362 ? -25.223 -24.451 23.601 1.00 97.19 362 VAL A O 1
ATOM 2916 N N . LYS A 1 363 ? -26.032 -22.360 23.412 1.00 97.00 363 LYS A N 1
ATOM 2917 C CA . LYS A 1 363 ? -27.424 -22.652 23.787 1.00 97.00 363 LYS A CA 1
ATOM 2918 C C . LYS A 1 363 ? -28.363 -21.907 22.850 1.00 97.00 363 LYS A C 1
ATOM 2920 O O . LYS A 1 363 ? -28.152 -20.731 22.577 1.00 97.00 363 LYS A O 1
ATOM 2925 N N . ASP A 1 364 ? -29.362 -22.610 22.321 1.00 94.50 364 ASP A N 1
ATOM 2926 C CA . ASP A 1 364 ? -30.373 -22.056 21.408 1.00 94.50 364 ASP A CA 1
ATOM 2927 C C . ASP A 1 364 ? -29.774 -21.316 20.194 1.00 94.50 364 ASP A C 1
ATOM 2929 O O . ASP A 1 364 ? -30.269 -20.279 19.756 1.00 94.50 364 ASP A O 1
ATOM 2933 N N . GLY A 1 365 ? -28.655 -21.831 19.673 1.00 94.50 365 GLY A N 1
ATOM 2934 C CA . GLY A 1 365 ? -27.930 -21.231 18.549 1.00 94.50 365 GLY A CA 1
ATOM 2935 C C . GLY A 1 365 ? -27.144 -19.957 18.889 1.00 94.50 365 GLY A C 1
ATOM 2936 O O . GLY A 1 365 ? -26.609 -19.325 17.982 1.00 94.50 365 GLY A O 1
ATOM 2937 N N . LYS A 1 366 ? -27.049 -19.572 20.168 1.00 96.62 366 LYS A N 1
ATOM 2938 C CA . LYS A 1 366 ? -26.243 -18.440 20.646 1.00 96.62 366 LYS A CA 1
ATOM 2939 C C . LYS A 1 366 ? -25.031 -18.933 21.432 1.00 96.62 366 LYS A C 1
ATOM 2941 O O . LYS A 1 366 ? -25.150 -19.833 22.262 1.00 96.62 366 LYS A O 1
ATOM 2946 N N . GLY A 1 367 ? -23.872 -18.330 21.180 1.00 97.44 367 GLY A N 1
ATOM 2947 C CA . GLY A 1 367 ? -22.650 -18.568 21.948 1.00 97.44 367 GLY A CA 1
ATOM 2948 C C . GLY A 1 367 ? -22.546 -17.649 23.163 1.00 97.44 367 GLY A C 1
ATOM 2949 O O . GLY A 1 367 ? -22.955 -16.488 23.118 1.00 97.44 367 GLY A O 1
ATOM 2950 N N . TYR A 1 368 ? -21.997 -18.173 24.251 1.00 98.19 368 TYR A N 1
ATOM 2951 C CA . TYR A 1 368 ? -21.796 -17.472 25.513 1.00 98.19 368 TYR A CA 1
ATOM 2952 C C . TYR A 1 368 ? -20.378 -17.744 26.012 1.00 98.19 368 TYR A C 1
ATOM 2954 O O . TYR A 1 368 ? -19.950 -18.899 26.043 1.00 98.19 368 TYR A O 1
ATOM 2962 N N . LEU A 1 369 ? -19.661 -16.699 26.427 1.00 98.12 369 LEU A N 1
ATOM 2963 C CA . LEU A 1 369 ? -18.316 -16.806 26.988 1.00 98.12 369 LEU A CA 1
ATOM 2964 C C . LEU A 1 369 ? -18.387 -16.760 28.519 1.00 98.12 369 LEU A C 1
ATOM 2966 O O . LEU A 1 369 ? -18.760 -15.744 29.099 1.00 98.12 369 LEU A O 1
ATOM 2970 N N . LEU A 1 370 ? -18.049 -17.872 29.172 1.00 97.94 370 LEU A N 1
ATOM 2971 C CA . LEU A 1 370 ? -18.167 -18.058 30.620 1.00 97.94 370 LEU A CA 1
ATOM 2972 C C . LEU A 1 370 ? -16.792 -18.262 31.263 1.00 97.94 370 LEU A C 1
ATOM 2974 O O . LEU A 1 370 ? -15.831 -18.674 30.607 1.00 97.94 370 LEU A O 1
ATOM 2978 N N . LYS A 1 371 ? -16.709 -18.050 32.581 1.00 96.62 371 LYS A N 1
ATOM 2979 C CA . LYS A 1 371 ? -15.554 -18.496 33.373 1.00 96.62 371 LYS A CA 1
ATOM 2980 C C . LYS A 1 371 ? -15.549 -20.021 33.511 1.00 96.62 371 LYS A C 1
ATOM 2982 O O . LYS A 1 371 ? -16.595 -20.674 33.507 1.00 96.62 371 LYS A O 1
ATOM 2987 N N . ALA A 1 372 ? -14.365 -20.596 33.686 1.00 92.94 372 ALA A N 1
ATOM 2988 C CA . ALA A 1 372 ? -14.206 -22.008 34.001 1.00 92.94 372 ALA A CA 1
ATOM 2989 C C . ALA A 1 372 ? -14.994 -22.355 35.279 1.00 92.94 372 ALA A C 1
ATOM 2991 O O . ALA A 1 372 ? -14.912 -21.648 36.281 1.00 92.94 372 ALA A O 1
ATOM 2992 N N . GLY A 1 373 ? -15.790 -23.426 35.219 1.00 92.81 373 GLY A N 1
ATOM 2993 C CA . GLY A 1 373 ? -16.653 -23.881 36.319 1.00 92.81 373 GLY A CA 1
ATOM 2994 C C . GLY A 1 373 ? -17.979 -23.126 36.497 1.00 92.81 373 GLY A C 1
ATOM 2995 O O . GLY A 1 373 ? -18.810 -23.569 37.281 1.00 92.81 373 GLY A O 1
ATOM 2996 N N . GLN A 1 374 ? -18.216 -22.024 35.777 1.00 95.44 374 GLN A N 1
ATOM 2997 C CA . GLN A 1 374 ? -19.505 -21.328 35.794 1.00 95.44 374 GLN A CA 1
ATOM 2998 C C . GLN A 1 374 ? -20.505 -22.059 34.889 1.00 95.44 374 GLN A C 1
ATOM 3000 O O . GLN A 1 374 ? -20.187 -22.367 33.740 1.00 95.44 374 GLN A O 1
ATOM 3005 N N . GLU A 1 375 ? -21.713 -22.338 35.376 1.00 97.19 375 GLU A N 1
ATOM 3006 C CA . GLU A 1 375 ? -22.728 -23.073 34.612 1.00 97.19 375 GLU A CA 1
ATOM 3007 C C . GLU A 1 375 ? -23.773 -22.132 34.017 1.00 97.19 375 GLU A C 1
ATOM 3009 O O . GLU A 1 375 ? -24.278 -21.242 34.699 1.00 97.19 375 GLU A O 1
ATOM 3014 N N . PHE A 1 376 ? -24.124 -22.337 32.746 1.00 96.81 376 PHE A N 1
ATOM 3015 C CA . PHE A 1 376 ? -25.046 -21.455 32.022 1.00 96.81 376 PHE A CA 1
ATOM 3016 C C . PHE A 1 376 ? -26.412 -21.330 32.710 1.00 96.81 376 PHE A C 1
ATOM 3018 O O . PHE A 1 376 ? -26.971 -20.238 32.800 1.00 96.81 376 PHE A O 1
ATOM 3025 N N . ASP A 1 377 ? -26.930 -22.440 33.237 1.00 97.06 377 ASP A N 1
ATOM 3026 C CA . ASP A 1 377 ? -28.247 -22.482 33.880 1.00 97.06 377 ASP A CA 1
ATOM 3027 C C . ASP A 1 377 ? -28.268 -21.755 35.237 1.00 97.06 377 ASP A C 1
ATOM 3029 O O . ASP A 1 377 ? -29.337 -21.392 35.719 1.00 97.06 377 ASP A O 1
ATOM 3033 N N . SER A 1 378 ? -27.092 -21.492 35.823 1.00 96.50 378 SER A N 1
ATOM 3034 C CA . SER A 1 378 ? -26.943 -20.726 37.069 1.00 96.50 378 SER A CA 1
ATOM 3035 C C . SER A 1 378 ? -26.901 -19.209 36.864 1.00 96.50 378 SER A C 1
ATOM 3037 O O . SER A 1 378 ? -26.995 -18.465 37.837 1.00 96.50 378 SER A O 1
ATOM 3039 N N . LEU A 1 379 ? -26.772 -18.751 35.614 1.00 97.25 379 LEU A N 1
ATOM 3040 C CA . LEU A 1 379 ? -26.701 -17.333 35.282 1.00 97.25 379 LEU A CA 1
ATOM 3041 C C . LEU A 1 379 ? -28.081 -16.678 35.330 1.00 97.25 379 LEU A C 1
ATOM 3043 O O . LEU A 1 379 ? -29.065 -17.206 34.796 1.00 97.25 379 LEU A O 1
ATOM 3047 N N . THR A 1 380 ? -28.123 -15.470 35.877 1.00 97.69 380 THR A N 1
ATOM 3048 C CA . THR A 1 380 ? -29.240 -14.538 35.697 1.00 97.69 380 THR A CA 1
ATOM 3049 C C . THR A 1 380 ? -29.365 -14.105 34.231 1.00 97.69 380 THR A C 1
ATOM 3051 O O . THR A 1 380 ? -28.461 -14.314 33.419 1.00 97.69 380 THR A O 1
ATOM 3054 N N . GLN A 1 381 ? -30.496 -13.502 33.858 1.00 97.25 381 GLN A N 1
ATOM 3055 C CA . GLN A 1 381 ? -30.713 -13.054 32.479 1.00 97.25 381 GLN A CA 1
ATOM 3056 C C . GLN A 1 381 ? -29.682 -11.997 32.044 1.00 97.25 381 GLN A C 1
ATOM 3058 O O . GLN A 1 381 ? -29.130 -12.108 30.949 1.00 97.25 381 GLN A O 1
ATOM 3063 N N . ASP A 1 382 ? -29.361 -11.048 32.924 1.00 97.50 382 ASP A N 1
ATOM 3064 C CA . ASP A 1 382 ? -28.374 -9.992 32.670 1.00 97.50 382 ASP A CA 1
ATOM 3065 C C . ASP A 1 382 ? -26.954 -10.566 32.514 1.00 97.50 382 ASP A C 1
ATOM 3067 O O . ASP A 1 382 ? -26.173 -10.135 31.662 1.00 97.50 382 ASP A O 1
ATOM 3071 N N . GLU A 1 383 ? -26.609 -11.597 33.294 1.00 97.75 383 GLU A N 1
ATOM 3072 C CA . GLU A 1 383 ? -25.336 -12.312 33.149 1.00 97.75 383 GLU A CA 1
ATOM 3073 C C . GLU A 1 383 ? -25.264 -13.101 31.838 1.00 97.75 383 GLU A C 1
ATOM 3075 O O . GLU A 1 383 ? -24.208 -13.135 31.207 1.00 97.75 383 GLU A O 1
ATOM 3080 N N . LYS A 1 384 ? -26.373 -13.712 31.394 1.00 98.00 384 LYS A N 1
ATOM 3081 C CA . LYS A 1 384 ? -26.442 -14.391 30.088 1.00 98.00 384 LYS A CA 1
ATOM 3082 C C . LYS A 1 384 ? -26.255 -13.406 28.943 1.00 98.00 384 LYS A C 1
ATOM 3084 O O . LYS A 1 384 ? -25.529 -13.709 28.000 1.00 98.00 384 LYS A O 1
ATOM 3089 N N . GLU A 1 385 ? -26.883 -12.238 29.021 1.00 97.62 385 GLU A N 1
ATOM 3090 C CA . GLU A 1 385 ? -26.707 -11.179 28.028 1.00 97.62 385 GLU A CA 1
ATOM 3091 C C . GLU A 1 385 ? -25.257 -10.677 28.004 1.00 97.62 385 GLU A C 1
ATOM 3093 O O . GLU A 1 385 ? -24.641 -10.625 26.941 1.00 97.62 385 GLU A O 1
ATOM 3098 N N . THR A 1 386 ? -24.664 -10.436 29.177 1.00 97.62 386 THR A N 1
ATOM 3099 C CA . THR A 1 386 ? -23.249 -10.053 29.304 1.00 97.62 386 THR A CA 1
ATOM 3100 C C . THR A 1 386 ? -22.321 -11.111 28.695 1.00 97.62 386 THR A C 1
ATOM 3102 O O . THR A 1 386 ? -21.447 -10.776 27.900 1.00 97.62 386 THR A O 1
ATOM 3105 N N . ALA A 1 387 ? -22.533 -12.397 28.996 1.00 98.06 387 ALA A N 1
ATOM 3106 C CA . ALA A 1 387 ? -21.734 -13.497 28.452 1.00 98.06 387 ALA A CA 1
ATOM 3107 C C . ALA A 1 387 ? -21.895 -13.658 26.929 1.00 98.06 387 ALA A C 1
ATOM 3109 O O . ALA A 1 387 ? -20.937 -14.025 26.244 1.00 98.06 387 ALA A O 1
ATOM 3110 N N . ASN A 1 388 ? -23.086 -13.383 26.386 1.00 97.94 388 ASN A N 1
ATOM 3111 C CA . ASN A 1 388 ? -23.320 -13.370 24.942 1.00 97.94 388 ASN A CA 1
ATOM 3112 C C . ASN A 1 388 ? -22.592 -12.199 24.272 1.00 97.94 388 ASN A C 1
ATOM 3114 O O . ASN A 1 388 ? -21.909 -12.409 23.272 1.00 97.94 388 ASN A O 1
ATOM 3118 N N . ASN A 1 389 ? -22.660 -11.001 24.858 1.00 97.56 389 ASN A N 1
ATOM 3119 C CA . ASN A 1 389 ? -21.934 -9.829 24.369 1.00 97.56 389 ASN A CA 1
ATOM 3120 C C . ASN A 1 389 ? -20.418 -10.067 24.392 1.00 97.56 389 ASN A C 1
ATOM 3122 O O . ASN A 1 389 ? -19.759 -9.851 23.380 1.00 97.56 389 ASN A O 1
ATOM 3126 N N . SER A 1 390 ? -19.870 -10.625 25.479 1.00 97.62 390 SER A N 1
ATOM 3127 C CA . SER A 1 390 ? -18.447 -10.991 25.553 1.00 97.62 390 SER A CA 1
ATOM 3128 C C . SER A 1 390 ? -18.041 -12.040 24.512 1.00 97.62 390 SER A C 1
ATOM 3130 O O . SER A 1 390 ? -16.931 -11.981 23.989 1.00 97.62 390 SER A O 1
ATOM 3132 N N . TYR A 1 391 ? -18.921 -12.989 24.176 1.00 97.94 391 TYR A N 1
ATOM 3133 C CA . TYR A 1 391 ? -18.676 -13.936 23.085 1.00 97.94 391 TYR A CA 1
ATOM 3134 C C . TYR A 1 391 ? -18.628 -13.228 21.721 1.00 97.94 391 TYR A C 1
ATOM 3136 O O . TYR A 1 391 ? -17.693 -13.450 20.957 1.00 97.94 391 TYR A O 1
ATOM 3144 N N . GLN A 1 392 ? -19.580 -12.334 21.434 1.00 97.56 392 GLN A N 1
ATOM 3145 C CA . GLN A 1 392 ? -19.599 -11.555 20.187 1.00 97.56 392 GLN A CA 1
ATOM 3146 C C . GLN A 1 392 ? -18.375 -10.632 20.059 1.00 97.56 392 GLN A C 1
ATOM 3148 O O . GLN A 1 392 ? -17.771 -10.544 18.989 1.00 97.56 392 GLN A O 1
ATOM 3153 N N . GLU A 1 393 ? -17.967 -9.983 21.152 1.00 95.62 393 GLU A N 1
ATOM 3154 C CA . GLU A 1 393 ? -16.743 -9.178 21.215 1.00 95.62 393 GLU A CA 1
ATOM 3155 C C . GLU A 1 393 ? -15.496 -10.027 20.949 1.00 95.62 393 GLU A C 1
ATOM 3157 O O . GLU A 1 393 ? -14.640 -9.620 20.165 1.00 95.62 393 GLU A O 1
ATOM 3162 N N . ALA A 1 394 ? -15.410 -11.228 21.530 1.00 96.94 394 ALA A N 1
ATOM 3163 C CA . ALA A 1 394 ? -14.298 -12.147 21.299 1.00 96.94 394 ALA A CA 1
ATOM 3164 C C . ALA A 1 394 ? -14.245 -12.655 19.846 1.00 96.94 394 ALA A C 1
ATOM 3166 O O . ALA A 1 394 ? -13.160 -12.728 19.270 1.00 96.94 394 ALA A O 1
ATOM 3167 N N . GLN A 1 395 ? -15.394 -12.929 19.216 1.00 96.56 395 GLN A N 1
ATOM 3168 C CA . GLN A 1 395 ? -15.455 -13.263 17.786 1.00 96.56 395 GLN A CA 1
ATOM 3169 C C . GLN A 1 395 ? -15.002 -12.089 16.910 1.00 96.56 395 GLN A C 1
ATOM 3171 O O . GLN A 1 395 ? -14.264 -12.265 15.938 1.00 96.56 395 GLN A O 1
ATOM 3176 N N . HIS A 1 396 ? -15.428 -10.866 17.240 1.00 95.50 396 HIS A N 1
ATOM 3177 C CA . HIS A 1 396 ? -14.981 -9.673 16.528 1.00 95.50 396 HIS A CA 1
ATOM 3178 C C . HIS A 1 396 ? -13.470 -9.450 16.688 1.00 95.50 396 HIS A C 1
ATOM 3180 O O . HIS A 1 396 ? -12.777 -9.201 15.699 1.00 95.50 396 HIS A O 1
ATOM 3186 N N . TYR A 1 397 ? -12.950 -9.608 17.908 1.00 96.38 397 TYR A N 1
ATOM 3187 C CA . TYR A 1 397 ? -11.520 -9.567 18.191 1.00 96.38 397 TYR A CA 1
ATOM 3188 C C . TYR A 1 397 ? -10.761 -10.625 17.387 1.00 96.38 397 TYR A C 1
ATOM 3190 O O . TYR A 1 397 ? -9.750 -10.293 16.781 1.00 96.38 397 TYR A O 1
ATOM 3198 N N . MET A 1 398 ? -11.269 -11.858 17.277 1.00 95.75 398 MET A N 1
ATOM 3199 C CA . MET A 1 398 ? -10.612 -12.913 16.499 1.00 95.75 398 MET A CA 1
ATOM 3200 C C . MET A 1 398 ? -10.468 -12.553 15.010 1.00 95.75 398 MET A C 1
ATOM 3202 O O . MET A 1 398 ? -9.450 -12.861 14.389 1.00 95.75 398 MET A O 1
ATOM 3206 N N . LYS A 1 399 ? -11.441 -11.841 14.425 1.00 94.94 399 LYS A N 1
ATOM 3207 C CA . LYS A 1 399 ? -11.323 -11.331 13.045 1.00 94.94 399 LYS A CA 1
ATOM 3208 C C . LYS A 1 399 ? -10.166 -10.339 12.913 1.00 94.94 399 LYS A C 1
ATOM 3210 O O . LYS A 1 399 ? -9.386 -10.430 11.969 1.00 94.94 399 LYS A O 1
ATOM 3215 N N . GLN A 1 400 ? -10.026 -9.421 13.871 1.00 95.62 400 GLN A N 1
ATOM 3216 C CA . GLN A 1 400 ? -8.897 -8.484 13.915 1.00 95.62 400 GLN A CA 1
ATOM 3217 C C . GLN A 1 400 ? -7.571 -9.212 14.187 1.00 95.62 400 GLN A C 1
ATOM 3219 O O . GLN A 1 400 ? -6.563 -8.900 13.558 1.00 95.62 400 GLN A O 1
ATOM 3224 N N . PHE A 1 401 ? -7.586 -10.211 15.074 1.00 95.56 401 PHE A N 1
ATOM 3225 C CA . PHE A 1 401 ? -6.450 -11.057 15.429 1.00 95.56 401 PHE A CA 1
ATOM 3226 C C . PHE A 1 401 ? -5.874 -11.747 14.191 1.00 95.56 401 PHE A C 1
ATOM 3228 O O . PHE A 1 401 ? -4.684 -11.614 13.927 1.00 95.56 401 PHE A O 1
ATOM 3235 N N . LYS A 1 402 ? -6.713 -12.409 13.384 1.00 94.25 402 LYS A N 1
ATOM 3236 C CA . LYS A 1 402 ? -6.309 -13.078 12.133 1.00 94.25 402 LYS A CA 1
ATOM 3237 C C . LYS A 1 402 ? -5.585 -12.123 11.174 1.00 94.25 402 LYS A C 1
ATOM 3239 O O . LYS A 1 402 ? -4.466 -12.411 10.746 1.00 94.25 402 LYS A O 1
ATOM 3244 N N . VAL A 1 403 ? -6.175 -10.954 10.911 1.00 95.25 403 VAL A N 1
ATOM 3245 C CA . VAL A 1 403 ? -5.576 -9.924 10.043 1.00 95.25 403 VAL A CA 1
ATOM 3246 C C . VAL A 1 403 ? -4.243 -9.432 10.612 1.00 95.25 403 VAL A C 1
ATOM 3248 O O . VAL A 1 403 ? -3.254 -9.348 9.888 1.00 95.25 403 VAL A O 1
ATOM 3251 N N . LEU A 1 404 ? -4.178 -9.157 11.916 1.00 95.69 404 LEU A N 1
ATOM 3252 C CA . LEU A 1 404 ? -2.965 -8.669 12.574 1.00 95.69 404 LEU A CA 1
ATOM 3253 C C . LEU A 1 404 ? -1.842 -9.710 12.626 1.00 95.69 404 LEU A C 1
ATOM 3255 O O . LEU A 1 404 ? -0.677 -9.352 12.458 1.00 95.69 404 LEU A O 1
ATOM 3259 N N . VAL A 1 405 ? -2.165 -10.994 12.785 1.00 93.69 405 VAL A N 1
ATOM 3260 C CA . VAL A 1 405 ? -1.187 -12.087 12.683 1.00 93.69 405 VAL A CA 1
ATOM 3261 C C . VAL A 1 405 ? -0.578 -12.132 11.279 1.00 93.69 405 VAL A C 1
ATOM 3263 O O . VAL A 1 405 ? 0.649 -12.176 11.151 1.00 93.69 405 VAL A O 1
ATOM 3266 N N . ALA A 1 406 ? -1.402 -12.041 10.228 1.00 93.50 406 ALA A N 1
ATOM 3267 C CA . ALA A 1 406 ? -0.913 -11.934 8.852 1.00 93.50 406 ALA A CA 1
ATOM 3268 C C . ALA A 1 406 ? -0.039 -10.687 8.650 1.00 93.50 406 ALA A C 1
ATOM 3270 O O . ALA A 1 406 ? 1.048 -10.778 8.078 1.00 93.50 406 ALA A O 1
ATOM 3271 N N . MET A 1 407 ? -0.443 -9.535 9.195 1.00 94.88 407 MET A N 1
ATOM 3272 C CA . MET A 1 407 ? 0.362 -8.312 9.133 1.00 94.88 407 MET A CA 1
ATOM 3273 C C . MET A 1 407 ? 1.730 -8.493 9.789 1.00 94.88 407 MET A C 1
ATOM 3275 O O . MET A 1 407 ? 2.740 -8.160 9.178 1.00 94.88 407 MET A O 1
ATOM 3279 N N . HIS A 1 408 ? 1.796 -9.052 10.998 1.00 93.69 408 HIS A N 1
ATOM 3280 C CA . HIS A 1 408 ? 3.070 -9.267 11.683 1.00 93.69 408 HIS A CA 1
ATOM 3281 C C . HIS A 1 408 ? 3.990 -10.215 10.921 1.00 93.69 408 HIS A C 1
ATOM 3283 O O . HIS A 1 408 ? 5.194 -9.972 10.856 1.00 93.69 408 HIS A O 1
ATOM 3289 N N . LYS A 1 409 ? 3.435 -11.256 10.291 1.00 92.00 409 LYS A N 1
ATOM 3290 C CA . LYS A 1 409 ? 4.201 -12.137 9.406 1.00 92.00 409 LYS A CA 1
ATOM 3291 C C . LYS A 1 409 ? 4.845 -11.351 8.261 1.00 92.00 409 LYS A C 1
ATOM 3293 O O . LYS A 1 409 ? 6.053 -11.468 8.063 1.00 92.00 409 LYS A O 1
ATOM 3298 N N . ARG A 1 410 ? 4.074 -10.515 7.557 1.00 93.19 410 ARG A N 1
ATOM 3299 C CA . ARG A 1 410 ? 4.587 -9.710 6.434 1.00 93.19 410 ARG A CA 1
ATOM 3300 C C . ARG A 1 410 ? 5.570 -8.630 6.869 1.00 93.19 410 ARG A C 1
ATOM 3302 O O . ARG A 1 410 ? 6.579 -8.430 6.206 1.00 93.19 410 ARG A O 1
ATOM 3309 N N . GLU A 1 411 ? 5.325 -7.979 8.003 1.00 93.69 411 GLU A N 1
ATOM 3310 C CA . GLU A 1 411 ? 6.254 -7.011 8.594 1.00 93.69 411 GLU A CA 1
ATOM 3311 C C . GLU A 1 411 ? 7.613 -7.661 8.920 1.00 93.69 411 GLU A C 1
ATOM 3313 O O . GLU A 1 411 ? 8.653 -7.088 8.609 1.00 93.69 411 GLU A O 1
ATOM 3318 N N . ILE A 1 412 ? 7.623 -8.878 9.478 1.00 91.06 412 ILE A N 1
ATOM 3319 C CA . ILE A 1 412 ? 8.864 -9.626 9.744 1.00 91.06 412 ILE A CA 1
ATOM 3320 C C . ILE A 1 412 ? 9.579 -9.995 8.434 1.00 91.06 412 ILE A C 1
ATOM 3322 O O . ILE A 1 412 ? 10.800 -9.872 8.337 1.00 91.06 412 ILE A O 1
ATOM 3326 N N . GLU A 1 413 ? 8.842 -10.441 7.414 1.00 91.06 413 GLU A N 1
ATOM 3327 C CA . GLU A 1 413 ? 9.407 -10.771 6.096 1.00 91.06 413 GLU A CA 1
ATOM 3328 C C . GLU A 1 413 ? 10.008 -9.546 5.391 1.00 91.06 413 GLU A C 1
ATOM 3330 O O . GLU A 1 413 ? 11.060 -9.654 4.754 1.00 91.06 413 GLU A O 1
ATOM 3335 N N . LEU A 1 414 ? 9.391 -8.372 5.554 1.00 92.38 414 LEU A N 1
ATOM 3336 C CA . LEU A 1 414 ? 9.940 -7.095 5.099 1.00 92.38 414 LEU A CA 1
ATOM 3337 C C . LEU A 1 414 ? 11.233 -6.740 5.832 1.00 92.38 414 LEU A C 1
ATOM 3339 O O . LEU A 1 414 ? 12.237 -6.477 5.178 1.00 92.38 414 LEU A O 1
ATOM 3343 N N . ASP A 1 415 ? 11.247 -6.795 7.167 1.00 89.69 415 ASP A N 1
ATOM 3344 C CA . ASP A 1 415 ? 12.438 -6.474 7.968 1.00 89.69 415 ASP A CA 1
ATOM 3345 C C . ASP A 1 415 ? 13.641 -7.360 7.567 1.00 89.69 415 ASP A C 1
ATOM 3347 O O . ASP A 1 415 ? 14.780 -6.891 7.437 1.00 89.69 415 ASP A O 1
ATOM 3351 N N . LEU A 1 416 ? 13.388 -8.650 7.317 1.00 86.38 416 LEU A N 1
ATOM 3352 C CA . LEU A 1 416 ? 14.405 -9.590 6.843 1.00 86.38 416 LEU A CA 1
ATOM 3353 C C . LEU A 1 416 ? 14.872 -9.267 5.418 1.00 86.38 416 LEU A C 1
ATOM 3355 O O . LEU A 1 416 ? 16.076 -9.184 5.175 1.00 86.38 416 LEU A O 1
ATOM 3359 N N . GLY A 1 417 ? 13.950 -9.053 4.479 1.00 87.25 417 GLY A N 1
ATOM 3360 C CA . GLY A 1 417 ? 14.323 -8.787 3.090 1.00 87.25 417 GLY A CA 1
ATOM 3361 C C . GLY A 1 417 ? 14.938 -7.400 2.863 1.00 87.25 417 GLY A C 1
ATOM 3362 O O . GLY A 1 417 ? 15.755 -7.248 1.958 1.00 87.25 417 GLY A O 1
ATOM 3363 N N . ALA A 1 418 ? 14.650 -6.409 3.712 1.00 87.75 418 ALA A N 1
ATOM 3364 C CA . ALA A 1 418 ? 15.350 -5.124 3.719 1.00 87.75 418 ALA A CA 1
ATOM 3365 C C . ALA A 1 418 ? 16.838 -5.287 4.076 1.00 87.75 418 ALA A C 1
ATOM 3367 O O . ALA A 1 418 ? 17.698 -4.630 3.487 1.00 87.75 418 ALA A O 1
ATOM 3368 N N . THR A 1 419 ? 17.151 -6.208 4.995 1.00 86.69 419 THR A N 1
ATOM 3369 C CA . THR A 1 419 ? 18.537 -6.561 5.337 1.00 86.69 419 THR A CA 1
ATOM 3370 C C . THR A 1 419 ? 19.239 -7.224 4.148 1.00 86.69 419 THR A C 1
ATOM 3372 O O . THR A 1 419 ? 20.356 -6.840 3.803 1.00 86.69 419 THR A O 1
ATOM 3375 N N . ASP A 1 420 ? 18.574 -8.171 3.478 1.00 80.38 420 ASP A N 1
ATOM 3376 C CA . ASP A 1 420 ? 19.114 -8.830 2.281 1.00 80.38 420 ASP A CA 1
ATOM 3377 C C . ASP A 1 420 ? 19.345 -7.826 1.135 1.00 80.38 420 ASP A C 1
ATOM 3379 O O . ASP A 1 420 ? 20.385 -7.864 0.473 1.00 80.38 420 ASP A O 1
ATOM 3383 N N . LEU A 1 421 ? 18.419 -6.882 0.930 1.00 82.44 421 LEU A N 1
ATOM 3384 C CA . LEU A 1 421 ? 18.546 -5.831 -0.079 1.00 82.44 421 LEU A CA 1
ATOM 3385 C C . LEU A 1 421 ? 19.741 -4.911 0.203 1.00 82.44 421 LEU A C 1
ATOM 3387 O O . LEU A 1 421 ? 20.485 -4.588 -0.721 1.00 82.44 421 LEU A O 1
ATOM 3391 N N . ALA A 1 422 ? 19.957 -4.520 1.463 1.00 85.25 422 ALA A N 1
ATOM 3392 C CA . ALA A 1 422 ? 21.105 -3.704 1.853 1.00 85.25 422 ALA A CA 1
ATOM 3393 C C . ALA A 1 422 ? 22.436 -4.412 1.544 1.00 85.25 422 ALA A C 1
ATOM 3395 O O . ALA A 1 422 ? 23.321 -3.813 0.933 1.00 85.25 422 ALA A O 1
ATOM 3396 N N . ILE A 1 423 ? 22.542 -5.706 1.870 1.00 83.94 423 ILE A N 1
ATOM 3397 C CA . ILE A 1 423 ? 23.729 -6.524 1.568 1.00 83.94 423 ILE A CA 1
ATOM 3398 C C . ILE A 1 423 ? 23.971 -6.602 0.054 1.00 83.94 423 ILE A C 1
ATOM 3400 O O . ILE A 1 423 ? 25.107 -6.461 -0.398 1.00 83.94 423 ILE A O 1
ATOM 3404 N N . LEU A 1 424 ? 22.918 -6.808 -0.745 1.00 81.81 424 LEU A N 1
ATOM 3405 C CA . LEU A 1 424 ? 23.029 -6.864 -2.207 1.00 81.81 424 LEU A CA 1
ATOM 3406 C C . LEU A 1 424 ? 23.449 -5.520 -2.814 1.00 81.81 424 LEU A C 1
ATOM 3408 O O . LEU A 1 424 ? 24.258 -5.501 -3.740 1.00 81.81 424 LEU A O 1
ATOM 3412 N N . ILE A 1 425 ? 22.931 -4.403 -2.294 1.00 82.44 425 ILE A N 1
ATOM 3413 C CA . ILE A 1 425 ? 23.331 -3.054 -2.721 1.00 82.44 425 ILE A CA 1
ATOM 3414 C C . ILE A 1 425 ? 24.817 -2.824 -2.434 1.00 82.44 425 ILE A C 1
ATOM 3416 O O . ILE A 1 425 ? 25.539 -2.350 -3.313 1.00 82.44 425 ILE A O 1
ATOM 3420 N N . GLU A 1 426 ? 25.285 -3.174 -1.233 1.00 83.38 426 GLU A N 1
ATOM 3421 C CA . GLU A 1 426 ? 26.695 -3.046 -0.856 1.00 83.38 426 GLU A CA 1
ATOM 3422 C C . GLU A 1 426 ? 27.599 -3.916 -1.740 1.00 83.38 426 GLU A C 1
ATOM 3424 O O . GLU A 1 426 ? 28.591 -3.424 -2.280 1.00 83.38 426 GLU A O 1
ATOM 3429 N N . ASP A 1 427 ? 27.234 -5.182 -1.961 1.00 80.56 427 ASP A N 1
ATOM 3430 C CA . ASP A 1 427 ? 27.994 -6.102 -2.813 1.00 80.56 427 ASP A CA 1
ATOM 3431 C C . ASP A 1 427 ? 28.057 -5.617 -4.272 1.00 80.56 427 ASP A C 1
ATOM 3433 O O . ASP A 1 427 ? 29.121 -5.635 -4.899 1.00 80.56 427 ASP A O 1
ATOM 3437 N N . HIS A 1 428 ? 26.939 -5.112 -4.804 1.00 77.06 428 HIS A N 1
ATOM 3438 C CA . HIS A 1 428 ? 26.886 -4.522 -6.140 1.00 77.06 428 HIS A CA 1
ATOM 3439 C C . HIS A 1 428 ? 27.760 -3.263 -6.239 1.00 77.06 428 HIS A C 1
ATOM 3441 O O . HIS A 1 428 ? 28.511 -3.107 -7.203 1.00 77.06 428 HIS A O 1
ATOM 3447 N N . ALA A 1 429 ? 27.722 -2.384 -5.232 1.00 76.38 429 ALA A N 1
ATOM 3448 C CA . ALA A 1 429 ? 28.555 -1.184 -5.183 1.00 76.38 429 ALA A CA 1
ATOM 3449 C C . ALA A 1 429 ? 30.058 -1.510 -5.122 1.00 76.38 429 ALA A C 1
ATOM 3451 O O . ALA A 1 429 ? 30.861 -0.794 -5.721 1.00 76.38 429 ALA A O 1
ATOM 3452 N N . MET A 1 430 ? 30.448 -2.599 -4.447 1.00 74.44 430 MET A N 1
ATOM 3453 C CA . MET A 1 430 ? 31.845 -3.049 -4.387 1.00 74.44 430 MET A CA 1
ATOM 3454 C C . MET A 1 430 ? 32.326 -3.715 -5.684 1.00 74.44 430 MET A C 1
ATOM 3456 O O . MET A 1 430 ? 33.519 -3.661 -5.988 1.00 74.44 430 MET A O 1
ATOM 3460 N N . LYS A 1 431 ? 31.427 -4.355 -6.443 1.00 71.25 431 LYS A N 1
ATOM 3461 C CA . LYS A 1 431 ? 31.770 -5.130 -7.649 1.00 71.25 431 LYS A CA 1
ATOM 3462 C C . LYS A 1 431 ? 31.599 -4.375 -8.963 1.00 71.25 431 LYS A C 1
ATOM 3464 O O . LYS A 1 431 ? 32.179 -4.808 -9.956 1.00 71.25 431 LYS A O 1
ATOM 3469 N N . ALA A 1 432 ? 30.829 -3.287 -9.001 1.00 58.91 432 ALA A N 1
ATOM 3470 C CA . ALA A 1 432 ? 30.620 -2.517 -10.222 1.00 58.91 432 ALA A CA 1
ATOM 3471 C C . ALA A 1 432 ? 31.931 -1.820 -10.656 1.00 58.91 432 ALA A C 1
ATOM 3473 O O . ALA A 1 432 ? 32.402 -0.912 -9.962 1.00 58.91 432 ALA A O 1
ATOM 3474 N N . PRO A 1 433 ? 32.554 -2.203 -11.791 1.00 52.38 433 PRO A N 1
ATOM 3475 C CA . PRO A 1 433 ? 33.719 -1.489 -12.293 1.00 52.38 433 PRO A CA 1
ATOM 3476 C C . PRO A 1 433 ? 33.317 -0.055 -12.654 1.00 52.38 433 PRO A C 1
ATOM 3478 O O . PRO A 1 433 ? 32.273 0.179 -13.269 1.00 52.38 433 PRO A O 1
ATOM 3481 N N . LYS A 1 434 ? 34.162 0.914 -12.277 1.00 45.38 434 LYS A N 1
ATOM 3482 C CA . LYS A 1 434 ? 34.016 2.330 -12.644 1.00 45.38 434 LYS A CA 1
ATOM 3483 C C . LYS A 1 434 ? 33.973 2.438 -14.177 1.00 45.38 434 LYS A C 1
ATOM 3485 O O . LYS A 1 434 ? 35.021 2.421 -14.810 1.00 45.38 434 LYS A O 1
ATOM 3490 N N . GLY A 1 435 ? 32.778 2.494 -14.768 1.00 44.31 435 GLY A N 1
ATOM 3491 C CA . GLY A 1 435 ? 32.594 2.637 -16.218 1.00 44.31 435 GLY A CA 1
ATOM 3492 C C . GLY A 1 435 ? 31.611 1.676 -16.897 1.00 44.31 435 GLY A C 1
ATOM 3493 O O . GLY A 1 435 ? 31.429 1.801 -18.102 1.00 44.31 435 GLY A O 1
ATOM 3494 N N . HIS A 1 436 ? 30.961 0.738 -16.196 1.00 42.53 436 HIS A N 1
ATOM 3495 C CA . HIS A 1 436 ? 29.827 -0.027 -16.755 1.00 42.53 436 HIS A CA 1
ATOM 3496 C C . HIS A 1 436 ? 28.527 0.343 -16.036 1.00 42.53 436 HIS A C 1
ATOM 3498 O O . HIS A 1 436 ? 28.055 -0.349 -15.138 1.00 42.53 436 HIS A O 1
ATOM 3504 N N . HIS A 1 437 ? 27.957 1.478 -16.433 1.00 42.31 437 HIS A N 1
ATOM 3505 C CA . HIS A 1 437 ? 26.596 1.868 -16.078 1.00 42.31 437 HIS A CA 1
ATOM 3506 C C . HIS A 1 437 ? 25.659 1.279 -17.135 1.00 42.31 437 HIS A C 1
ATOM 3508 O O . HIS A 1 437 ? 25.663 1.756 -18.266 1.00 42.31 437 HIS A O 1
ATOM 3514 N N . GLY A 1 438 ? 24.893 0.232 -16.822 1.00 46.31 438 GLY A N 1
ATOM 3515 C CA . GLY A 1 438 ? 23.965 -0.300 -17.828 1.00 46.31 438 GLY A CA 1
ATOM 3516 C C . GLY A 1 438 ? 22.830 -1.188 -17.339 1.00 46.31 438 GLY A C 1
ATOM 3517 O O . GLY A 1 438 ? 21.740 -1.099 -17.888 1.00 46.31 438 GLY A O 1
ATOM 3518 N N . GLY A 1 439 ? 23.022 -1.996 -16.297 1.00 55.44 439 GLY A N 1
ATOM 3519 C CA . GLY A 1 439 ? 21.955 -2.857 -15.781 1.00 55.44 439 GLY A CA 1
ATOM 3520 C C . GLY A 1 439 ? 21.918 -2.829 -14.265 1.00 55.44 439 GLY A C 1
ATOM 3521 O O . GLY A 1 439 ? 22.963 -2.967 -13.633 1.00 55.44 439 GLY A O 1
ATOM 3522 N N . LEU A 1 440 ? 20.729 -2.652 -13.680 1.00 60.16 440 LEU A N 1
ATOM 3523 C CA . LEU A 1 440 ? 20.513 -3.131 -12.317 1.00 60.16 440 LEU A CA 1
ATOM 3524 C C . LEU A 1 440 ? 20.739 -4.649 -12.323 1.00 60.16 440 LEU A C 1
ATOM 3526 O O . LEU A 1 440 ? 20.292 -5.325 -13.246 1.00 60.16 440 LEU A O 1
ATOM 3530 N N . ASP A 1 441 ? 21.407 -5.180 -11.301 1.00 77.06 441 ASP A N 1
ATOM 3531 C CA . ASP A 1 441 ? 21.459 -6.625 -11.071 1.00 77.06 441 ASP A CA 1
ATOM 3532 C C . ASP A 1 441 ? 20.026 -7.172 -10.981 1.00 77.06 441 ASP A C 1
ATOM 3534 O O . ASP A 1 441 ? 19.244 -6.734 -10.132 1.00 77.06 441 ASP A O 1
ATOM 3538 N N . ASP A 1 442 ? 19.673 -8.121 -11.850 1.00 79.75 442 ASP A N 1
ATOM 3539 C CA . ASP A 1 442 ? 18.346 -8.743 -11.876 1.00 79.75 442 ASP A CA 1
ATOM 3540 C C . ASP A 1 442 ? 17.960 -9.323 -10.499 1.00 79.75 442 ASP A C 1
ATOM 3542 O O . ASP A 1 442 ? 16.780 -9.351 -10.146 1.00 79.75 442 ASP A O 1
ATOM 3546 N N . ASN A 1 443 ? 18.929 -9.743 -9.674 1.00 79.19 443 ASN A N 1
ATOM 3547 C CA . ASN A 1 443 ? 18.656 -10.186 -8.303 1.00 79.19 443 ASN A CA 1
ATOM 3548 C C . ASN A 1 443 ? 18.191 -9.033 -7.408 1.00 79.19 443 ASN A C 1
ATOM 3550 O O . ASN A 1 443 ? 17.280 -9.214 -6.602 1.00 79.19 443 ASN A O 1
ATOM 3554 N N . LEU A 1 444 ? 18.781 -7.847 -7.562 1.00 84.50 444 LEU A N 1
ATOM 3555 C CA . LEU A 1 444 ? 18.382 -6.652 -6.822 1.00 84.50 444 LEU A CA 1
ATOM 3556 C C . LEU A 1 444 ? 16.971 -6.214 -7.227 1.00 84.50 444 LEU A C 1
ATOM 3558 O O . LEU A 1 444 ? 16.165 -5.885 -6.357 1.00 84.50 444 LEU A O 1
ATOM 3562 N N . VAL A 1 445 ? 16.651 -6.278 -8.525 1.00 86.31 445 VAL A N 1
ATOM 3563 C CA . VAL A 1 445 ? 15.292 -6.027 -9.038 1.00 86.31 445 VAL A CA 1
ATOM 3564 C C . VAL A 1 445 ? 14.294 -7.000 -8.413 1.00 86.31 445 VAL A C 1
ATOM 3566 O O . VAL A 1 445 ? 13.300 -6.564 -7.842 1.00 86.31 445 VAL A O 1
ATOM 3569 N N . ARG A 1 446 ? 14.591 -8.305 -8.426 1.00 85.69 446 ARG A N 1
ATOM 3570 C CA . ARG A 1 446 ? 13.712 -9.335 -7.847 1.00 85.69 446 ARG A CA 1
ATOM 3571 C C . ARG A 1 446 ? 13.463 -9.140 -6.353 1.00 85.69 446 ARG A C 1
ATOM 3573 O O . ARG A 1 446 ? 12.319 -9.215 -5.917 1.00 85.69 446 ARG A O 1
ATOM 3580 N N . VAL A 1 447 ? 14.508 -8.875 -5.564 1.00 85.94 447 VAL A N 1
ATOM 3581 C CA . VAL A 1 447 ? 14.354 -8.648 -4.114 1.00 85.94 447 VAL A CA 1
ATOM 3582 C C . VAL A 1 447 ? 13.554 -7.374 -3.848 1.00 85.94 447 VAL A C 1
ATOM 3584 O O . VAL A 1 447 ? 12.661 -7.383 -3.001 1.00 85.94 447 VAL A O 1
ATOM 3587 N N . ARG A 1 448 ? 13.802 -6.293 -4.599 1.00 90.81 448 ARG A N 1
ATOM 3588 C CA . ARG A 1 448 ? 12.999 -5.064 -4.520 1.00 90.81 448 ARG A CA 1
ATOM 3589 C C . ARG A 1 448 ? 11.525 -5.334 -4.833 1.00 90.81 448 ARG A C 1
ATOM 3591 O O . ARG A 1 448 ? 10.662 -4.883 -4.085 1.00 90.81 448 ARG A O 1
ATOM 3598 N N . ASP A 1 449 ? 11.232 -6.061 -5.905 1.00 91.62 449 ASP A N 1
ATOM 3599 C CA . ASP A 1 449 ? 9.856 -6.334 -6.334 1.00 91.62 449 ASP A CA 1
ATOM 3600 C C . ASP A 1 449 ? 9.134 -7.250 -5.332 1.00 91.62 449 ASP A C 1
ATOM 3602 O O . ASP A 1 449 ? 7.961 -7.040 -5.022 1.00 91.62 449 ASP A O 1
ATOM 3606 N N . GLN A 1 450 ? 9.851 -8.182 -4.695 1.00 90.06 450 GLN A N 1
ATOM 3607 C CA . GLN A 1 450 ? 9.332 -8.947 -3.560 1.00 90.06 450 GLN A CA 1
ATOM 3608 C C . GLN A 1 450 ? 9.010 -8.061 -2.347 1.00 90.06 450 GLN A C 1
ATOM 3610 O O . GLN A 1 450 ? 7.947 -8.213 -1.749 1.00 90.06 450 GLN A O 1
ATOM 3615 N N . GLN A 1 451 ? 9.875 -7.104 -2.001 1.00 92.81 451 GLN A N 1
ATOM 3616 C CA . GLN A 1 451 ? 9.594 -6.135 -0.933 1.00 92.81 451 GLN A CA 1
ATOM 3617 C C . GLN A 1 451 ? 8.371 -5.264 -1.261 1.00 92.81 451 GLN A C 1
ATOM 3619 O O . GLN A 1 451 ? 7.525 -5.022 -0.403 1.00 92.81 451 GLN A O 1
ATOM 3624 N N . GLN A 1 452 ? 8.233 -4.819 -2.511 1.00 94.44 452 GLN A N 1
ATOM 3625 C CA . GLN A 1 452 ? 7.053 -4.074 -2.957 1.00 94.44 452 GLN A CA 1
ATOM 3626 C C . GLN A 1 452 ? 5.783 -4.924 -2.885 1.00 94.44 452 GLN A C 1
ATOM 3628 O O . GLN A 1 452 ? 4.758 -4.432 -2.424 1.00 94.44 452 GLN A O 1
ATOM 3633 N N . THR A 1 453 ? 5.867 -6.203 -3.253 1.00 94.81 453 THR A N 1
ATOM 3634 C CA . THR A 1 453 ? 4.755 -7.156 -3.136 1.00 94.81 453 THR A CA 1
ATOM 3635 C C . THR A 1 453 ? 4.267 -7.248 -1.691 1.00 94.81 453 THR A C 1
ATOM 3637 O O . THR A 1 453 ? 3.091 -7.021 -1.425 1.00 94.81 453 THR A O 1
ATOM 3640 N N . LEU A 1 454 ? 5.178 -7.473 -0.739 1.00 93.69 454 LEU A N 1
ATOM 3641 C CA . LEU A 1 454 ? 4.849 -7.534 0.690 1.00 93.69 454 LEU A CA 1
ATOM 3642 C C . LEU A 1 454 ? 4.232 -6.222 1.208 1.00 93.69 454 LEU A C 1
ATOM 3644 O O . LEU A 1 454 ? 3.302 -6.251 2.012 1.00 93.69 454 LEU A O 1
ATOM 3648 N N . ASN A 1 455 ? 4.703 -5.069 0.723 1.00 95.75 455 ASN A N 1
ATOM 3649 C CA . ASN A 1 455 ? 4.114 -3.771 1.061 1.00 95.75 455 ASN A CA 1
ATOM 3650 C C . ASN A 1 455 ? 2.686 -3.603 0.518 1.00 95.75 455 ASN A C 1
ATOM 3652 O O . ASN A 1 455 ? 1.846 -3.025 1.206 1.00 95.75 455 ASN A O 1
ATOM 3656 N N . LEU A 1 456 ? 2.390 -4.107 -0.685 1.00 95.94 456 LEU A N 1
ATOM 3657 C CA . LEU A 1 456 ? 1.031 -4.096 -1.240 1.00 95.94 456 LEU A CA 1
ATOM 3658 C C . LEU A 1 456 ? 0.094 -4.979 -0.409 1.00 95.94 456 LEU A C 1
ATOM 3660 O O . LEU A 1 456 ? -1.008 -4.551 -0.067 1.00 95.94 456 LEU A O 1
ATOM 3664 N N . GLU A 1 457 ? 0.544 -6.177 -0.029 1.00 95.12 457 GLU A N 1
ATOM 3665 C CA . GLU A 1 457 ? -0.218 -7.061 0.857 1.00 95.12 457 GLU A CA 1
ATOM 3666 C C . GLU A 1 457 ? -0.479 -6.411 2.223 1.00 95.12 457 GLU A C 1
ATOM 3668 O O . GLU A 1 457 ? -1.605 -6.448 2.720 1.00 95.12 457 GLU A O 1
ATOM 3673 N N . LEU A 1 458 ? 0.524 -5.748 2.811 1.00 95.56 458 LEU A N 1
ATOM 3674 C CA . LEU A 1 458 ? 0.336 -4.979 4.041 1.00 95.56 458 LEU A CA 1
ATOM 3675 C C . LEU A 1 458 ? -0.662 -3.841 3.868 1.00 95.56 458 LEU A C 1
ATOM 3677 O O . LEU A 1 458 ? -1.532 -3.681 4.720 1.00 95.56 458 LEU A O 1
ATOM 3681 N N . GLY A 1 459 ? -0.560 -3.066 2.785 1.00 95.31 459 GLY A N 1
ATOM 3682 C CA . GLY A 1 459 ? -1.516 -2.004 2.475 1.00 95.31 459 GLY A CA 1
ATOM 3683 C C . GLY A 1 459 ? -2.949 -2.534 2.450 1.00 95.31 459 GLY A C 1
ATOM 3684 O O . GLY A 1 459 ? -3.842 -1.946 3.058 1.00 95.31 459 GLY A O 1
ATOM 3685 N N . HIS A 1 460 ? -3.147 -3.705 1.844 1.00 94.94 460 HIS A N 1
ATOM 3686 C CA . HIS A 1 460 ? -4.443 -4.366 1.810 1.00 94.94 460 HIS A CA 1
ATOM 3687 C C . HIS A 1 460 ? -4.922 -4.820 3.200 1.00 94.94 460 HIS A C 1
ATOM 3689 O O . HIS A 1 460 ? -6.073 -4.592 3.572 1.00 94.94 460 HIS A O 1
ATOM 3695 N N . LEU A 1 461 ? -4.038 -5.410 4.008 1.00 95.50 461 LEU A N 1
ATOM 3696 C CA . LEU A 1 461 ? -4.358 -5.827 5.375 1.00 95.50 461 LEU A CA 1
ATOM 3697 C C . LEU A 1 461 ? -4.695 -4.638 6.292 1.00 95.50 461 LEU A C 1
ATOM 3699 O O . LEU A 1 461 ? -5.617 -4.733 7.103 1.00 95.50 461 LEU A O 1
ATOM 3703 N N . PHE A 1 462 ? -4.002 -3.503 6.146 1.00 95.19 462 PHE A N 1
ATOM 3704 C CA . PHE A 1 462 ? -4.344 -2.262 6.850 1.00 95.19 462 PHE A CA 1
ATOM 3705 C C . PHE A 1 462 ? -5.755 -1.787 6.498 1.00 95.19 462 PHE A C 1
ATOM 3707 O O . PHE A 1 462 ? -6.513 -1.389 7.384 1.00 95.19 462 PHE A O 1
ATOM 3714 N N . ASP A 1 463 ? -6.120 -1.858 5.221 1.00 94.81 463 ASP A N 1
ATOM 3715 C CA . ASP A 1 463 ? -7.448 -1.505 4.733 1.00 94.81 463 ASP A CA 1
ATOM 3716 C C . ASP A 1 463 ? -8.537 -2.435 5.296 1.00 94.81 463 ASP A C 1
ATOM 3718 O O . ASP A 1 463 ? -9.559 -1.956 5.798 1.00 94.81 463 ASP A O 1
ATOM 3722 N N . MET A 1 464 ? -8.298 -3.752 5.312 1.00 94.75 464 MET A N 1
ATOM 3723 C CA . MET A 1 464 ? -9.193 -4.727 5.950 1.00 94.75 464 MET A CA 1
ATOM 3724 C C . MET A 1 464 ? -9.367 -4.452 7.448 1.00 94.75 464 MET A C 1
ATOM 3726 O O . MET A 1 464 ? -10.495 -4.429 7.947 1.00 94.75 464 MET A O 1
ATOM 3730 N N . LEU A 1 465 ? -8.270 -4.205 8.172 1.00 95.44 465 LEU A N 1
ATOM 3731 C CA . LEU A 1 465 ? -8.310 -3.907 9.603 1.00 95.44 465 LEU A CA 1
ATOM 3732 C C . LEU A 1 465 ? -9.083 -2.613 9.886 1.00 95.44 465 LEU A C 1
ATOM 3734 O O . LEU A 1 465 ? -9.919 -2.582 10.787 1.00 95.44 465 LEU A O 1
ATOM 3738 N N . ALA A 1 466 ? -8.858 -1.566 9.091 1.00 94.44 466 ALA A N 1
ATOM 3739 C CA . ALA A 1 466 ? -9.571 -0.301 9.227 1.00 94.44 466 ALA A CA 1
ATOM 3740 C C . ALA A 1 466 ? -11.084 -0.460 8.988 1.00 94.44 466 ALA A C 1
ATOM 3742 O O . ALA A 1 466 ? -11.885 0.188 9.663 1.00 94.44 466 ALA A O 1
ATOM 3743 N N . VAL A 1 467 ? -11.493 -1.342 8.070 1.00 95.25 467 VAL A N 1
ATOM 3744 C CA . VAL A 1 467 ? -12.909 -1.675 7.839 1.00 95.25 467 VAL A CA 1
ATOM 3745 C C . VAL A 1 467 ? -13.496 -2.450 9.017 1.00 95.25 467 VAL A C 1
ATOM 3747 O O . VAL A 1 467 ? -14.596 -2.127 9.467 1.00 95.25 467 VAL A O 1
ATOM 3750 N N . LEU A 1 468 ? -12.761 -3.425 9.562 1.00 94.19 468 LEU A N 1
ATOM 3751 C CA . LEU A 1 468 ? -13.176 -4.165 10.760 1.00 94.19 468 LEU A CA 1
ATOM 3752 C C . LEU A 1 468 ? -13.338 -3.243 11.974 1.00 94.19 468 LEU A C 1
ATOM 3754 O O . LEU A 1 468 ? -14.266 -3.423 12.752 1.00 94.19 468 LEU A O 1
ATOM 3758 N N . GLN A 1 469 ? -12.488 -2.225 12.104 1.00 92.19 469 GLN A N 1
ATOM 3759 C CA . GLN A 1 469 ? -12.576 -1.210 13.158 1.00 92.19 469 GLN A CA 1
ATOM 3760 C C . GLN A 1 469 ? -13.653 -0.142 12.899 1.00 92.19 469 GLN A C 1
ATOM 3762 O O . GLN A 1 469 ? -13.835 0.753 13.721 1.00 92.19 469 GLN A O 1
ATOM 3767 N N . GLY A 1 470 ? -14.355 -0.198 11.761 1.00 92.81 470 GLY A N 1
ATOM 3768 C CA . GLY A 1 470 ? -15.371 0.788 11.389 1.00 92.81 470 GLY A CA 1
ATOM 3769 C C . GLY A 1 470 ? -14.811 2.169 11.029 1.00 92.81 470 GLY A C 1
ATOM 3770 O O . GLY A 1 470 ? -15.564 3.137 11.018 1.00 92.81 470 GLY A O 1
ATOM 3771 N N . LEU A 1 471 ? -13.511 2.271 10.735 1.00 91.00 471 LEU A N 1
ATOM 3772 C CA . LEU A 1 471 ? -12.834 3.515 10.344 1.00 91.00 471 LEU A CA 1
ATOM 3773 C C . LEU A 1 471 ? -12.921 3.773 8.836 1.00 91.00 471 LEU A C 1
ATOM 3775 O O . LEU A 1 471 ? -12.927 4.919 8.394 1.00 91.00 471 LEU A O 1
ATOM 3779 N N . LYS A 1 472 ? -13.002 2.704 8.041 1.00 95.62 472 LYS A N 1
ATOM 3780 C CA . LYS A 1 472 ? -13.156 2.764 6.586 1.00 95.62 472 LYS A CA 1
ATOM 3781 C C . LYS A 1 472 ? -14.285 1.852 6.111 1.00 95.62 472 LYS A C 1
ATOM 3783 O O . LYS A 1 472 ? -14.787 1.006 6.850 1.00 95.62 472 LYS A O 1
ATOM 3788 N N . TYR A 1 473 ? -14.684 2.006 4.856 1.00 96.69 473 TYR A N 1
ATOM 3789 C CA . TYR A 1 473 ? -15.586 1.082 4.176 1.00 96.69 473 TYR A CA 1
ATOM 3790 C C . TYR A 1 473 ? -15.195 0.911 2.709 1.00 96.69 473 TYR A C 1
ATOM 3792 O O . TYR A 1 473 ? -14.683 1.835 2.078 1.00 96.69 473 TYR A O 1
ATOM 3800 N N . PHE A 1 474 ? -15.469 -0.272 2.162 1.00 96.81 474 PHE A N 1
ATOM 3801 C CA . PHE A 1 474 ? -15.326 -0.529 0.734 1.00 96.81 474 PHE A CA 1
ATOM 3802 C C . PHE A 1 474 ? -16.502 0.058 -0.043 1.00 96.81 474 PHE A C 1
ATOM 3804 O O . PHE A 1 474 ? -17.651 -0.005 0.406 1.00 96.81 474 PHE A O 1
ATOM 3811 N N . ALA A 1 475 ? -16.217 0.607 -1.219 1.00 96.50 475 ALA A N 1
ATOM 3812 C CA . ALA A 1 475 ? -17.205 1.175 -2.118 1.00 96.50 475 ALA A CA 1
ATOM 3813 C C . ALA A 1 475 ? -16.998 0.705 -3.563 1.00 96.50 475 ALA A C 1
ATOM 3815 O O . ALA A 1 475 ? -15.878 0.445 -4.006 1.00 96.50 475 ALA A O 1
ATOM 3816 N N . ASN A 1 476 ? -18.094 0.594 -4.311 1.00 95.56 476 ASN A N 1
ATOM 3817 C CA . ASN A 1 476 ? -18.055 0.236 -5.725 1.00 95.56 476 ASN A CA 1
ATOM 3818 C C . ASN A 1 476 ? -17.826 1.457 -6.628 1.00 95.56 476 ASN A C 1
ATOM 3820 O O . ASN A 1 476 ? -17.683 2.581 -6.150 1.00 95.56 476 ASN A O 1
ATOM 3824 N N . LYS A 1 477 ? -17.838 1.258 -7.953 1.00 93.69 477 LYS A N 1
ATOM 3825 C CA . LYS A 1 477 ? -17.614 2.333 -8.943 1.00 93.69 477 LYS A CA 1
ATOM 3826 C C . LYS A 1 477 ? -18.553 3.539 -8.803 1.00 93.69 477 LYS A C 1
ATOM 3828 O O . LYS A 1 477 ? -18.192 4.633 -9.212 1.00 93.69 477 LYS A O 1
ATOM 3833 N N . SER A 1 478 ? -19.742 3.337 -8.235 1.00 93.00 478 SER A N 1
ATOM 3834 C CA . SER A 1 478 ? -20.731 4.398 -7.997 1.00 93.00 478 SER A CA 1
ATOM 3835 C C . SER A 1 478 ? -20.591 5.080 -6.630 1.00 93.00 478 SER A C 1
ATOM 3837 O O . SER A 1 478 ? -21.408 5.929 -6.289 1.00 93.00 478 SER A O 1
ATOM 3839 N N . GLY A 1 479 ? -19.606 4.683 -5.819 1.00 93.88 479 GLY A N 1
ATOM 3840 C CA . GLY A 1 479 ? -19.427 5.165 -4.448 1.00 93.88 479 GLY A CA 1
ATOM 3841 C C . GLY A 1 479 ? -20.354 4.515 -3.421 1.00 93.88 479 GLY A C 1
ATOM 3842 O O . GLY A 1 479 ? -20.349 4.904 -2.256 1.00 93.88 479 GLY A O 1
ATOM 3843 N N . LYS A 1 480 ? -21.145 3.507 -3.806 1.00 95.38 480 LYS A N 1
ATOM 3844 C CA . LYS A 1 480 ? -22.005 2.784 -2.861 1.00 95.38 480 LYS A CA 1
ATOM 3845 C C . LYS A 1 480 ? -21.182 1.816 -2.025 1.00 95.38 480 LYS A C 1
ATOM 3847 O O . LYS A 1 480 ? -20.358 1.087 -2.573 1.00 95.38 480 LYS A O 1
ATOM 3852 N N . ARG A 1 481 ? -21.457 1.781 -0.718 1.00 96.50 481 ARG A N 1
ATOM 3853 C CA . ARG A 1 481 ? -20.840 0.840 0.220 1.00 96.50 481 ARG A CA 1
ATOM 3854 C C . ARG A 1 481 ? -21.162 -0.600 -0.179 1.00 96.50 481 ARG A C 1
ATOM 3856 O O . ARG A 1 481 ? -22.327 -0.930 -0.389 1.00 96.50 481 ARG A O 1
ATOM 3863 N N . VAL A 1 482 ? -20.137 -1.439 -0.242 1.00 95.62 482 VAL A N 1
ATOM 3864 C CA . VAL A 1 482 ? -20.229 -2.870 -0.565 1.00 95.62 482 VAL A CA 1
ATOM 3865 C C . VAL A 1 482 ? -19.341 -3.676 0.390 1.00 95.62 482 VAL A C 1
ATOM 3867 O O . VAL A 1 482 ? -18.439 -3.102 1.007 1.00 95.62 482 VAL A O 1
ATOM 3870 N N . PRO A 1 483 ? -19.576 -4.987 0.562 1.00 91.56 483 PRO A N 1
ATOM 3871 C CA . PRO A 1 483 ? -18.580 -5.881 1.144 1.00 91.56 483 PRO A CA 1
ATOM 3872 C C . PRO A 1 483 ? -17.292 -5.893 0.309 1.00 91.56 483 PRO A C 1
ATOM 3874 O O . PRO A 1 483 ? -17.287 -5.493 -0.856 1.00 91.56 483 PRO A O 1
ATOM 3877 N N . TYR A 1 484 ? -16.201 -6.373 0.900 1.00 87.50 484 TYR A N 1
ATOM 3878 C CA . TYR A 1 484 ? -14.992 -6.642 0.130 1.00 87.50 484 TYR A CA 1
ATOM 3879 C C . TYR A 1 484 ? -15.244 -7.742 -0.915 1.00 87.50 484 TYR A C 1
ATOM 3881 O O . TYR A 1 484 ? -15.948 -8.712 -0.632 1.00 87.50 484 TYR A O 1
ATOM 3889 N N . GLY A 1 485 ? -14.688 -7.576 -2.115 1.00 84.69 485 GLY A N 1
ATOM 3890 C CA . GLY A 1 485 ? -14.847 -8.505 -3.235 1.00 84.69 485 GLY A CA 1
ATOM 3891 C C . GLY A 1 485 ? -14.659 -7.826 -4.593 1.00 84.69 485 GLY A C 1
ATOM 3892 O O . GLY A 1 485 ? -14.142 -6.711 -4.677 1.00 84.69 485 GLY A O 1
ATOM 3893 N N . GLU A 1 486 ? -15.116 -8.467 -5.670 1.00 84.50 486 GLU A N 1
ATOM 3894 C CA . GLU A 1 486 ? -14.927 -7.970 -7.046 1.00 84.50 486 GLU A CA 1
ATOM 3895 C C . GLU A 1 486 ? -15.517 -6.573 -7.292 1.00 84.50 486 GLU A C 1
ATOM 3897 O O . GLU A 1 486 ? -14.967 -5.784 -8.063 1.00 84.50 486 GLU A O 1
ATOM 3902 N N . GLU A 1 487 ? -16.616 -6.236 -6.614 1.00 90.81 487 GLU A N 1
ATOM 3903 C CA . GLU A 1 487 ? -17.254 -4.925 -6.739 1.00 90.81 487 GLU A CA 1
ATOM 3904 C C . GLU A 1 487 ? -16.541 -3.821 -5.946 1.00 90.81 487 GLU A C 1
ATOM 3906 O O . GLU A 1 487 ? -16.824 -2.643 -6.170 1.00 90.81 487 GLU A O 1
ATOM 3911 N N . SER A 1 488 ? -15.626 -4.163 -5.030 1.00 92.88 488 SER A N 1
ATOM 3912 C CA . SER A 1 488 ? -14.927 -3.198 -4.173 1.00 92.88 488 SER A CA 1
ATOM 3913 C C . SER A 1 488 ? -13.776 -2.510 -4.917 1.00 92.88 488 SER A C 1
ATOM 3915 O O . SER A 1 488 ? -12.659 -3.012 -5.045 1.00 92.88 488 SER A O 1
ATOM 3917 N N . VAL A 1 489 ? -14.062 -1.322 -5.443 1.00 94.69 489 VAL A N 1
ATOM 3918 C CA . VAL A 1 489 ? -13.125 -0.547 -6.272 1.00 94.69 489 VAL A CA 1
ATOM 3919 C C . VAL A 1 489 ? -12.421 0.536 -5.463 1.00 94.69 489 VAL A C 1
ATOM 3921 O O . VAL A 1 489 ? -11.268 0.861 -5.744 1.00 94.69 489 VAL A O 1
ATOM 3924 N N . TYR A 1 490 ? -13.089 1.052 -4.436 1.00 95.88 490 TYR A N 1
ATOM 3925 C CA . TYR A 1 490 ? -12.590 2.108 -3.569 1.00 95.88 490 TYR A CA 1
ATOM 3926 C C . TYR A 1 490 ? -12.631 1.686 -2.102 1.00 95.88 490 TYR A C 1
ATOM 3928 O O . TYR A 1 490 ? -13.434 0.836 -1.706 1.00 95.88 490 TYR A O 1
ATOM 3936 N N . ILE A 1 491 ? -11.793 2.320 -1.294 1.00 96.19 491 ILE A N 1
ATOM 3937 C CA . ILE A 1 491 ? -11.856 2.311 0.156 1.00 96.19 491 ILE A CA 1
ATOM 3938 C C . ILE A 1 491 ? -11.866 3.752 0.673 1.00 96.19 491 ILE A C 1
ATOM 3940 O O . ILE A 1 491 ? -11.039 4.576 0.291 1.00 96.19 491 ILE A O 1
ATOM 3944 N N . ILE A 1 492 ? -12.848 4.071 1.512 1.00 95.44 492 ILE A N 1
ATOM 3945 C CA . ILE A 1 492 ? -13.163 5.449 1.903 1.00 95.44 492 ILE A CA 1
ATOM 3946 C C . ILE A 1 492 ? -13.229 5.533 3.430 1.00 95.44 492 ILE A C 1
ATOM 3948 O O . ILE A 1 492 ? -13.807 4.652 4.073 1.00 95.44 492 ILE A O 1
ATOM 3952 N N . ASP A 1 493 ? -12.637 6.575 4.019 1.00 93.06 493 ASP A N 1
ATOM 3953 C CA . ASP A 1 493 ? -12.752 6.854 5.456 1.00 93.06 493 ASP A CA 1
ATOM 3954 C C . ASP A 1 493 ? -14.201 7.235 5.802 1.00 93.06 493 ASP A C 1
ATOM 3956 O O . ASP A 1 493 ? -14.890 7.909 5.035 1.00 93.06 493 ASP A O 1
ATOM 3960 N N . VAL A 1 494 ? -14.702 6.818 6.964 1.00 91.25 494 VAL A N 1
ATOM 3961 C CA . VAL A 1 494 ? -16.080 7.129 7.386 1.00 91.25 494 VAL A CA 1
ATOM 3962 C C . VAL A 1 494 ? -16.350 8.628 7.568 1.00 91.25 494 VAL A C 1
ATOM 3964 O O . VAL A 1 494 ? -17.514 9.039 7.553 1.00 91.25 494 VAL A O 1
ATOM 3967 N N . SER A 1 495 ? -15.315 9.455 7.723 1.00 86.31 495 SER A N 1
ATOM 3968 C CA . SER A 1 495 ? -15.409 10.923 7.740 1.00 86.31 495 SER A CA 1
ATOM 3969 C C . SER A 1 495 ? -15.498 11.548 6.342 1.00 86.31 495 SER A C 1
ATOM 3971 O O . SER A 1 495 ? -15.855 12.720 6.220 1.00 86.31 495 SER A O 1
ATOM 3973 N N . GLN A 1 496 ? -15.245 10.770 5.290 1.00 92.88 496 GLN A N 1
ATOM 3974 C CA . GLN A 1 496 ? -15.273 11.216 3.902 1.00 92.88 496 GLN A CA 1
ATOM 3975 C C . GLN A 1 496 ? -16.573 10.823 3.184 1.00 92.88 496 GLN A C 1
ATOM 3977 O O . GLN A 1 496 ? -17.352 9.974 3.635 1.00 92.88 496 GLN A O 1
ATOM 3982 N N . GLN A 1 497 ? -16.808 11.457 2.038 1.00 93.06 497 GLN A N 1
ATOM 3983 C CA . GLN A 1 497 ? -17.887 11.152 1.104 1.00 93.06 497 GLN A CA 1
ATOM 3984 C C . GLN A 1 497 ? -17.327 10.960 -0.317 1.00 93.06 497 GLN A C 1
ATOM 3986 O O . GLN A 1 497 ? -16.401 11.674 -0.712 1.00 93.06 497 GLN A O 1
ATOM 3991 N N . PRO A 1 498 ? -17.874 10.009 -1.094 1.00 95.31 498 PRO A N 1
ATOM 3992 C CA . PRO A 1 498 ? -17.528 9.846 -2.498 1.00 95.31 498 PRO A CA 1
ATOM 3993 C C . PRO A 1 498 ? -18.187 10.935 -3.350 1.00 95.31 498 PRO A C 1
ATOM 3995 O O . PRO A 1 498 ? -19.397 11.142 -3.268 1.00 95.31 498 PRO A O 1
ATOM 3998 N N . VAL A 1 499 ? -17.412 11.579 -4.220 1.00 94.50 499 VAL A N 1
ATOM 3999 C CA . VAL A 1 499 ? -17.897 12.544 -5.215 1.00 94.50 499 VAL A CA 1
ATOM 4000 C C . VAL A 1 499 ? -17.382 12.146 -6.590 1.00 94.50 499 VAL A C 1
ATOM 4002 O O . VAL A 1 499 ? -16.184 11.954 -6.781 1.00 94.50 499 VAL A O 1
ATOM 4005 N N . LEU A 1 500 ? -18.294 11.991 -7.551 1.00 92.25 500 LEU A N 1
ATOM 4006 C CA . LEU A 1 500 ? -17.959 11.620 -8.922 1.00 92.25 500 LEU A CA 1
ATOM 4007 C C . LEU A 1 500 ? -17.767 12.882 -9.767 1.00 92.25 500 LEU A C 1
ATOM 4009 O O . LEU A 1 500 ? -18.700 13.665 -9.918 1.00 92.25 500 LEU A O 1
ATOM 4013 N N . VAL A 1 501 ? -16.584 13.046 -10.352 1.00 91.38 501 VAL A N 1
ATOM 4014 C CA . VAL A 1 501 ? -16.254 14.141 -11.274 1.00 91.38 501 VAL A CA 1
ATOM 4015 C C . VAL A 1 501 ? -15.666 13.522 -12.535 1.00 91.38 501 VAL A C 1
ATOM 4017 O O . VAL A 1 501 ? -14.699 12.768 -12.462 1.00 91.38 501 VAL A O 1
ATOM 4020 N N . ASN A 1 502 ? -16.278 13.781 -13.694 1.00 89.38 502 ASN A N 1
ATOM 4021 C CA . ASN A 1 502 ? -15.855 13.229 -14.991 1.00 89.38 502 ASN A CA 1
ATOM 4022 C C . ASN A 1 502 ? -15.649 11.700 -14.997 1.00 89.38 502 ASN A C 1
ATOM 4024 O O . ASN A 1 502 ? -14.728 11.178 -15.620 1.00 89.38 502 ASN A O 1
ATOM 4028 N N . GLY A 1 503 ? -16.504 10.965 -14.277 1.00 86.31 503 GLY A N 1
ATOM 4029 C CA . GLY A 1 503 ? -16.420 9.504 -14.173 1.00 86.31 503 GLY A CA 1
ATOM 4030 C C . GLY A 1 503 ? -15.328 8.981 -13.228 1.00 86.31 503 GLY A C 1
ATOM 4031 O O . GLY A 1 503 ? -15.215 7.767 -13.063 1.00 86.31 503 GLY A O 1
ATOM 4032 N N . GLN A 1 504 ? -14.566 9.862 -12.573 1.00 89.38 504 GLN A N 1
ATOM 4033 C CA . GLN A 1 504 ? -13.606 9.524 -11.524 1.00 89.38 504 GLN A CA 1
ATOM 4034 C C . GLN A 1 504 ? -14.185 9.843 -10.143 1.00 89.38 504 GLN A C 1
ATOM 4036 O O . GLN A 1 504 ? -14.753 10.909 -9.920 1.00 89.38 504 GLN A O 1
ATOM 4041 N N . LEU A 1 505 ? -14.049 8.904 -9.207 1.00 93.44 505 LEU A N 1
ATOM 4042 C CA . LEU A 1 505 ? -14.491 9.081 -7.828 1.00 93.44 505 LEU A CA 1
ATOM 4043 C C . LEU A 1 505 ? -13.367 9.681 -6.982 1.00 93.44 505 LEU A C 1
ATOM 4045 O O . LEU A 1 505 ? -12.250 9.165 -6.958 1.00 93.44 505 LEU A O 1
ATOM 4049 N N . TYR A 1 506 ? -13.702 10.739 -6.255 1.00 93.88 506 TYR A N 1
ATOM 4050 C CA . TYR A 1 506 ? -12.859 11.402 -5.272 1.00 93.88 506 TYR A CA 1
ATOM 4051 C C . TYR A 1 506 ? -13.453 11.193 -3.879 1.00 93.88 506 TYR A C 1
ATOM 4053 O O . TYR A 1 506 ? -14.663 11.325 -3.698 1.00 93.88 506 TYR A O 1
ATOM 4061 N N . ALA A 1 507 ? -12.619 10.864 -2.894 1.00 94.25 507 ALA A N 1
ATOM 4062 C CA . ALA A 1 507 ? -13.024 10.836 -1.493 1.00 94.25 507 ALA A CA 1
ATOM 4063 C C . ALA A 1 507 ? -12.641 12.175 -0.858 1.00 94.25 507 ALA A C 1
ATOM 4065 O O . ALA A 1 507 ? -11.459 12.497 -0.769 1.00 94.25 507 ALA A O 1
ATOM 4066 N N . ILE A 1 508 ? -13.634 12.963 -0.454 1.00 94.38 508 ILE A N 1
ATOM 4067 C CA . ILE A 1 508 ? -13.424 14.288 0.149 1.00 94.38 508 ILE A CA 1
ATOM 4068 C C . ILE A 1 508 ? -14.059 14.348 1.533 1.00 94.38 508 ILE A C 1
ATOM 4070 O O . ILE A 1 508 ? -14.931 13.537 1.849 1.00 94.38 508 ILE A O 1
ATOM 4074 N N . ASP A 1 509 ? -13.640 15.297 2.366 1.00 90.62 509 ASP A N 1
ATOM 4075 C CA . ASP A 1 509 ? -14.234 15.499 3.688 1.00 90.62 509 ASP A CA 1
ATOM 4076 C C . ASP A 1 509 ? -15.745 15.791 3.554 1.00 90.62 509 ASP A C 1
ATOM 4078 O O . ASP A 1 509 ? -16.195 16.462 2.620 1.00 90.62 509 ASP A O 1
ATOM 4082 N N . LYS A 1 510 ? -16.569 15.282 4.478 1.00 88.75 510 LYS A N 1
ATOM 4083 C CA . LYS A 1 510 ? -18.021 15.544 4.478 1.00 88.75 510 LYS A CA 1
ATOM 4084 C C . LYS A 1 510 ? -18.373 17.029 4.612 1.00 88.75 510 LYS A C 1
ATOM 4086 O O . LYS A 1 510 ? -19.507 17.394 4.292 1.00 88.75 510 LYS A O 1
ATOM 4091 N N . SER A 1 511 ? -17.444 17.860 5.081 1.00 85.50 511 SER A N 1
ATOM 4092 C CA . SER A 1 511 ? -17.570 19.320 5.166 1.00 85.50 511 SER A CA 1
ATOM 4093 C C . SER A 1 511 ? -17.179 20.053 3.875 1.00 85.50 511 SER A C 1
ATOM 4095 O O . SER A 1 511 ? -17.354 21.267 3.794 1.00 85.50 511 SER A O 1
ATOM 4097 N N . GLU A 1 512 ? -16.699 19.338 2.855 1.00 93.75 512 GLU A N 1
ATOM 4098 C CA . GLU A 1 512 ? -16.222 19.893 1.584 1.00 93.75 512 GLU A CA 1
ATOM 4099 C C . GLU A 1 512 ? -17.126 19.511 0.397 1.00 93.75 512 GLU A C 1
ATOM 4101 O O . GLU A 1 512 ? -17.940 18.584 0.465 1.00 93.75 512 GLU A O 1
ATOM 4106 N N . GLU A 1 513 ? -16.982 20.238 -0.708 1.00 95.94 513 GLU A N 1
ATOM 4107 C CA . GLU A 1 513 ? -17.584 19.956 -2.010 1.00 95.94 513 GLU A CA 1
ATOM 4108 C C . GLU A 1 513 ? -16.638 20.343 -3.155 1.00 95.94 513 GLU A C 1
ATOM 4110 O O . GLU A 1 513 ? -15.674 21.090 -2.964 1.00 95.94 513 GLU A O 1
ATOM 4115 N N . ILE A 1 514 ? -16.903 19.810 -4.350 1.00 96.56 514 ILE A N 1
ATOM 4116 C CA . ILE A 1 514 ? -16.155 20.143 -5.565 1.00 96.56 514 ILE A CA 1
ATOM 4117 C C . ILE A 1 514 ? -17.045 21.016 -6.446 1.00 96.56 514 ILE A C 1
ATOM 4119 O O . ILE A 1 514 ? -18.110 20.574 -6.873 1.00 96.56 514 ILE A O 1
ATOM 4123 N N . LEU A 1 515 ? -16.595 22.238 -6.730 1.00 95.94 515 LEU A N 1
ATOM 4124 C CA . LEU A 1 515 ? -17.229 23.129 -7.700 1.00 95.94 515 LEU A CA 1
ATOM 4125 C C . LEU A 1 515 ? -16.550 22.991 -9.061 1.00 95.94 515 LEU A C 1
ATOM 4127 O O . LEU A 1 515 ? -15.323 22.929 -9.137 1.00 95.94 515 LEU A O 1
ATOM 4131 N N . GLU A 1 516 ? -17.344 23.016 -10.126 1.00 95.12 516 GLU A N 1
ATOM 4132 C CA . GLU A 1 516 ? -16.881 23.028 -11.514 1.00 95.12 516 GLU A CA 1
ATOM 4133 C C . GLU A 1 516 ? -17.222 24.376 -12.159 1.00 95.12 516 GLU A C 1
ATOM 4135 O O . GLU A 1 516 ? -18.390 24.763 -12.214 1.00 95.12 516 GLU A O 1
ATOM 4140 N N . ASP A 1 517 ? -16.214 25.093 -12.664 1.00 93.56 517 ASP A N 1
ATOM 4141 C CA . ASP A 1 517 ? -16.425 26.197 -13.602 1.00 93.56 517 ASP A CA 1
ATOM 4142 C C . ASP A 1 517 ? -16.327 25.653 -15.028 1.00 93.56 517 ASP A C 1
ATOM 4144 O O . ASP A 1 517 ? -15.239 25.511 -15.594 1.00 93.56 517 ASP A O 1
ATOM 4148 N N . THR A 1 518 ? -17.484 25.347 -15.612 1.00 88.94 518 THR A N 1
ATOM 4149 C CA . THR A 1 518 ? -17.592 24.771 -16.957 1.00 88.94 518 THR A CA 1
ATOM 4150 C C . THR A 1 518 ? -17.075 25.703 -18.052 1.00 88.94 518 THR A C 1
ATOM 4152 O O . THR A 1 518 ? -16.716 25.229 -19.126 1.00 88.94 518 THR A O 1
ATOM 4155 N N . ASN A 1 519 ? -17.035 27.020 -17.816 1.00 89.31 519 ASN A N 1
ATOM 4156 C CA . ASN A 1 519 ? -16.552 27.973 -18.820 1.00 89.31 519 ASN A CA 1
ATOM 4157 C C . ASN A 1 519 ? -15.025 27.947 -18.923 1.00 89.31 519 ASN A C 1
ATOM 4159 O O . ASN A 1 519 ? -14.475 28.139 -20.005 1.00 89.31 519 ASN A O 1
ATOM 4163 N N . GLU A 1 520 ? -14.349 27.706 -17.799 1.00 87.88 520 GLU A N 1
ATOM 4164 C CA . GLU A 1 520 ? -12.886 27.665 -17.717 1.00 87.88 520 GLU A CA 1
ATOM 4165 C C . GLU A 1 520 ? -12.327 26.236 -17.653 1.00 87.88 520 GLU A C 1
ATOM 4167 O O . GLU A 1 520 ? -11.110 26.059 -17.699 1.00 87.88 520 GLU A O 1
ATOM 4172 N N . ASN A 1 521 ? -13.197 25.222 -17.562 1.00 91.31 521 ASN A N 1
ATOM 4173 C CA . ASN A 1 521 ? -12.844 23.820 -17.321 1.00 91.31 521 ASN A CA 1
ATOM 4174 C C . ASN A 1 521 ? -11.945 23.660 -16.077 1.00 91.31 521 ASN A C 1
ATOM 4176 O O . ASN A 1 521 ? -10.905 22.996 -16.112 1.00 91.31 521 ASN A O 1
ATOM 4180 N N . ARG A 1 522 ? -12.328 24.330 -14.983 1.00 94.06 522 ARG A N 1
ATOM 4181 C CA . ARG A 1 522 ? -11.596 24.339 -13.708 1.00 94.06 522 ARG A CA 1
ATOM 4182 C C . ARG A 1 522 ? -12.425 23.734 -12.589 1.00 94.06 522 ARG A C 1
ATOM 4184 O O . ARG A 1 522 ? -13.642 23.890 -12.550 1.00 94.06 522 ARG A O 1
ATOM 4191 N N . PHE A 1 523 ? -11.737 23.094 -11.650 1.00 96.25 523 PHE A N 1
ATOM 4192 C CA . PHE A 1 523 ? -12.343 22.416 -10.510 1.00 96.25 523 PHE A CA 1
ATOM 4193 C C . PHE A 1 523 ? -11.754 22.948 -9.205 1.00 96.25 523 PHE A C 1
ATOM 4195 O O . PHE A 1 523 ? -10.545 23.160 -9.099 1.00 96.25 523 PHE A O 1
ATOM 4202 N N . TYR A 1 524 ? -12.607 23.135 -8.203 1.00 96.38 524 TYR A N 1
ATOM 4203 C CA . TYR A 1 524 ? -12.246 23.740 -6.924 1.00 96.38 524 TYR A CA 1
ATOM 4204 C C . TYR A 1 524 ? -12.739 22.871 -5.773 1.00 96.38 524 TYR A C 1
ATOM 4206 O O . TYR A 1 524 ? -13.935 22.611 -5.682 1.00 96.38 524 TYR A O 1
ATOM 4214 N N . LEU A 1 525 ? -11.842 22.463 -4.871 1.00 96.56 525 LEU A N 1
ATOM 4215 C CA . LEU A 1 525 ? -12.226 21.827 -3.608 1.00 96.56 525 LEU A CA 1
ATOM 4216 C C . LEU A 1 525 ? -12.421 22.913 -2.548 1.00 96.56 525 LEU A C 1
ATOM 4218 O O . LEU A 1 525 ? -11.473 23.633 -2.216 1.00 96.56 525 LEU A O 1
ATOM 4222 N N . VAL A 1 526 ? -13.640 23.032 -2.030 1.00 95.00 526 VAL A N 1
ATOM 4223 C CA . VAL A 1 526 ? -14.049 24.120 -1.132 1.00 95.00 526 VAL A CA 1
ATOM 4224 C C . VAL A 1 526 ? -14.904 23.614 0.029 1.00 95.00 526 VAL A C 1
ATOM 4226 O O . VAL A 1 526 ? -15.488 22.537 -0.069 1.00 95.00 526 VAL A O 1
ATOM 4229 N N . PRO A 1 527 ? -15.020 24.377 1.131 1.00 92.06 527 PRO A N 1
ATOM 4230 C CA . PRO A 1 527 ? -16.029 24.111 2.150 1.00 92.06 527 PRO A CA 1
ATOM 4231 C C . PRO A 1 527 ? -17.442 24.182 1.564 1.00 92.06 527 PRO A C 1
ATOM 4233 O O . PRO A 1 527 ? -17.716 25.030 0.709 1.00 92.06 527 PRO A O 1
ATOM 4236 N N . LYS A 1 528 ? -18.344 23.342 2.076 1.00 90.94 528 LYS A N 1
ATOM 4237 C CA . LYS A 1 528 ? -19.756 23.348 1.683 1.00 90.94 528 LYS A CA 1
ATOM 4238 C C . LYS A 1 528 ? -20.391 24.728 1.851 1.00 90.94 528 LYS A C 1
ATOM 4240 O O . LYS A 1 528 ? -20.205 25.381 2.876 1.00 90.94 528 LYS A O 1
ATOM 4245 N N . GLY A 1 529 ? -21.174 25.136 0.856 1.00 90.44 529 GLY A N 1
ATOM 4246 C CA . GLY A 1 529 ? -21.849 26.434 0.804 1.00 90.44 529 GLY A CA 1
ATOM 4247 C C . GLY A 1 529 ? -21.023 27.540 0.142 1.00 90.44 529 GLY A C 1
ATOM 4248 O O . GLY A 1 529 ? -21.532 28.646 -0.034 1.00 90.44 529 GLY A O 1
ATOM 4249 N N . THR A 1 530 ? -19.778 27.258 -0.255 1.00 93.00 530 THR A N 1
ATOM 4250 C CA . THR A 1 530 ? -18.976 28.189 -1.059 1.00 93.00 530 THR A CA 1
ATOM 4251 C C . THR A 1 530 ? -19.509 28.204 -2.492 1.00 93.00 530 THR A C 1
ATOM 4253 O O . THR A 1 530 ? -19.793 27.155 -3.059 1.00 93.00 530 THR A O 1
ATOM 4256 N N . THR A 1 531 ? -19.617 29.379 -3.116 1.00 94.75 531 THR A N 1
ATOM 4257 C CA . THR A 1 531 ? -20.073 29.511 -4.512 1.00 94.75 531 THR A CA 1
ATOM 4258 C C . THR A 1 531 ? -18.952 29.993 -5.436 1.00 94.75 531 THR A C 1
ATOM 4260 O O . THR A 1 531 ? -17.974 30.600 -4.994 1.00 94.75 531 THR A O 1
ATOM 4263 N N . LEU A 1 532 ? -19.096 29.773 -6.750 1.00 93.94 532 LEU A N 1
ATOM 4264 C CA . LEU A 1 532 ? -18.150 30.310 -7.741 1.00 93.94 532 LEU A CA 1
ATOM 4265 C C . LEU A 1 532 ? -18.068 31.845 -7.693 1.00 93.94 532 LEU A C 1
ATOM 4267 O O . LEU A 1 532 ? -17.005 32.410 -7.927 1.00 93.94 532 LEU A O 1
ATOM 4271 N N . GLU A 1 533 ? -19.167 32.529 -7.364 1.00 92.62 533 GLU A N 1
ATOM 4272 C CA . GLU A 1 533 ? -19.197 33.991 -7.217 1.00 92.62 533 GLU A CA 1
ATOM 4273 C C . GLU A 1 533 ? -18.336 34.465 -6.042 1.00 92.62 533 GLU A C 1
ATOM 4275 O O . GLU A 1 533 ? -17.598 35.441 -6.177 1.00 92.62 533 GLU A O 1
ATOM 4280 N N . MET A 1 534 ? -18.369 33.741 -4.917 1.00 91.56 534 MET A N 1
ATOM 4281 C CA . MET A 1 534 ? -17.496 34.012 -3.772 1.00 91.56 534 MET A CA 1
ATOM 4282 C C . MET A 1 534 ? -16.019 33.854 -4.150 1.00 91.56 534 MET A C 1
ATOM 4284 O O . MET A 1 534 ? -15.206 34.710 -3.811 1.00 91.56 534 MET A O 1
ATOM 4288 N N . LEU A 1 535 ? -15.673 32.809 -4.913 1.00 91.62 535 LEU A N 1
ATOM 4289 C CA . LEU A 1 535 ? -14.295 32.565 -5.355 1.00 91.62 535 LEU A CA 1
ATOM 4290 C C . LEU A 1 535 ? -13.788 33.600 -6.367 1.00 91.62 535 LEU A C 1
ATOM 4292 O O . LEU A 1 535 ? -12.621 33.983 -6.302 1.00 91.62 535 LEU A O 1
ATOM 4296 N N . LYS A 1 536 ? -14.640 34.071 -7.287 1.00 90.06 536 LYS A N 1
ATOM 4297 C CA . LYS A 1 536 ? -14.259 35.054 -8.323 1.00 90.06 536 LYS A CA 1
ATOM 4298 C C . LYS A 1 536 ? -13.755 36.372 -7.737 1.00 90.06 536 LYS A C 1
ATOM 4300 O O . LYS A 1 536 ? -12.910 37.026 -8.343 1.00 90.06 536 LYS A O 1
ATOM 4305 N N . ASN A 1 537 ? -14.237 36.733 -6.552 1.00 89.06 537 ASN A N 1
ATOM 4306 C CA . ASN A 1 537 ? -13.824 37.947 -5.854 1.00 89.06 537 ASN A CA 1
ATOM 4307 C C . ASN A 1 537 ? -12.540 37.760 -5.021 1.00 89.06 537 ASN A C 1
ATOM 4309 O O . ASN A 1 537 ? -11.991 38.740 -4.522 1.00 89.06 537 ASN A O 1
ATOM 4313 N N . GLU A 1 538 ? -12.020 36.530 -4.906 1.00 92.56 538 GLU A N 1
ATOM 4314 C CA . GLU A 1 538 ? -10.836 36.192 -4.112 1.00 92.56 538 GLU A CA 1
ATOM 4315 C C . GLU A 1 538 ? -9.832 35.317 -4.898 1.00 92.56 538 GLU A C 1
ATOM 4317 O O . GLU A 1 538 ? -9.775 34.095 -4.715 1.00 92.56 538 GLU A O 1
ATOM 4322 N N . PRO A 1 539 ? -8.949 35.919 -5.721 1.00 91.31 539 PRO A N 1
ATOM 4323 C CA . PRO A 1 539 ? -8.014 35.175 -6.577 1.00 91.31 539 PRO A CA 1
ATOM 4324 C C . PRO A 1 539 ? -7.102 34.195 -5.822 1.00 91.31 539 PRO A C 1
ATOM 4326 O O . PRO A 1 539 ? -6.746 33.130 -6.326 1.00 91.31 539 PRO A O 1
ATOM 4329 N N . GLU A 1 540 ? -6.713 34.531 -4.591 1.00 91.00 540 GLU A N 1
ATOM 4330 C CA . GLU A 1 540 ? -5.899 33.643 -3.756 1.00 91.00 540 GLU A CA 1
ATOM 4331 C C . GLU A 1 540 ? -6.710 32.473 -3.180 1.00 91.00 540 GLU A C 1
ATOM 4333 O O . GLU A 1 540 ? -6.176 31.371 -3.037 1.00 91.00 540 GLU A O 1
ATOM 4338 N N . ALA A 1 541 ? -8.001 32.659 -2.886 1.00 90.25 541 ALA A N 1
ATOM 4339 C CA . ALA A 1 541 ? -8.878 31.560 -2.489 1.00 90.25 541 ALA A CA 1
ATOM 4340 C C . ALA A 1 541 ? -9.116 30.600 -3.661 1.00 90.25 541 ALA A C 1
ATOM 4342 O O . ALA A 1 541 ? -8.990 29.389 -3.477 1.00 90.25 541 ALA A O 1
ATOM 4343 N N . GLN A 1 542 ? -9.330 31.138 -4.865 1.00 93.81 542 GLN A N 1
ATOM 4344 C CA . GLN A 1 542 ? -9.462 30.368 -6.103 1.00 93.81 542 GLN A CA 1
ATOM 4345 C C . GLN A 1 542 ? -8.234 29.476 -6.351 1.00 93.81 542 GLN A C 1
ATOM 4347 O O . GLN A 1 542 ? -8.370 28.256 -6.450 1.00 93.81 542 GLN A O 1
ATOM 4352 N N . LYS A 1 543 ? -7.019 30.048 -6.343 1.00 94.44 543 LYS A N 1
ATOM 4353 C CA . LYS A 1 543 ? -5.769 29.275 -6.508 1.00 94.44 543 LYS A CA 1
ATOM 4354 C C . LYS A 1 543 ? -5.592 28.201 -5.436 1.00 94.44 543 LYS A C 1
ATOM 4356 O O . LYS A 1 543 ? -5.062 27.128 -5.716 1.00 94.44 543 LYS A O 1
ATOM 4361 N N . ARG A 1 544 ? -5.967 28.487 -4.183 1.00 93.44 544 ARG A N 1
ATOM 4362 C CA . ARG A 1 544 ? -5.881 27.497 -3.098 1.00 93.44 544 ARG A CA 1
ATOM 4363 C C . ARG A 1 544 ? -6.849 26.343 -3.325 1.00 93.44 544 ARG A C 1
ATOM 4365 O O . ARG A 1 544 ? -6.425 25.203 -3.184 1.00 93.44 544 ARG A O 1
ATOM 4372 N N . ALA A 1 545 ? -8.098 26.628 -3.681 1.00 95.38 545 ALA A N 1
ATOM 4373 C CA . ALA A 1 545 ? -9.116 25.611 -3.920 1.00 95.38 545 ALA A CA 1
ATOM 4374 C C . ALA A 1 545 ? -8.782 24.725 -5.133 1.00 95.38 545 ALA A C 1
ATOM 4376 O O . ALA A 1 545 ? -8.966 23.510 -5.074 1.00 95.38 545 ALA A O 1
ATOM 4377 N N . GLU A 1 546 ? -8.213 25.310 -6.191 1.00 95.56 546 GLU A N 1
ATOM 4378 C CA . GLU A 1 546 ? -7.717 24.578 -7.364 1.00 95.56 546 GLU A CA 1
ATOM 4379 C C . GLU A 1 546 ? -6.568 23.639 -6.981 1.00 95.56 546 GLU A C 1
ATOM 4381 O O . GLU A 1 546 ? -6.640 22.435 -7.212 1.00 95.56 546 GLU A O 1
ATOM 4386 N N . ARG A 1 547 ? -5.548 24.149 -6.274 1.00 94.88 547 ARG A N 1
ATOM 4387 C CA . ARG A 1 547 ? -4.446 23.312 -5.764 1.00 94.88 547 ARG A CA 1
ATOM 4388 C C . ARG A 1 547 ? -4.937 22.211 -4.826 1.00 94.88 547 ARG A C 1
ATOM 4390 O O . ARG A 1 547 ? -4.369 21.121 -4.821 1.00 94.88 547 ARG A O 1
ATOM 4397 N N . SER A 1 548 ? -5.943 22.489 -3.999 1.00 93.62 548 SER A N 1
ATOM 4398 C CA . SER A 1 548 ? -6.547 21.488 -3.117 1.00 93.62 548 SER A CA 1
ATOM 4399 C C . SER A 1 548 ? -7.224 20.377 -3.919 1.00 93.62 548 SER A C 1
ATOM 4401 O O . SER A 1 548 ? -7.011 19.209 -3.607 1.00 93.62 548 SER A O 1
ATOM 4403 N N . PHE A 1 549 ? -7.957 20.714 -4.985 1.00 95.25 549 PHE A N 1
ATOM 4404 C CA . PHE A 1 549 ? -8.524 19.719 -5.896 1.00 95.25 549 PHE A CA 1
ATOM 4405 C C . PHE A 1 549 ? -7.432 18.917 -6.620 1.00 95.25 549 PHE A C 1
ATOM 4407 O O . PHE A 1 549 ? -7.488 17.691 -6.657 1.00 95.25 549 PHE A O 1
ATOM 4414 N N . GLU A 1 550 ? -6.389 19.575 -7.137 1.00 93.44 550 GLU A N 1
ATOM 4415 C CA . GLU A 1 550 ? -5.270 18.891 -7.798 1.00 93.44 550 GLU A CA 1
ATOM 4416 C C . GLU A 1 550 ? -4.568 17.885 -6.883 1.00 93.44 550 GLU A C 1
ATOM 4418 O O . GLU A 1 550 ? -4.154 16.818 -7.341 1.00 93.44 550 GLU A O 1
ATOM 4423 N N . ARG A 1 551 ? -4.461 18.192 -5.584 1.00 92.62 551 ARG A N 1
ATOM 4424 C CA . ARG A 1 551 ? -3.862 17.288 -4.595 1.00 92.62 551 ARG A CA 1
ATOM 4425 C C . ARG A 1 551 ? -4.630 15.981 -4.431 1.00 92.62 551 ARG A C 1
ATOM 4427 O O . ARG A 1 551 ? -3.992 14.974 -4.137 1.00 92.62 551 ARG A O 1
ATOM 4434 N N . LEU A 1 552 ? -5.941 15.962 -4.691 1.00 90.50 552 LEU A N 1
ATOM 4435 C CA . LEU A 1 552 ? -6.744 14.736 -4.627 1.00 90.50 552 LEU A CA 1
ATOM 4436 C C . LEU A 1 552 ? -6.278 13.671 -5.633 1.00 90.50 552 LEU A C 1
ATOM 4438 O O . LEU A 1 552 ? -6.535 12.490 -5.433 1.00 90.50 552 LEU A O 1
ATOM 4442 N N . LYS A 1 553 ? -5.552 14.051 -6.696 1.00 84.00 553 LYS A N 1
ATOM 4443 C CA . LYS A 1 553 ? -4.959 13.093 -7.647 1.00 84.00 553 LYS A CA 1
ATOM 4444 C C . LYS A 1 553 ? -3.884 12.203 -7.010 1.00 84.00 553 LYS A C 1
ATOM 4446 O O . LYS A 1 553 ? -3.623 11.123 -7.528 1.00 84.00 553 LYS A O 1
ATOM 4451 N N . TYR A 1 554 ? -3.265 12.653 -5.917 1.00 83.19 554 TYR A N 1
ATOM 4452 C CA . TYR A 1 554 ? -2.193 11.937 -5.217 1.00 83.19 554 TYR A CA 1
ATOM 4453 C C . TYR A 1 554 ? -2.677 11.174 -3.979 1.00 83.19 554 TYR A C 1
ATOM 4455 O O . TYR A 1 554 ? -1.873 10.485 -3.356 1.00 83.19 554 TYR A O 1
ATOM 4463 N N . ASP A 1 555 ? -3.963 11.277 -3.634 1.00 79.12 555 ASP A N 1
ATOM 4464 C CA . ASP A 1 555 ? -4.595 10.526 -2.544 1.00 79.12 555 ASP A CA 1
ATOM 4465 C C . ASP A 1 555 ? -5.647 9.564 -3.125 1.00 79.12 555 ASP A C 1
ATOM 4467 O O . ASP A 1 555 ? -6.854 9.838 -3.100 1.00 79.12 555 ASP A O 1
ATOM 4471 N N . PRO A 1 556 ? -5.207 8.473 -3.781 1.00 81.69 556 PRO A N 1
ATOM 4472 C CA . PRO A 1 556 ? -6.126 7.566 -4.437 1.00 81.69 556 PRO A CA 1
ATOM 4473 C C . PRO A 1 556 ? -6.938 6.809 -3.385 1.00 81.69 556 PRO A C 1
ATOM 4475 O O . PRO A 1 556 ? -6.426 5.946 -2.682 1.00 81.69 556 PRO A O 1
ATOM 4478 N N . SER A 1 557 ? -8.249 7.042 -3.372 1.00 90.31 557 SER A N 1
ATOM 4479 C CA . SER A 1 557 ? -9.209 6.220 -2.619 1.00 90.31 557 SER A CA 1
ATOM 4480 C C . SER A 1 557 ? -9.404 4.821 -3.217 1.00 90.31 557 SER A C 1
ATOM 4482 O O . SER A 1 557 ? -10.258 4.061 -2.773 1.00 90.31 557 SER A O 1
ATOM 4484 N N . SER A 1 558 ? -8.665 4.470 -4.269 1.00 93.69 558 SER A N 1
ATOM 4485 C CA . SER A 1 558 ? -8.703 3.160 -4.914 1.00 93.69 558 SER A CA 1
ATOM 4486 C C . SER A 1 558 ? -8.241 2.059 -3.960 1.00 93.69 558 SER A C 1
ATOM 4488 O O . SER A 1 558 ? -7.284 2.241 -3.213 1.00 93.69 558 SER A O 1
ATOM 4490 N N . THR A 1 559 ? -8.853 0.876 -4.036 1.00 94.75 559 THR A N 1
ATOM 4491 C CA . THR A 1 559 ? -8.295 -0.307 -3.364 1.00 94.75 559 THR A CA 1
ATOM 4492 C C . THR A 1 559 ? -6.914 -0.646 -3.933 1.00 94.75 559 THR A C 1
ATOM 4494 O O . THR A 1 559 ? -6.643 -0.393 -5.110 1.00 94.75 559 THR A O 1
ATOM 4497 N N . VAL A 1 560 ? -6.050 -1.283 -3.132 1.00 94.56 560 VAL A N 1
ATOM 4498 C CA . VAL A 1 560 ? -4.702 -1.703 -3.571 1.00 94.56 560 VAL A CA 1
ATOM 4499 C C . VAL A 1 560 ? -4.750 -2.517 -4.871 1.00 94.56 560 VAL A C 1
ATOM 4501 O O . VAL A 1 560 ? -3.992 -2.247 -5.799 1.00 94.56 560 VAL A O 1
ATOM 4504 N N . LYS A 1 561 ? -5.707 -3.447 -4.996 1.00 93.94 561 LYS A N 1
ATOM 4505 C CA . LYS A 1 561 ? -5.914 -4.252 -6.211 1.00 93.94 561 LYS A CA 1
ATOM 4506 C C . LYS A 1 561 ? -6.203 -3.386 -7.442 1.00 93.94 561 LYS A C 1
ATOM 4508 O O . LYS A 1 561 ? -5.644 -3.622 -8.512 1.00 93.94 561 LYS A O 1
ATOM 4513 N N . LYS A 1 562 ? -7.061 -2.368 -7.302 1.00 93.19 562 LYS A N 1
ATOM 4514 C CA . LYS A 1 562 ? -7.356 -1.433 -8.394 1.00 93.19 562 LYS A CA 1
ATOM 4515 C C . LYS A 1 562 ? -6.132 -0.579 -8.734 1.00 93.19 562 LYS A C 1
ATOM 4517 O O . LYS A 1 562 ? -5.836 -0.415 -9.911 1.00 93.19 562 LYS A O 1
ATOM 4522 N N . LEU A 1 563 ? -5.404 -0.099 -7.724 1.00 93.69 563 LEU A N 1
ATOM 4523 C CA . LEU A 1 563 ? -4.186 0.694 -7.906 1.00 93.69 563 LEU A CA 1
ATOM 4524 C C . LEU A 1 563 ? -3.113 -0.079 -8.689 1.00 93.69 563 LEU A C 1
ATOM 4526 O O . LEU A 1 563 ? -2.549 0.458 -9.637 1.00 93.69 563 LEU A O 1
ATOM 4530 N N . VAL A 1 564 ? -2.874 -1.350 -8.343 1.00 94.31 564 VAL A N 1
ATOM 4531 C CA . VAL A 1 564 ? -1.956 -2.239 -9.079 1.00 94.31 564 VAL A CA 1
ATOM 4532 C C . VAL A 1 564 ? -2.396 -2.382 -10.534 1.00 94.31 564 VAL A C 1
ATOM 4534 O O . VAL A 1 564 ? -1.587 -2.200 -11.441 1.00 94.31 564 VAL A O 1
ATOM 4537 N N . LYS A 1 565 ? -3.686 -2.647 -10.772 1.00 93.25 565 LYS A N 1
ATOM 4538 C CA . LYS A 1 565 ? -4.233 -2.807 -12.125 1.00 93.25 565 LYS A CA 1
ATOM 4539 C C . LYS A 1 565 ? -4.092 -1.539 -12.973 1.00 93.25 565 LYS A C 1
ATOM 4541 O O . LYS A 1 565 ? -3.687 -1.630 -14.130 1.00 93.25 565 LYS A O 1
ATOM 4546 N N . ASP A 1 566 ? -4.444 -0.382 -12.416 1.00 91.62 566 ASP A N 1
ATOM 4547 C CA . ASP A 1 566 ? -4.361 0.898 -13.121 1.00 91.62 566 ASP A CA 1
ATOM 4548 C C . ASP A 1 566 ? -2.898 1.246 -13.443 1.00 91.62 566 ASP A C 1
ATOM 4550 O O . ASP A 1 566 ? -2.585 1.600 -14.580 1.00 91.62 566 ASP A O 1
ATOM 4554 N N . ASN A 1 567 ? -1.989 1.081 -12.474 1.00 93.50 567 ASN A N 1
ATOM 4555 C CA . ASN A 1 567 ? -0.563 1.345 -12.673 1.00 93.50 567 ASN A CA 1
ATOM 4556 C C . ASN A 1 567 ? 0.065 0.380 -13.682 1.00 93.50 567 ASN A C 1
ATOM 4558 O O . ASN A 1 567 ? 0.885 0.813 -14.484 1.00 93.50 567 ASN A O 1
ATOM 4562 N N . ASN A 1 568 ? -0.341 -0.894 -13.696 1.00 93.88 568 ASN A N 1
ATOM 4563 C CA . ASN A 1 568 ? 0.093 -1.851 -14.714 1.00 93.88 568 ASN A CA 1
ATOM 4564 C C . ASN A 1 568 ? -0.264 -1.361 -16.122 1.00 93.88 568 ASN A C 1
ATOM 4566 O O . ASN A 1 568 ? 0.602 -1.269 -16.985 1.00 93.88 568 ASN A O 1
ATOM 4570 N N . ALA A 1 569 ? -1.520 -0.962 -16.343 1.00 92.75 569 ALA A N 1
ATOM 4571 C CA . ALA A 1 569 ? -1.953 -0.461 -17.645 1.00 92.75 569 ALA A CA 1
ATOM 4572 C C . ALA A 1 569 ? -1.171 0.793 -18.087 1.00 92.75 569 ALA A C 1
ATOM 4574 O O . ALA A 1 569 ? -0.794 0.902 -19.255 1.00 92.75 569 ALA A O 1
ATOM 4575 N N . LEU A 1 570 ? -0.898 1.718 -17.158 1.00 93.56 570 LEU A N 1
ATOM 4576 C CA . LEU A 1 570 ? -0.120 2.930 -17.433 1.00 93.56 570 LEU A CA 1
ATOM 4577 C C . LEU A 1 570 ? 1.348 2.621 -17.752 1.00 93.56 570 LEU A C 1
ATOM 4579 O O . LEU A 1 570 ? 1.877 3.131 -18.739 1.00 93.56 570 LEU A O 1
ATOM 4583 N N . GLU A 1 571 ? 2.002 1.782 -16.947 1.00 93.81 571 GLU A N 1
ATOM 4584 C CA . GLU A 1 571 ? 3.404 1.405 -17.151 1.00 93.81 571 GLU A CA 1
ATOM 4585 C C . GLU A 1 571 ? 3.594 0.599 -18.444 1.00 93.81 571 GLU A C 1
ATOM 4587 O O . GLU A 1 571 ? 4.538 0.864 -19.187 1.00 93.81 571 GLU A O 1
ATOM 4592 N N . VAL A 1 572 ? 2.687 -0.337 -18.753 1.00 91.19 572 VAL A N 1
ATOM 4593 C CA . VAL A 1 572 ? 2.715 -1.107 -20.008 1.00 91.19 572 VAL A CA 1
ATOM 4594 C C . VAL A 1 572 ? 2.577 -0.184 -21.210 1.00 91.19 572 VAL A C 1
ATOM 4596 O O . VAL A 1 572 ? 3.432 -0.221 -22.092 1.00 91.19 572 VAL A O 1
ATOM 4599 N N . SER A 1 573 ? 1.570 0.693 -21.218 1.00 93.44 573 SER A N 1
ATOM 4600 C CA . SER A 1 573 ? 1.363 1.635 -22.322 1.00 93.44 573 SER A CA 1
ATOM 4601 C C . SER A 1 573 ? 2.558 2.576 -22.513 1.00 93.44 573 SER A C 1
ATOM 4603 O O . SER A 1 573 ? 2.961 2.841 -23.647 1.00 93.44 573 SER A O 1
ATOM 4605 N N . PHE A 1 574 ? 3.159 3.051 -21.418 1.00 94.62 574 PHE A N 1
ATOM 4606 C CA . PHE A 1 574 ? 4.359 3.883 -21.471 1.00 94.62 574 PHE A CA 1
ATOM 4607 C C . PHE A 1 574 ? 5.549 3.129 -22.085 1.00 94.62 574 PHE A C 1
ATOM 4609 O O . PHE A 1 574 ? 6.193 3.638 -23.005 1.00 94.62 574 PHE A O 1
ATOM 4616 N N . MET A 1 575 ? 5.812 1.900 -21.628 1.00 91.88 575 MET A N 1
ATOM 4617 C CA . MET A 1 575 ? 6.923 1.085 -22.132 1.00 91.88 575 MET A CA 1
ATOM 4618 C C . MET A 1 575 ? 6.736 0.683 -23.599 1.00 91.88 575 MET A C 1
ATOM 4620 O O . MET A 1 575 ? 7.698 0.705 -24.364 1.00 91.88 575 MET A O 1
ATOM 4624 N N . GLU A 1 576 ? 5.512 0.361 -24.021 1.00 91.06 576 GLU A N 1
ATOM 4625 C CA . GLU A 1 576 ? 5.195 0.104 -25.431 1.00 91.06 576 GLU A CA 1
ATOM 4626 C C . GLU A 1 576 ? 5.460 1.335 -26.310 1.00 91.06 576 GLU A C 1
ATOM 4628 O O . GLU A 1 576 ? 5.985 1.203 -27.421 1.00 91.06 576 GLU A O 1
ATOM 4633 N N . GLY A 1 577 ? 5.158 2.536 -25.803 1.00 93.00 577 GLY A N 1
ATOM 4634 C CA . GLY A 1 577 ? 5.476 3.803 -26.460 1.00 93.00 577 GLY A CA 1
ATOM 4635 C C . GLY A 1 577 ? 6.982 4.029 -26.632 1.00 93.00 577 GLY A C 1
ATOM 4636 O O . GLY A 1 577 ? 7.429 4.347 -27.736 1.00 93.00 577 GLY A O 1
ATOM 4637 N N . GLU A 1 578 ? 7.775 3.810 -25.580 1.00 92.62 578 GLU A N 1
ATOM 4638 C CA . GLU A 1 578 ? 9.242 3.942 -25.622 1.00 92.62 578 GLU A CA 1
ATOM 4639 C C . GLU A 1 578 ? 9.889 2.919 -26.569 1.00 92.62 578 GLU A C 1
ATOM 4641 O O . GLU A 1 578 ? 10.729 3.280 -27.397 1.00 92.62 578 GLU A O 1
ATOM 4646 N N . ILE A 1 579 ? 9.452 1.655 -26.526 1.00 91.25 579 ILE A N 1
ATOM 4647 C CA . ILE A 1 579 ? 9.922 0.612 -27.451 1.00 91.25 579 ILE A CA 1
ATOM 4648 C C . ILE A 1 579 ? 9.591 0.990 -28.896 1.00 91.25 579 ILE A C 1
ATOM 4650 O O . ILE A 1 579 ? 10.458 0.902 -29.766 1.00 91.25 579 ILE A O 1
ATOM 4654 N N . SER A 1 580 ? 8.365 1.452 -29.155 1.00 92.06 580 SER A N 1
ATOM 4655 C CA . SER A 1 580 ? 7.941 1.884 -30.493 1.00 92.06 580 SER A CA 1
ATOM 4656 C C . SER A 1 580 ? 8.773 3.063 -30.996 1.00 92.06 580 SER A C 1
ATO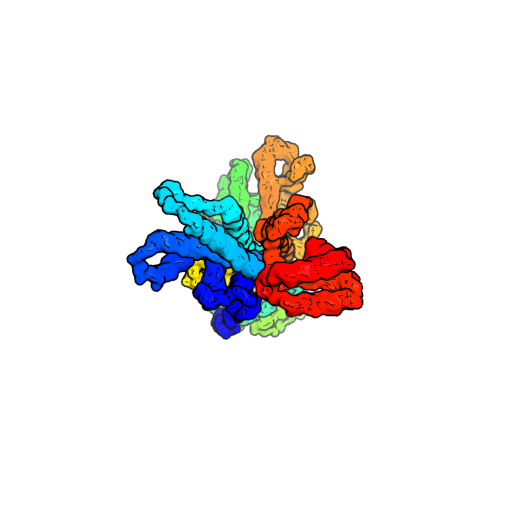M 4658 O O . SER A 1 580 ? 9.177 3.085 -32.160 1.00 92.06 580 SER A O 1
ATOM 4660 N N . ARG A 1 581 ? 9.091 4.020 -30.116 1.00 93.88 581 ARG A N 1
ATOM 4661 C CA . ARG A 1 581 ? 9.961 5.156 -30.431 1.00 93.88 581 ARG A CA 1
ATOM 4662 C C . ARG A 1 581 ? 11.374 4.701 -30.790 1.00 93.88 581 ARG A C 1
ATOM 4664 O O . ARG A 1 581 ? 11.863 5.058 -31.857 1.00 93.88 581 ARG A O 1
ATOM 4671 N N . HIS A 1 582 ? 12.006 3.874 -29.957 1.00 90.38 582 HIS A N 1
ATOM 4672 C CA . HIS A 1 582 ? 13.351 3.357 -30.228 1.00 90.38 582 HIS A CA 1
ATOM 4673 C C . HIS A 1 582 ? 13.407 2.488 -31.488 1.00 90.38 582 HIS A C 1
ATOM 4675 O O . HIS A 1 582 ? 14.366 2.581 -32.253 1.00 90.38 582 HIS A O 1
ATOM 4681 N N . ALA A 1 583 ? 12.372 1.687 -31.748 1.00 89.75 583 ALA A N 1
ATOM 4682 C CA . ALA A 1 583 ? 12.257 0.914 -32.980 1.00 89.75 583 ALA A CA 1
ATOM 4683 C C . ALA A 1 583 ? 12.128 1.822 -34.216 1.00 89.75 583 ALA A C 1
ATOM 4685 O O . ALA A 1 583 ? 12.760 1.556 -35.238 1.00 89.75 583 ALA A O 1
ATOM 4686 N N . SER A 1 584 ? 11.364 2.916 -34.120 1.00 92.94 584 SER A N 1
ATOM 4687 C CA . SER A 1 584 ? 11.255 3.912 -35.192 1.00 92.94 584 SER A CA 1
ATOM 4688 C C . SER A 1 584 ? 12.575 4.648 -35.430 1.00 92.94 584 SER A C 1
ATOM 4690 O O . SER A 1 584 ? 12.968 4.825 -36.582 1.00 92.94 584 SER A O 1
ATOM 4692 N N . ASP A 1 585 ? 13.273 5.058 -34.369 1.00 91.25 585 ASP A N 1
ATOM 4693 C CA . ASP A 1 585 ? 14.580 5.717 -34.469 1.00 91.25 585 ASP A CA 1
ATOM 4694 C C . ASP A 1 585 ? 15.604 4.786 -35.137 1.00 91.25 585 ASP A C 1
ATOM 4696 O O . ASP A 1 585 ? 16.332 5.197 -36.043 1.00 91.25 585 ASP A O 1
ATOM 4700 N N . LEU A 1 586 ? 15.604 3.502 -34.760 1.00 88.56 586 LEU A N 1
ATOM 4701 C CA . LEU A 1 586 ? 16.450 2.478 -35.372 1.00 88.56 586 LEU A CA 1
ATOM 4702 C C . LEU A 1 586 ? 16.107 2.258 -36.854 1.00 88.56 586 LEU A C 1
ATOM 4704 O O . LEU A 1 586 ? 17.009 2.170 -37.687 1.00 88.56 586 LEU A O 1
ATOM 4708 N N . ALA A 1 587 ? 14.821 2.209 -37.211 1.00 87.44 587 ALA A N 1
ATOM 4709 C CA . ALA A 1 587 ? 14.381 2.076 -38.600 1.00 87.44 587 ALA A CA 1
ATOM 4710 C C . ALA A 1 587 ? 14.797 3.281 -39.463 1.00 87.44 587 ALA A C 1
ATOM 4712 O O . ALA A 1 587 ? 15.263 3.102 -40.591 1.00 87.44 587 ALA A O 1
ATOM 4713 N N . ASN A 1 588 ? 14.689 4.496 -38.920 1.00 89.88 588 ASN A N 1
ATOM 4714 C CA . ASN A 1 588 ? 15.146 5.717 -39.583 1.00 89.88 588 ASN A CA 1
ATOM 4715 C C . ASN A 1 588 ? 16.666 5.703 -39.778 1.00 89.88 588 ASN A C 1
ATOM 4717 O O . ASN A 1 588 ? 17.144 5.949 -40.883 1.00 89.88 588 ASN A O 1
ATOM 4721 N N . ASN A 1 589 ? 17.429 5.345 -38.742 1.00 90.00 589 ASN A N 1
ATOM 4722 C CA . ASN A 1 589 ? 18.883 5.229 -38.833 1.00 90.00 589 ASN A CA 1
ATOM 4723 C C . ASN A 1 589 ? 19.307 4.173 -39.881 1.00 90.00 589 ASN A C 1
ATOM 4725 O O . ASN A 1 589 ? 20.198 4.445 -40.688 1.00 90.00 589 ASN A O 1
ATOM 4729 N N . LEU A 1 590 ? 18.617 3.027 -39.961 1.00 83.38 590 LEU A N 1
ATOM 4730 C CA . LEU A 1 590 ? 18.828 2.021 -41.014 1.00 83.38 590 LEU A CA 1
ATOM 4731 C C . LEU A 1 590 ? 18.582 2.584 -42.421 1.00 83.38 590 LEU A C 1
ATOM 4733 O O . LEU A 1 590 ? 19.308 2.241 -43.358 1.00 83.38 590 LEU A O 1
ATOM 4737 N N . GLN A 1 591 ? 17.568 3.434 -42.587 1.00 86.56 591 GLN A N 1
ATOM 4738 C CA . GLN A 1 591 ? 17.262 4.077 -43.863 1.00 86.56 591 GLN A CA 1
ATOM 4739 C C . GLN A 1 591 ? 18.345 5.090 -44.264 1.00 86.56 591 GLN A C 1
ATOM 4741 O O . GLN A 1 591 ? 18.851 5.012 -45.385 1.00 86.56 591 GLN A O 1
ATOM 4746 N N . VAL A 1 592 ? 18.780 5.954 -43.338 1.00 86.38 592 VAL A N 1
ATOM 4747 C CA . VAL A 1 592 ? 19.913 6.876 -43.559 1.00 86.38 592 VAL A CA 1
ATOM 4748 C C . VAL A 1 592 ? 21.167 6.099 -43.957 1.00 86.38 592 VAL A C 1
ATOM 4750 O O . VAL A 1 592 ? 21.857 6.440 -44.917 1.00 86.38 592 VAL A O 1
ATOM 4753 N N . GLY A 1 593 ? 21.429 4.991 -43.270 1.00 78.75 593 GLY A N 1
ATOM 4754 C CA . GLY A 1 593 ? 22.544 4.113 -43.573 1.00 78.75 593 GLY A CA 1
ATOM 4755 C C . GLY A 1 593 ? 22.506 3.526 -44.990 1.00 78.75 593 GLY A C 1
ATOM 4756 O O . GLY A 1 593 ? 23.533 3.468 -45.676 1.00 78.75 593 GLY A O 1
ATOM 4757 N N . LYS A 1 594 ? 21.318 3.140 -45.477 1.00 80.00 594 LYS A N 1
ATOM 4758 C CA . LYS A 1 594 ? 21.129 2.695 -46.867 1.00 80.00 594 LYS A CA 1
ATOM 4759 C C . LYS A 1 594 ? 21.427 3.818 -47.858 1.00 80.00 594 LYS A C 1
ATOM 4761 O O . LYS A 1 594 ? 22.150 3.572 -48.821 1.00 80.00 594 LYS A O 1
ATOM 4766 N N . GLU A 1 595 ? 20.936 5.030 -47.619 1.00 82.81 595 GLU A N 1
ATOM 4767 C CA . GLU A 1 595 ? 21.164 6.201 -48.483 1.00 82.81 595 GLU A CA 1
ATOM 4768 C C . GLU A 1 595 ? 22.650 6.587 -48.561 1.00 82.81 595 GLU A C 1
ATOM 4770 O O . GLU A 1 595 ? 23.191 6.811 -49.651 1.00 82.81 595 GLU A O 1
ATOM 4775 N N . LEU A 1 596 ? 23.356 6.559 -47.426 1.00 78.81 596 LEU A N 1
ATOM 4776 C CA . LEU A 1 596 ? 24.807 6.754 -47.373 1.00 78.81 596 LEU A CA 1
ATOM 4777 C C . LEU A 1 596 ? 25.551 5.662 -48.160 1.00 78.81 596 LEU A C 1
ATOM 4779 O O . LEU A 1 596 ? 26.445 5.952 -48.957 1.00 78.81 596 LEU A O 1
ATOM 4783 N N . SER A 1 597 ? 25.140 4.397 -48.019 1.00 71.62 597 SER A N 1
ATOM 4784 C CA . SER A 1 597 ? 25.748 3.277 -48.753 1.00 71.62 597 SER A CA 1
ATOM 4785 C C . SER A 1 597 ? 25.499 3.328 -50.271 1.00 71.62 597 SER A C 1
ATOM 4787 O O . SER A 1 597 ? 26.338 2.874 -51.059 1.00 71.62 597 SER A O 1
ATOM 4789 N N . GLN A 1 598 ? 24.362 3.890 -50.692 1.00 77.19 598 GLN A N 1
ATOM 4790 C CA . GLN A 1 598 ? 24.032 4.141 -52.095 1.00 77.19 598 GLN A CA 1
ATOM 4791 C C . GLN A 1 598 ? 24.845 5.309 -52.656 1.00 77.19 598 GLN A C 1
ATOM 4793 O O . GLN A 1 598 ? 25.251 5.257 -53.813 1.00 77.19 598 GLN A O 1
ATOM 4798 N N . SER A 1 599 ? 25.163 6.309 -51.831 1.00 76.44 599 SER A N 1
ATOM 4799 C CA . SER A 1 599 ? 26.031 7.434 -52.205 1.00 76.44 599 SER A CA 1
ATOM 4800 C C . SER A 1 599 ? 27.489 7.011 -52.448 1.00 76.44 599 SER A C 1
ATOM 4802 O O . SER A 1 599 ? 28.191 7.652 -53.224 1.00 76.44 599 SER A O 1
ATOM 4804 N N . LEU A 1 600 ? 27.924 5.882 -51.868 1.00 65.75 600 LEU A N 1
ATOM 4805 C CA . LEU A 1 600 ? 29.185 5.198 -52.204 1.00 65.75 600 LEU A CA 1
ATOM 4806 C C . LEU A 1 600 ? 29.122 4.369 -53.500 1.00 65.75 600 LEU A C 1
ATOM 4808 O O . LEU A 1 600 ? 30.123 3.763 -53.895 1.00 65.75 600 LEU A O 1
ATOM 4812 N N . ALA A 1 601 ? 27.960 4.246 -54.150 1.00 58.16 601 ALA A N 1
ATOM 4813 C CA . ALA A 1 601 ? 27.877 3.551 -55.428 1.00 58.16 601 ALA A CA 1
ATOM 4814 C C . ALA A 1 601 ? 28.530 4.377 -56.538 1.00 58.16 601 ALA A C 1
ATOM 4816 O O . ALA A 1 601 ? 28.352 5.594 -56.576 1.00 58.16 601 ALA A O 1
ATOM 4817 N N . PRO A 1 602 ? 29.287 3.736 -57.450 1.00 50.94 602 PRO A N 1
ATOM 4818 C CA . PRO A 1 602 ? 29.925 4.463 -58.533 1.00 50.94 602 PRO A CA 1
ATOM 4819 C C . PRO A 1 602 ? 28.849 5.205 -59.324 1.00 50.94 602 PRO A C 1
ATOM 4821 O O . PRO A 1 602 ? 27.865 4.598 -59.762 1.00 50.94 602 PRO A O 1
ATOM 4824 N N . ARG A 1 603 ? 29.042 6.515 -59.532 1.00 42.00 603 ARG A N 1
ATOM 4825 C CA . ARG A 1 603 ? 28.310 7.208 -60.594 1.00 42.00 603 ARG A CA 1
ATOM 4826 C C . ARG A 1 603 ? 28.570 6.420 -61.878 1.00 42.00 603 ARG A C 1
ATOM 4828 O O . ARG A 1 603 ? 29.731 6.091 -62.131 1.00 42.00 603 ARG A O 1
ATOM 4835 N N . PRO A 1 604 ? 27.536 6.085 -62.669 1.00 34.28 604 PRO A N 1
ATOM 4836 C CA . PRO A 1 604 ? 27.754 5.448 -63.955 1.00 34.28 604 PRO A CA 1
ATOM 4837 C C . PRO A 1 604 ? 28.740 6.324 -64.723 1.00 34.28 604 PRO A C 1
ATOM 4839 O O . PRO A 1 604 ? 28.484 7.512 -64.936 1.00 34.28 604 PRO A O 1
ATOM 4842 N N . THR A 1 605 ? 29.900 5.764 -65.060 1.00 35.34 605 THR A N 1
ATOM 4843 C CA . THR A 1 605 ? 30.863 6.446 -65.915 1.00 35.34 605 THR A CA 1
ATOM 4844 C C . THR A 1 605 ? 30.123 6.894 -67.175 1.00 35.34 605 THR A C 1
ATOM 4846 O O . THR A 1 605 ? 29.276 6.143 -67.682 1.00 35.34 605 THR A O 1
ATOM 4849 N N . PRO A 1 606 ? 30.369 8.115 -67.689 1.00 30.66 606 PRO A N 1
ATOM 4850 C CA . PRO A 1 606 ? 29.842 8.485 -68.990 1.00 30.66 606 PRO A CA 1
ATOM 4851 C C . PRO A 1 606 ? 30.302 7.395 -69.951 1.00 30.66 606 PRO A C 1
ATOM 4853 O O . PRO A 1 606 ? 31.502 7.122 -70.036 1.00 30.66 606 PRO A O 1
ATOM 4856 N N . ARG A 1 607 ? 29.356 6.720 -70.617 1.00 32.69 607 ARG A N 1
ATOM 4857 C CA . ARG A 1 607 ? 29.706 5.782 -71.687 1.00 32.69 607 ARG A CA 1
ATOM 4858 C C . ARG A 1 607 ? 30.700 6.506 -72.597 1.00 32.69 607 ARG A C 1
ATOM 4860 O O . ARG A 1 607 ? 30.389 7.640 -72.977 1.00 32.69 607 ARG A O 1
ATOM 4867 N N . PRO A 1 608 ? 31.853 5.908 -72.946 1.00 32.38 608 PRO A N 1
ATOM 4868 C CA . PRO A 1 608 ? 32.693 6.487 -73.979 1.00 32.38 608 PRO A CA 1
ATOM 4869 C C . PRO A 1 608 ? 31.791 6.699 -75.194 1.00 32.38 608 PRO A C 1
ATOM 4871 O O . PRO A 1 608 ? 31.100 5.775 -75.633 1.00 32.38 608 PRO A O 1
ATOM 4874 N N . SER A 1 609 ? 31.683 7.953 -75.628 1.00 35.62 609 SER A N 1
ATOM 4875 C CA . SER A 1 609 ? 30.884 8.337 -76.784 1.00 35.62 609 SER A CA 1
ATOM 4876 C C . SER A 1 609 ? 31.217 7.399 -77.936 1.00 35.62 609 SER A C 1
ATOM 4878 O O . SER A 1 609 ? 32.399 7.190 -78.212 1.00 35.62 609 SER A O 1
ATOM 4880 N N . SER A 1 610 ? 30.191 6.835 -78.578 1.00 41.50 610 SER A N 1
ATOM 4881 C CA . SER A 1 610 ? 30.335 6.019 -79.783 1.00 41.50 610 SER A CA 1
ATOM 4882 C C . SER A 1 610 ? 31.367 6.641 -80.738 1.00 41.50 610 SER A C 1
ATOM 4884 O O . SER A 1 610 ? 31.358 7.871 -80.876 1.00 41.50 610 SER A O 1
ATOM 4886 N N . PRO A 1 611 ? 32.231 5.840 -81.394 1.00 37.19 611 PRO A N 1
ATOM 4887 C CA . PRO A 1 611 ? 33.275 6.367 -82.267 1.00 37.19 611 PRO A CA 1
ATOM 4888 C C . PRO A 1 611 ? 32.668 7.308 -83.305 1.00 37.19 611 PRO A C 1
ATOM 4890 O O . PRO A 1 611 ? 31.626 7.009 -83.904 1.00 37.19 611 PRO A O 1
ATOM 4893 N N . ARG A 1 612 ? 33.287 8.476 -83.487 1.00 46.56 612 ARG A N 1
ATOM 4894 C CA . ARG A 1 612 ? 32.823 9.455 -84.471 1.00 46.56 612 ARG A CA 1
ATOM 4895 C C . ARG A 1 612 ? 33.126 8.913 -85.864 1.00 46.56 612 ARG A C 1
ATOM 4897 O O . ARG A 1 612 ? 34.053 8.141 -86.077 1.00 46.56 612 ARG A O 1
ATOM 4904 N N . LYS A 1 613 ? 32.353 9.372 -86.844 1.00 44.19 613 LYS A N 1
ATOM 4905 C CA . LYS A 1 613 ? 32.496 9.058 -88.277 1.00 44.19 613 LYS A CA 1
ATOM 4906 C C . LYS A 1 613 ? 33.920 9.305 -88.826 1.00 44.19 613 LYS A C 1
ATOM 4908 O O . LYS A 1 613 ? 34.261 8.781 -89.883 1.00 44.19 613 LYS A O 1
ATOM 4913 N N . ASP A 1 614 ? 34.736 10.059 -88.094 1.00 42.97 614 ASP A N 1
ATOM 4914 C CA . ASP A 1 614 ? 36.137 10.355 -88.393 1.00 42.97 614 ASP A CA 1
ATOM 4915 C C . ASP A 1 614 ? 37.076 9.156 -88.135 1.00 42.97 614 ASP A C 1
ATOM 4917 O O . ASP A 1 614 ? 38.027 8.956 -88.894 1.00 42.97 614 ASP A O 1
ATOM 4921 N N . ASP A 1 615 ? 36.751 8.272 -87.182 1.00 44.78 615 ASP A N 1
ATOM 4922 C CA . ASP A 1 615 ? 37.533 7.059 -86.873 1.00 44.78 615 ASP A CA 1
ATOM 4923 C C . ASP A 1 615 ? 37.420 6.002 -87.997 1.00 44.78 615 ASP A C 1
ATOM 4925 O O . ASP A 1 615 ? 38.363 5.269 -88.301 1.00 44.78 615 ASP A O 1
ATOM 4929 N N . LEU A 1 616 ? 36.290 5.996 -88.717 1.00 45.78 616 LEU A N 1
ATOM 4930 C CA . LEU A 1 616 ? 36.059 5.184 -89.924 1.00 45.78 616 LEU A CA 1
ATOM 4931 C C . LEU A 1 616 ? 36.937 5.612 -91.114 1.00 45.78 616 LEU A C 1
ATOM 4933 O O . LEU A 1 616 ? 37.255 4.795 -91.979 1.00 45.78 616 LEU A O 1
ATOM 4937 N N . MET A 1 617 ? 37.345 6.884 -91.167 1.00 47.59 617 MET A N 1
ATOM 4938 C CA . MET A 1 617 ? 38.213 7.410 -92.226 1.00 47.59 617 MET A CA 1
ATOM 4939 C C . MET A 1 617 ? 39.702 7.191 -91.927 1.00 47.59 617 MET A C 1
ATOM 4941 O O . MET A 1 617 ? 40.490 7.109 -92.872 1.00 47.59 617 MET A O 1
ATOM 4945 N N . ALA A 1 618 ? 40.085 7.052 -90.653 1.00 47.81 618 ALA A N 1
ATOM 4946 C CA . ALA A 1 618 ? 41.436 6.664 -90.236 1.00 47.81 618 ALA A CA 1
ATOM 4947 C C . ALA A 1 618 ? 41.729 5.181 -90.558 1.00 47.81 618 ALA A C 1
ATOM 4949 O O . ALA A 1 618 ? 42.782 4.859 -91.110 1.00 47.81 618 ALA A O 1
ATOM 4950 N N . LEU A 1 619 ? 40.736 4.298 -90.386 1.00 51.81 619 LEU A N 1
ATOM 4951 C CA . LEU A 1 619 ? 40.797 2.872 -90.754 1.00 51.81 619 LEU A CA 1
ATOM 4952 C C . LEU A 1 619 ? 41.056 2.611 -92.254 1.00 51.81 619 LEU A C 1
ATOM 4954 O O . LEU A 1 619 ? 41.615 1.575 -92.613 1.00 51.81 619 LEU A O 1
ATOM 4958 N N . ARG A 1 620 ? 40.709 3.555 -93.143 1.00 51.19 620 ARG A N 1
ATOM 4959 C CA . ARG A 1 620 ? 41.006 3.477 -94.589 1.00 51.19 620 ARG A CA 1
ATOM 4960 C C . ARG A 1 620 ? 42.433 3.903 -94.962 1.00 51.19 620 ARG A C 1
ATOM 4962 O O . ARG A 1 620 ? 42.851 3.621 -96.081 1.00 51.19 620 ARG A O 1
ATOM 4969 N N . ARG A 1 621 ? 43.174 4.573 -94.066 1.00 49.53 621 ARG A N 1
ATOM 4970 C CA . ARG A 1 621 ? 44.511 5.146 -94.341 1.00 49.53 621 ARG A CA 1
ATOM 4971 C C . ARG A 1 621 ? 45.688 4.294 -93.854 1.00 49.53 621 ARG A C 1
ATOM 4973 O O . ARG A 1 621 ? 46.829 4.693 -94.045 1.00 49.53 621 ARG A O 1
ATOM 4980 N N . GLY A 1 622 ? 45.437 3.111 -93.292 1.00 48.97 622 GLY A N 1
ATOM 4981 C CA . GLY A 1 622 ? 46.498 2.169 -92.912 1.00 48.97 622 GLY A CA 1
ATOM 4982 C C . GLY A 1 622 ? 47.062 2.341 -91.498 1.00 48.97 622 GLY A C 1
ATOM 4983 O O . GLY A 1 622 ? 48.012 1.648 -91.150 1.00 48.97 622 GLY A O 1
ATOM 4984 N N . GLU A 1 623 ? 46.460 3.185 -90.661 1.00 52.97 623 GLU A N 1
ATOM 4985 C CA . GLU A 1 623 ? 46.749 3.254 -89.224 1.00 52.97 623 GLU A CA 1
ATOM 4986 C C . GLU A 1 623 ? 45.836 2.250 -88.503 1.00 52.97 623 GLU A C 1
ATOM 4988 O O . GLU A 1 623 ? 44.676 2.538 -88.211 1.00 52.97 623 GLU A O 1
ATOM 4993 N N . GLN A 1 624 ? 46.302 1.009 -88.320 1.00 57.91 624 GLN A N 1
ATOM 4994 C CA . GLN A 1 624 ? 45.484 -0.038 -87.699 1.00 57.91 624 GLN A CA 1
ATOM 4995 C C . GLN A 1 624 ? 45.600 0.001 -86.169 1.00 57.91 624 GLN A C 1
ATOM 4997 O O . GLN A 1 624 ? 46.705 -0.177 -85.652 1.00 57.91 624 GLN A O 1
ATOM 5002 N N . PRO A 1 625 ? 44.487 0.136 -85.420 1.00 58.19 625 PRO A N 1
ATOM 5003 C CA . PRO A 1 625 ? 44.471 -0.314 -84.039 1.00 58.19 625 PRO A CA 1
ATOM 5004 C C . PRO A 1 625 ? 44.699 -1.831 -84.010 1.00 58.19 625 PRO A C 1
ATOM 5006 O O . PRO A 1 625 ? 44.181 -2.577 -84.847 1.00 58.19 625 PRO A O 1
ATOM 5009 N N . ALA A 1 626 ? 45.495 -2.264 -83.038 1.00 71.19 626 ALA A N 1
ATOM 5010 C CA . ALA A 1 626 ? 45.744 -3.658 -82.703 1.00 71.19 626 ALA A CA 1
ATOM 5011 C C . ALA A 1 626 ? 44.424 -4.348 -82.306 1.00 71.19 626 ALA A C 1
ATOM 5013 O O . ALA A 1 626 ? 44.025 -4.289 -81.146 1.00 71.19 626 ALA A O 1
ATOM 5014 N N . LEU A 1 627 ? 43.731 -4.971 -83.266 1.00 81.38 627 LEU A N 1
ATOM 5015 C CA . LEU A 1 627 ? 42.515 -5.736 -82.981 1.00 81.38 627 LEU A CA 1
ATOM 5016 C C . LEU A 1 627 ? 42.884 -7.095 -82.391 1.00 81.38 627 LEU A C 1
ATOM 5018 O O . LEU A 1 627 ? 43.857 -7.727 -82.807 1.00 81.38 627 LEU A O 1
ATOM 5022 N N . THR A 1 628 ? 42.096 -7.537 -81.421 1.00 87.56 628 THR A N 1
ATOM 5023 C CA . THR A 1 628 ? 42.307 -8.787 -80.690 1.00 87.56 628 THR A CA 1
ATOM 5024 C C . THR A 1 628 ? 41.347 -9.877 -81.160 1.00 87.56 628 THR A C 1
ATOM 5026 O O . THR A 1 628 ? 40.378 -9.621 -81.876 1.00 87.56 628 THR A O 1
ATOM 5029 N N . TYR A 1 629 ? 41.601 -11.120 -80.746 1.00 87.81 629 TYR A N 1
ATOM 5030 C CA . TYR A 1 629 ? 40.694 -12.246 -80.982 1.00 87.81 629 TYR A CA 1
ATOM 5031 C C . TYR A 1 629 ? 39.257 -11.947 -80.514 1.00 87.81 629 TYR A C 1
ATOM 5033 O O . TYR A 1 629 ? 38.294 -12.254 -81.221 1.00 87.81 629 TYR A O 1
ATOM 5041 N N . ASP A 1 630 ? 39.102 -11.291 -79.360 1.00 81.44 630 ASP A N 1
ATOM 5042 C CA . ASP A 1 630 ? 37.794 -10.987 -78.772 1.00 81.44 630 ASP A CA 1
ATOM 5043 C C . ASP A 1 630 ? 36.987 -9.999 -79.620 1.00 81.44 630 ASP A C 1
ATOM 5045 O O . ASP A 1 630 ? 35.773 -10.175 -79.786 1.00 81.44 630 ASP A O 1
ATOM 5049 N N . ASP A 1 631 ? 37.667 -9.034 -80.247 1.00 83.94 631 ASP A N 1
ATOM 5050 C CA . ASP A 1 631 ? 37.053 -8.066 -81.161 1.00 83.94 631 ASP A CA 1
ATOM 5051 C C . ASP A 1 631 ? 36.420 -8.744 -82.382 1.00 83.94 631 ASP A C 1
ATOM 5053 O O . ASP A 1 631 ? 35.462 -8.230 -82.944 1.00 83.94 631 ASP A O 1
ATOM 5057 N N . PHE A 1 632 ? 36.875 -9.940 -82.755 1.00 88.56 632 PHE A N 1
ATOM 5058 C CA . PHE A 1 632 ? 36.333 -10.700 -83.882 1.00 88.56 632 PHE A CA 1
ATOM 5059 C C . PHE A 1 632 ? 35.461 -11.890 -83.464 1.00 88.56 632 PHE A C 1
ATOM 5061 O O . PHE A 1 632 ? 34.594 -12.327 -84.230 1.00 88.56 632 PHE A O 1
ATOM 5068 N N . SER A 1 633 ? 35.626 -12.400 -82.243 1.00 87.38 633 SER A N 1
ATOM 5069 C CA . SER A 1 633 ? 34.928 -13.593 -81.745 1.00 87.38 633 SER A CA 1
ATOM 5070 C C . SER A 1 633 ? 33.402 -13.468 -81.758 1.00 87.38 633 SER A C 1
ATOM 5072 O O . SER A 1 633 ? 32.698 -14.446 -82.018 1.00 87.38 633 SER A O 1
ATOM 5074 N N . HIS A 1 634 ? 32.876 -12.261 -81.536 1.00 85.06 634 HIS A N 1
ATOM 5075 C CA . HIS A 1 634 ? 31.439 -12.003 -81.469 1.00 85.06 634 HIS A CA 1
ATOM 5076 C C . HIS A 1 634 ? 30.760 -11.961 -82.851 1.00 85.06 634 HIS A C 1
ATOM 5078 O O . HIS A 1 634 ? 29.543 -12.118 -82.948 1.00 85.06 634 HIS A O 1
ATOM 5084 N N . CYS A 1 635 ? 31.530 -11.820 -83.937 1.00 86.00 635 CYS A N 1
ATOM 5085 C CA . CYS A 1 635 ? 30.992 -11.752 -85.299 1.00 86.00 635 CYS A CA 1
ATOM 5086 C C . CYS A 1 635 ? 30.441 -13.096 -85.795 1.00 86.00 635 CYS A C 1
ATOM 5088 O O . CYS A 1 635 ? 29.577 -13.120 -86.669 1.00 86.00 635 CYS A O 1
ATOM 5090 N N . GLN A 1 636 ? 30.884 -14.218 -85.213 1.00 87.56 636 GLN A N 1
ATOM 5091 C CA . GLN A 1 636 ? 30.468 -15.561 -85.634 1.00 87.56 636 GLN A CA 1
ATOM 5092 C C . GLN A 1 636 ? 28.947 -15.780 -85.565 1.00 87.56 636 GLN A C 1
ATOM 5094 O O . GLN A 1 636 ? 28.404 -16.561 -86.337 1.00 87.56 636 GLN A O 1
ATOM 5099 N N . GLY A 1 637 ? 28.257 -15.104 -84.636 1.00 84.12 637 GLY A N 1
ATOM 5100 C CA . GLY A 1 637 ? 26.810 -15.239 -84.450 1.00 84.12 637 GLY A CA 1
ATOM 5101 C C . GLY A 1 637 ? 25.984 -14.516 -85.514 1.00 84.12 637 GLY A C 1
ATOM 5102 O O . GLY A 1 637 ? 24.776 -14.713 -85.572 1.00 84.12 637 GLY A O 1
ATOM 5103 N N . ARG A 1 638 ? 26.629 -13.685 -86.343 1.00 85.19 638 ARG A N 1
ATOM 5104 C CA . ARG A 1 638 ? 25.998 -12.881 -87.401 1.00 85.19 638 ARG A CA 1
ATOM 5105 C C . ARG A 1 638 ? 26.236 -13.444 -88.800 1.00 85.19 638 ARG A C 1
ATOM 5107 O O . ARG A 1 638 ? 25.713 -12.905 -89.768 1.00 85.19 638 ARG A O 1
ATOM 5114 N N . LEU A 1 639 ? 27.045 -14.493 -88.909 1.00 86.94 639 LEU A N 1
ATOM 5115 C CA . LEU A 1 639 ? 27.329 -15.160 -90.169 1.00 86.94 639 LEU A CA 1
ATOM 5116 C C . LEU A 1 639 ? 26.328 -16.290 -90.403 1.00 86.94 639 LEU A C 1
ATOM 5118 O O . LEU A 1 639 ? 25.994 -17.040 -89.485 1.00 86.94 639 LEU A O 1
ATOM 5122 N N . GLU A 1 640 ? 25.905 -16.444 -91.657 1.00 87.38 640 GLU A N 1
ATOM 5123 C CA . GLU A 1 640 ? 25.133 -17.603 -92.108 1.00 87.38 640 GLU A CA 1
ATOM 5124 C C . GLU A 1 640 ? 25.865 -18.915 -91.766 1.00 87.38 640 GLU A C 1
ATOM 5126 O O . GLU A 1 640 ? 27.098 -18.957 -91.868 1.00 87.38 640 GLU A O 1
ATOM 5131 N N . PRO A 1 641 ? 25.158 -20.014 -91.432 1.00 87.06 641 PRO A N 1
ATOM 5132 C CA . PRO A 1 641 ? 25.782 -21.256 -90.965 1.00 87.06 641 PRO A CA 1
ATOM 5133 C C . PRO A 1 641 ? 26.914 -21.769 -91.868 1.00 87.06 641 PRO A C 1
ATOM 5135 O O . PRO A 1 641 ? 27.968 -22.154 -91.378 1.00 87.06 641 PRO A O 1
ATOM 5138 N N . LYS A 1 642 ? 26.747 -21.680 -93.196 1.00 85.44 642 LYS A N 1
ATOM 5139 C CA . LYS A 1 642 ? 27.765 -22.106 -94.177 1.00 85.44 642 LYS A CA 1
ATOM 5140 C C . LYS A 1 642 ? 29.024 -21.226 -94.195 1.00 85.44 642 LYS A C 1
ATOM 5142 O O . LYS A 1 642 ? 30.085 -21.700 -94.585 1.00 85.44 642 LYS A O 1
ATOM 5147 N N . ALA A 1 643 ? 28.912 -19.951 -93.823 1.00 88.38 643 ALA A N 1
ATOM 5148 C CA . ALA A 1 643 ? 30.035 -19.015 -93.747 1.00 88.38 643 ALA A CA 1
ATOM 5149 C C . ALA A 1 643 ? 30.712 -19.044 -92.370 1.00 88.38 643 ALA A C 1
ATOM 5151 O O . ALA A 1 643 ? 31.901 -18.753 -92.253 1.00 88.38 643 ALA A O 1
ATOM 5152 N N . ARG A 1 644 ? 29.964 -19.422 -91.330 1.00 92.00 644 ARG A N 1
ATOM 5153 C CA . ARG A 1 644 ? 30.445 -19.489 -89.952 1.00 92.00 644 ARG A CA 1
ATOM 5154 C C . ARG A 1 644 ? 31.612 -20.460 -89.784 1.00 92.00 644 ARG A C 1
ATOM 5156 O O . ARG A 1 644 ? 32.597 -20.086 -89.161 1.00 92.00 644 ARG A O 1
ATOM 5163 N N . ASP A 1 645 ? 31.547 -21.647 -90.381 1.00 89.38 645 ASP A N 1
ATOM 5164 C CA . ASP A 1 645 ? 32.617 -22.647 -90.249 1.00 89.38 645 ASP A CA 1
ATOM 5165 C C . ASP A 1 645 ? 33.927 -22.175 -90.901 1.00 89.38 645 ASP A C 1
ATOM 5167 O O . ASP A 1 645 ? 35.002 -22.294 -90.314 1.00 89.38 645 ASP A O 1
ATOM 5171 N N . ALA A 1 646 ? 33.840 -21.548 -92.080 1.00 89.69 646 ALA A N 1
ATOM 5172 C CA . ALA A 1 646 ? 34.996 -20.958 -92.755 1.00 89.69 646 ALA A CA 1
ATOM 5173 C C . ALA A 1 646 ? 35.569 -19.754 -91.984 1.00 89.69 646 ALA A C 1
ATOM 5175 O O . ALA A 1 646 ? 36.784 -19.560 -91.946 1.00 89.69 646 ALA A O 1
ATOM 5176 N N . TYR A 1 647 ? 34.708 -18.967 -91.331 1.00 95.19 647 TYR A N 1
ATOM 5177 C CA . TYR A 1 647 ? 35.133 -17.884 -90.448 1.00 95.19 647 TYR A CA 1
ATOM 5178 C C . TYR A 1 647 ? 35.840 -18.398 -89.195 1.00 95.19 647 TYR A C 1
ATOM 5180 O O . TYR A 1 647 ? 36.861 -17.841 -88.808 1.00 95.19 647 TYR A O 1
ATOM 5188 N N . LEU A 1 648 ? 35.334 -19.469 -88.580 1.00 91.94 648 LEU A N 1
ATOM 5189 C CA . LEU A 1 648 ? 35.958 -20.080 -87.408 1.00 91.94 648 LEU A CA 1
ATOM 5190 C C . LEU A 1 648 ? 37.338 -20.646 -87.748 1.00 91.94 648 LEU A C 1
ATOM 5192 O O . LEU A 1 648 ? 38.287 -20.359 -87.028 1.00 91.94 648 LEU A O 1
ATOM 5196 N N . GLN A 1 649 ? 37.489 -21.323 -88.890 1.00 91.50 649 GLN A N 1
ATOM 5197 C CA . GLN A 1 649 ? 38.803 -21.778 -89.373 1.00 91.50 649 GLN A CA 1
ATOM 5198 C C . GLN A 1 649 ? 39.782 -20.622 -89.624 1.00 91.50 649 GLN A C 1
ATOM 5200 O O . GLN A 1 649 ? 40.994 -20.772 -89.455 1.00 91.50 649 GLN A O 1
ATOM 5205 N N . LEU A 1 650 ? 39.274 -19.461 -90.047 1.00 91.12 650 LEU A N 1
ATOM 5206 C CA . LEU A 1 650 ? 40.086 -18.262 -90.238 1.00 91.12 650 LEU A CA 1
ATOM 5207 C C . LEU A 1 650 ? 40.457 -17.606 -88.900 1.00 91.12 650 LEU A C 1
ATOM 5209 O O . LEU A 1 650 ? 41.582 -17.136 -88.738 1.00 91.12 650 LEU A O 1
ATOM 5213 N N . LEU A 1 651 ? 39.533 -17.598 -87.938 1.00 91.38 651 LEU A N 1
ATOM 5214 C CA . LEU A 1 651 ? 39.724 -17.030 -86.607 1.00 91.38 651 LEU A CA 1
ATOM 5215 C C . LEU A 1 651 ? 40.637 -17.905 -85.730 1.00 91.38 651 LEU A C 1
ATOM 5217 O O . LEU A 1 651 ? 41.393 -17.373 -84.927 1.00 91.38 651 LEU A O 1
ATOM 5221 N N . GLU A 1 652 ? 40.644 -19.226 -85.920 1.00 91.81 652 GLU A N 1
ATOM 5222 C CA . GLU A 1 652 ? 41.562 -20.156 -85.240 1.00 91.81 652 GLU A CA 1
ATOM 5223 C C . GLU A 1 652 ? 43.041 -19.894 -85.556 1.00 91.81 652 GLU A C 1
ATOM 5225 O O . GLU A 1 652 ? 43.910 -20.238 -84.757 1.00 91.81 652 GLU A O 1
ATOM 5230 N N . GLN A 1 653 ? 43.340 -19.246 -86.685 1.00 91.12 653 GLN A N 1
ATOM 5231 C CA . GLN A 1 653 ? 44.702 -18.831 -87.034 1.00 91.12 653 GLN A CA 1
ATOM 5232 C C . GLN A 1 653 ? 45.167 -17.610 -86.224 1.00 91.12 653 GLN A C 1
ATOM 5234 O O . GLN A 1 653 ? 46.349 -17.263 -86.268 1.00 91.12 653 GLN A O 1
ATOM 5239 N N . ALA A 1 654 ? 44.259 -16.930 -85.514 1.00 89.38 654 ALA A N 1
ATOM 5240 C CA . ALA A 1 654 ? 44.572 -15.738 -84.741 1.00 89.38 654 ALA A CA 1
ATOM 5241 C C . ALA A 1 654 ? 45.079 -16.098 -83.334 1.00 89.38 654 ALA A C 1
ATOM 5243 O O . ALA A 1 654 ? 44.541 -17.005 -82.692 1.00 89.38 654 ALA A O 1
ATOM 5244 N N . PRO A 1 655 ? 46.091 -15.381 -82.809 1.00 85.31 655 PRO A N 1
ATOM 5245 C CA . PRO A 1 655 ? 46.538 -15.584 -81.439 1.00 85.31 655 PRO A CA 1
ATOM 5246 C C . PRO A 1 655 ? 45.399 -15.247 -80.470 1.00 85.31 655 PRO A C 1
ATOM 5248 O O . PRO A 1 655 ? 44.788 -14.185 -80.562 1.00 85.31 655 PRO A O 1
ATOM 5251 N N . ARG A 1 656 ? 45.124 -16.144 -79.514 1.00 82.31 656 ARG A N 1
ATOM 5252 C CA . ARG A 1 656 ? 44.083 -15.924 -78.491 1.00 82.31 656 ARG A CA 1
ATOM 5253 C C . ARG A 1 656 ? 44.408 -14.772 -77.537 1.00 82.31 656 ARG A C 1
ATOM 5255 O O . ARG A 1 656 ? 43.502 -14.226 -76.923 1.00 82.31 656 ARG A O 1
ATOM 5262 N N . PHE A 1 657 ? 45.686 -14.414 -77.416 1.00 72.19 657 PHE A N 1
ATOM 5263 C CA . PHE A 1 657 ? 46.164 -13.329 -76.566 1.00 72.19 657 PHE A CA 1
ATOM 5264 C C . PHE A 1 657 ? 47.080 -12.407 -77.373 1.00 72.19 657 PHE A C 1
ATOM 5266 O O . PHE A 1 657 ? 48.024 -12.875 -78.009 1.00 72.19 657 PHE A O 1
ATOM 5273 N N . GLY A 1 658 ? 46.811 -11.103 -77.319 1.00 76.00 658 GLY A N 1
ATOM 5274 C CA . GLY A 1 658 ? 47.558 -10.079 -78.051 1.00 76.00 658 GLY A CA 1
ATOM 5275 C C . GLY A 1 658 ? 46.943 -9.693 -79.407 1.00 76.00 658 GLY A C 1
ATOM 5276 O O . GLY A 1 658 ? 45.881 -10.197 -79.781 1.00 76.00 658 GLY A O 1
ATOM 5277 N N . PRO A 1 659 ? 47.580 -8.751 -80.127 1.00 79.06 659 PRO A N 1
ATOM 5278 C CA . PRO A 1 659 ? 47.109 -8.282 -81.426 1.00 79.06 659 PRO A CA 1
ATOM 5279 C C . PRO A 1 659 ? 47.148 -9.375 -82.493 1.00 79.06 659 PRO A C 1
ATOM 5281 O O . PRO A 1 659 ? 48.125 -10.119 -82.609 1.00 79.06 659 PRO A O 1
ATOM 5284 N N . ILE A 1 660 ? 46.113 -9.424 -83.329 1.00 85.81 660 ILE A N 1
ATOM 5285 C CA . ILE A 1 660 ? 46.094 -10.269 -84.521 1.00 85.81 660 ILE A CA 1
ATOM 5286 C C . ILE A 1 660 ? 47.101 -9.710 -85.542 1.00 85.81 660 ILE A C 1
ATOM 5288 O O . ILE A 1 660 ? 47.086 -8.507 -85.805 1.00 85.81 660 ILE A O 1
ATOM 5292 N N . PRO A 1 661 ? 47.957 -10.550 -86.162 1.00 86.94 661 PRO A N 1
ATOM 5293 C CA . PRO A 1 661 ? 48.863 -10.102 -87.214 1.00 86.94 661 PRO A CA 1
ATOM 5294 C C . PRO A 1 661 ? 48.110 -9.346 -88.326 1.00 86.94 661 PRO A C 1
ATOM 5296 O O . PRO A 1 661 ? 47.081 -9.848 -88.790 1.00 86.94 661 PRO A O 1
ATOM 5299 N N . PRO A 1 662 ? 48.609 -8.194 -88.817 1.00 81.75 662 PRO A N 1
ATOM 5300 C CA . PRO A 1 662 ? 47.878 -7.334 -89.758 1.00 81.75 662 PRO A CA 1
ATOM 5301 C C . PRO A 1 662 ? 47.390 -8.044 -91.028 1.00 81.75 662 PRO A C 1
ATOM 5303 O O . PRO A 1 662 ? 46.319 -7.738 -91.555 1.00 81.75 662 PRO A O 1
ATOM 5306 N N . GLU A 1 663 ? 48.153 -9.022 -91.524 1.00 82.56 663 GLU A N 1
ATOM 5307 C CA . GLU A 1 663 ? 47.758 -9.837 -92.678 1.00 82.56 663 GLU A CA 1
ATOM 5308 C C . GLU A 1 663 ? 46.527 -10.699 -92.388 1.00 82.56 663 GLU A C 1
ATOM 5310 O O . GLU A 1 663 ? 45.621 -10.796 -93.219 1.00 82.56 663 GLU A O 1
ATOM 5315 N N . LEU A 1 664 ? 46.474 -11.299 -91.199 1.00 87.25 664 LEU A N 1
ATOM 5316 C CA . LEU A 1 664 ? 45.350 -12.117 -90.772 1.00 87.25 664 LEU A CA 1
ATOM 5317 C C . LEU A 1 664 ? 44.142 -11.245 -90.416 1.00 87.25 664 LEU A C 1
ATOM 5319 O O . LEU A 1 664 ? 43.033 -11.553 -90.843 1.00 87.25 664 LEU A O 1
ATOM 5323 N N . GLN A 1 665 ? 44.359 -10.105 -89.756 1.00 88.12 665 GLN A N 1
ATOM 5324 C CA . GLN A 1 665 ? 43.324 -9.098 -89.512 1.00 88.12 665 GLN A CA 1
ATOM 5325 C C . GLN A 1 665 ? 42.683 -8.642 -90.831 1.00 88.12 665 GLN A C 1
ATOM 5327 O O . GLN A 1 665 ? 41.462 -8.578 -90.936 1.00 88.12 665 GLN A O 1
ATOM 5332 N N . ARG A 1 666 ? 43.480 -8.402 -91.882 1.00 85.69 666 ARG A N 1
ATOM 5333 C CA . ARG A 1 666 ? 42.969 -8.033 -93.212 1.00 85.69 666 ARG A CA 1
ATOM 5334 C C . ARG A 1 666 ? 42.166 -9.164 -93.862 1.00 85.69 666 ARG A C 1
ATOM 5336 O O . ARG A 1 666 ? 41.128 -8.893 -94.458 1.00 85.69 666 ARG A O 1
ATOM 5343 N N . LYS A 1 667 ? 42.600 -10.424 -93.726 1.00 90.50 667 LYS A N 1
ATOM 5344 C CA . LYS A 1 667 ? 41.829 -11.588 -94.203 1.00 90.50 667 LYS A CA 1
ATOM 5345 C C . LYS A 1 667 ? 40.483 -11.706 -93.485 1.00 90.50 667 LYS A C 1
ATOM 5347 O O . LYS A 1 667 ? 39.474 -11.899 -94.155 1.00 90.50 667 LYS A O 1
ATOM 5352 N N . ILE A 1 668 ? 40.466 -11.550 -92.160 1.00 91.56 668 ILE A N 1
ATOM 5353 C CA . ILE A 1 668 ? 39.248 -11.594 -91.338 1.00 91.56 668 ILE A CA 1
ATOM 5354 C C . ILE A 1 668 ? 38.302 -10.451 -91.725 1.00 91.56 668 ILE A C 1
ATOM 5356 O O . ILE A 1 668 ? 37.127 -10.695 -91.986 1.00 91.56 668 ILE A O 1
ATOM 5360 N N . MET A 1 669 ? 38.812 -9.225 -91.863 1.00 88.19 669 MET A N 1
ATOM 5361 C CA . MET A 1 669 ? 38.015 -8.069 -92.290 1.00 88.19 669 MET A CA 1
ATOM 5362 C C . MET A 1 669 ? 37.426 -8.254 -93.692 1.00 88.19 669 MET A C 1
ATOM 5364 O O . MET A 1 669 ? 36.238 -8.023 -93.882 1.00 88.19 669 MET A O 1
ATOM 5368 N N . ASN A 1 670 ? 38.215 -8.730 -94.661 1.00 87.56 670 ASN A N 1
ATOM 5369 C CA . ASN A 1 670 ? 37.723 -9.004 -96.015 1.00 87.56 670 ASN A CA 1
ATOM 5370 C C . ASN A 1 670 ? 36.668 -10.119 -96.028 1.00 87.56 670 ASN A C 1
ATOM 5372 O O . ASN A 1 670 ? 35.727 -10.073 -96.819 1.00 87.56 670 ASN A O 1
ATOM 5376 N N . PHE A 1 671 ? 36.826 -11.127 -95.163 1.00 92.81 671 PHE A N 1
ATOM 5377 C CA . PHE A 1 671 ? 35.835 -12.184 -94.997 1.00 92.81 671 PHE A CA 1
ATOM 5378 C C . PHE A 1 671 ? 34.516 -11.609 -94.467 1.00 92.81 671 PHE A C 1
ATOM 5380 O O . PHE A 1 671 ? 33.463 -11.857 -95.046 1.00 92.81 671 PHE A O 1
ATOM 5387 N N . LEU A 1 672 ? 34.568 -10.806 -93.404 1.00 91.19 672 LEU A N 1
ATOM 5388 C CA . LEU A 1 672 ? 33.384 -10.188 -92.807 1.00 91.19 672 LEU A CA 1
ATOM 5389 C C . LEU A 1 672 ? 32.689 -9.207 -93.760 1.00 91.19 672 LEU A C 1
ATOM 5391 O O . LEU A 1 672 ? 31.465 -9.241 -93.868 1.00 91.19 672 LEU A O 1
ATOM 5395 N N . ASP A 1 673 ? 33.454 -8.410 -94.508 1.00 87.56 673 ASP A N 1
ATOM 5396 C CA . ASP A 1 673 ? 32.928 -7.462 -95.497 1.00 87.56 673 ASP A CA 1
ATOM 5397 C C . ASP A 1 673 ? 32.204 -8.181 -96.647 1.00 87.56 673 ASP A C 1
ATOM 5399 O O . ASP A 1 673 ? 31.080 -7.823 -97.004 1.00 87.56 673 ASP A O 1
ATOM 5403 N N . LYS A 1 674 ? 32.772 -9.293 -97.142 1.00 89.38 674 LYS A N 1
ATOM 5404 C CA . LYS A 1 674 ? 32.121 -10.168 -98.136 1.00 89.38 674 LYS A CA 1
ATOM 5405 C C . LYS A 1 674 ? 30.773 -10.717 -97.650 1.00 89.38 674 LYS A C 1
ATOM 5407 O O . LYS A 1 674 ? 29.909 -11.024 -98.469 1.00 89.38 674 LYS A O 1
ATOM 5412 N N . HIS A 1 675 ? 30.600 -10.852 -96.339 1.00 90.06 675 HIS A N 1
ATOM 5413 C CA . HIS A 1 675 ? 29.372 -11.326 -95.706 1.00 90.06 675 HIS A CA 1
ATOM 5414 C C . HIS A 1 675 ? 28.535 -10.200 -95.076 1.00 90.06 675 HIS A C 1
ATOM 5416 O O . HIS A 1 675 ? 27.584 -10.491 -94.355 1.00 90.06 675 HIS A O 1
ATOM 5422 N N . HIS A 1 676 ? 28.853 -8.931 -95.362 1.00 88.38 676 HIS A N 1
ATOM 5423 C CA . HIS A 1 676 ? 28.156 -7.747 -94.848 1.00 88.38 676 HIS A CA 1
ATOM 5424 C C . HIS A 1 676 ? 28.043 -7.694 -93.310 1.00 88.38 676 HIS A C 1
ATOM 5426 O O . HIS A 1 676 ? 27.089 -7.136 -92.765 1.00 88.38 676 HIS A O 1
ATOM 5432 N N . VAL A 1 677 ? 29.018 -8.259 -92.591 1.00 83.50 677 VAL A N 1
ATOM 5433 C CA . VAL A 1 677 ? 29.083 -8.217 -91.124 1.00 83.50 677 VAL A CA 1
ATOM 5434 C C . VAL A 1 677 ? 30.045 -7.116 -90.694 1.00 83.50 677 VAL A C 1
ATOM 5436 O O . VAL A 1 677 ? 31.232 -7.167 -90.998 1.00 83.50 677 VAL A O 1
ATOM 5439 N N . ASN A 1 678 ? 29.548 -6.126 -89.951 1.00 82.06 678 ASN A N 1
ATOM 5440 C CA . ASN A 1 678 ? 30.385 -5.073 -89.381 1.00 82.06 678 ASN A CA 1
ATOM 5441 C C . ASN A 1 678 ? 30.930 -5.505 -88.003 1.00 82.06 678 ASN A C 1
ATOM 5443 O O . ASN A 1 678 ? 30.135 -5.594 -87.062 1.00 82.06 678 ASN A O 1
ATOM 5447 N N . PRO A 1 679 ? 32.250 -5.727 -87.839 1.00 75.12 679 PRO A N 1
ATOM 5448 C CA . PRO A 1 679 ? 32.834 -6.186 -86.576 1.00 75.12 679 PRO A CA 1
ATOM 5449 C C . PRO A 1 679 ? 32.771 -5.171 -85.432 1.00 75.12 679 PRO A C 1
ATOM 5451 O O . PRO A 1 679 ? 33.075 -5.507 -84.295 1.00 75.12 679 PRO A O 1
ATOM 5454 N N . PHE A 1 680 ? 32.362 -3.932 -85.703 1.00 76.88 680 PHE A N 1
ATOM 5455 C CA . PHE A 1 680 ? 32.234 -2.890 -84.683 1.00 76.88 680 PHE A CA 1
ATOM 5456 C C . PHE A 1 680 ? 30.788 -2.694 -84.202 1.00 76.88 680 PHE A C 1
ATOM 5458 O O . PHE A 1 680 ? 30.537 -1.966 -83.242 1.00 76.88 680 PHE A O 1
ATOM 5465 N N . GLU A 1 681 ? 29.822 -3.368 -84.829 1.00 72.44 681 GLU A N 1
ATOM 5466 C CA . GLU A 1 681 ? 28.428 -3.380 -84.389 1.00 72.44 681 GLU A CA 1
ATOM 5467 C C . GLU A 1 681 ? 28.205 -4.488 -83.350 1.00 72.44 681 GLU A C 1
ATOM 5469 O O . GLU A 1 681 ? 27.937 -5.647 -83.680 1.00 72.44 681 GLU A O 1
ATOM 5474 N N . ARG A 1 682 ? 28.275 -4.123 -82.065 1.00 58.47 682 ARG A N 1
ATOM 5475 C CA . ARG A 1 682 ? 27.832 -4.998 -80.972 1.00 58.47 682 ARG A CA 1
ATOM 5476 C C . ARG A 1 682 ? 26.312 -4.911 -80.835 1.00 58.47 682 ARG A C 1
ATOM 5478 O O . ARG A 1 682 ? 25.792 -3.977 -80.227 1.00 58.47 682 ARG A O 1
ATOM 5485 N N . THR A 1 683 ? 25.582 -5.886 -81.369 1.00 46.91 683 THR A N 1
ATOM 5486 C CA . THR A 1 683 ? 24.153 -6.036 -81.067 1.00 46.91 683 THR A CA 1
ATOM 5487 C C . THR A 1 683 ? 23.991 -6.592 -79.655 1.00 46.91 683 THR A C 1
ATOM 5489 O O . THR A 1 683 ? 24.402 -7.718 -79.374 1.00 46.91 683 THR A O 1
ATOM 5492 N N . PHE A 1 684 ? 23.380 -5.807 -78.764 1.00 38.84 684 PHE A N 1
ATOM 5493 C CA . PHE A 1 684 ? 22.818 -6.323 -77.518 1.00 38.84 684 PHE A CA 1
ATOM 5494 C C . PHE A 1 684 ? 21.749 -7.350 -77.889 1.00 38.84 684 PHE A C 1
ATOM 5496 O O . PHE A 1 684 ? 20.748 -6.991 -78.500 1.00 38.84 684 PHE A O 1
ATOM 5503 N N . ASN A 1 685 ? 21.965 -8.613 -77.538 1.00 35.22 685 ASN A N 1
ATOM 5504 C CA . ASN A 1 685 ? 20.914 -9.617 -77.565 1.00 35.22 685 ASN A CA 1
ATOM 5505 C C . ASN A 1 685 ? 20.260 -9.579 -76.173 1.00 35.22 685 ASN A C 1
ATOM 5507 O O . ASN A 1 685 ? 20.888 -10.043 -75.217 1.00 35.22 685 ASN A O 1
ATOM 5511 N N . PRO A 1 686 ? 19.080 -8.960 -75.983 1.00 36.28 686 PRO A N 1
ATOM 5512 C CA . PRO A 1 686 ? 18.390 -9.040 -74.708 1.00 36.28 686 PRO A CA 1
ATOM 5513 C C . PRO A 1 686 ? 17.842 -10.461 -74.578 1.00 36.28 686 PRO A C 1
ATOM 5515 O O . PRO A 1 686 ? 16.796 -10.792 -75.128 1.00 36.28 686 PRO A O 1
ATOM 5518 N N . THR A 1 687 ? 18.553 -11.335 -73.871 1.00 34.41 687 THR A N 1
ATOM 5519 C CA . THR A 1 687 ? 17.929 -12.560 -73.363 1.00 34.41 687 THR A CA 1
ATOM 5520 C C . THR A 1 687 ? 16.762 -12.151 -72.459 1.00 34.41 687 THR A C 1
ATOM 5522 O O . THR A 1 687 ? 16.978 -11.349 -71.544 1.00 34.41 687 THR A O 1
ATOM 5525 N N . PRO A 1 688 ? 15.536 -12.654 -72.685 1.00 34.88 688 PRO A N 1
ATOM 5526 C CA . PRO A 1 688 ? 14.423 -12.384 -71.791 1.00 34.88 688 PRO A CA 1
ATOM 5527 C C . PRO A 1 688 ? 14.728 -13.019 -70.431 1.00 34.88 688 PRO A C 1
ATOM 5529 O O . PRO A 1 688 ? 14.957 -14.224 -70.325 1.00 34.88 688 PRO A O 1
ATOM 5532 N N . PHE A 1 689 ? 14.761 -12.191 -69.389 1.00 34.34 689 PHE A N 1
ATOM 5533 C CA . PHE A 1 689 ? 14.742 -12.659 -68.011 1.00 34.34 689 PHE A CA 1
ATOM 5534 C C . PHE A 1 689 ? 13.394 -13.344 -67.766 1.00 34.34 689 PHE A C 1
ATOM 5536 O O . PHE A 1 689 ? 12.370 -12.677 -67.637 1.00 34.34 689 PHE A O 1
ATOM 5543 N N . ASN A 1 690 ? 13.400 -14.675 -67.696 1.00 32.84 690 ASN A N 1
ATOM 5544 C CA . ASN A 1 690 ? 12.335 -15.411 -67.029 1.00 32.84 690 ASN A CA 1
ATOM 5545 C C . ASN A 1 690 ? 12.394 -15.059 -65.540 1.00 32.84 690 ASN A C 1
ATOM 5547 O O . ASN A 1 690 ? 13.380 -15.353 -64.866 1.00 32.84 690 ASN A O 1
ATOM 5551 N N . ASN A 1 691 ? 11.344 -14.403 -65.058 1.00 36.97 691 ASN A N 1
ATOM 5552 C CA . ASN A 1 691 ? 11.072 -14.174 -63.649 1.00 36.97 691 ASN A CA 1
ATOM 5553 C C . ASN A 1 691 ? 10.509 -15.478 -63.044 1.00 36.97 691 ASN A C 1
ATOM 5555 O O . ASN A 1 691 ? 9.430 -15.888 -63.466 1.00 36.97 691 ASN A O 1
ATOM 5559 N N . PRO A 1 692 ? 11.186 -16.151 -62.092 1.00 42.00 692 PRO A N 1
ATOM 5560 C CA . PRO A 1 692 ? 10.632 -17.324 -61.422 1.00 42.00 692 PRO A CA 1
ATOM 5561 C C . PRO A 1 692 ? 9.735 -16.974 -60.221 1.00 42.00 692 PRO A C 1
ATOM 5563 O O . PRO A 1 692 ? 9.375 -17.867 -59.462 1.00 42.00 692 PRO A O 1
ATOM 5566 N N . TYR A 1 693 ? 9.349 -15.705 -60.051 1.00 43.16 693 TYR A N 1
ATOM 5567 C CA . TYR A 1 693 ? 8.318 -15.287 -59.100 1.00 43.16 693 TYR A CA 1
ATOM 5568 C C . TYR A 1 693 ? 7.295 -14.372 -59.786 1.00 43.16 693 TYR A C 1
ATOM 5570 O O . TYR A 1 693 ? 7.335 -13.142 -59.674 1.00 43.16 693 TYR A O 1
ATOM 5578 N N . GLN A 1 694 ? 6.391 -15.015 -60.524 1.00 40.19 694 GLN A N 1
ATOM 5579 C CA . GLN A 1 694 ? 5.010 -14.593 -60.752 1.00 40.19 694 GLN A CA 1
ATOM 5580 C C . GLN A 1 694 ? 4.106 -15.809 -60.596 1.00 40.19 694 GLN A C 1
ATOM 5582 O O . GLN A 1 694 ? 4.500 -16.884 -61.106 1.00 40.19 694 GLN A O 1
#

Secondary structure (DSSP, 8-state):
-HHHHHHH--PPP------HHHHHHHHHHH-TTTSTT--GGGTT--SHHHHHHHHHSGGG-STHHHHHTTT------TTHHHHHHHHHHHHHHHHHHHHHHHHHHT-HHHHHHHHHHHHHHHHHHHHHHHHHHHS-----TT-PPPPSPHHHHHHHHHHHHHHHHHHHHHHHHHHHHHHHHHHHHHHHHHHHHHHHHHGGGSTTGGGTT-PPPPHHHHHHHHHHHHHHHHHHHHHHHTT-S-EEEE-TTS-B-SSTTT-SEEEETTEEEEEETTEEEEEETT--GGGS-HHHHHHHHHHHHHHHHHHHHHHHHHHHHHHHHHHHHHHHTSEEEE-TT--EE-TTTTTTT-SEEEETTEEEEEETTEEEEEETT--GGGS-HHHHHHHHHHHHHHHHHHHHHHHHHHHHHHHHHHHHHHHHHHHHHHHHHHHS-TT------HHHHHHHHHHHHHHHHHHHHHHHHHHHTTSEEEE-TTS-B--SSTT--EEEETTEEEEEETTEEEEEETTEEEEEETTTTEEEEEETT--HHHHHT-HHHHHHHHHHHHHGGGS--B-HHHHHHHHHHHHHHHHHHHHHHHHHHHHHHHHHHHHHHHHTSPPPPPPPP---TTHHHHTTTT-----BHHHHHGGGGGS-HHHHHHHHHHHTTS-SSSBPPHHHHHHHHHHHHHTT--TT-----------S--

Radius of gyration: 45.8 Å; chains: 1; bounding box: 97×65×135 Å

InterPro domains:
  IPR041463 LidA long coiled-coil domain [PF18641] (241-309)
  IPR041463 LidA long coiled-coil domain [PF18641] (313-415)
  IPR041463 LidA long coiled-coil domain [PF18641] (449-590)

Foldseek 3Di:
DVVVVVVPDDADPDPPDDAPLLVVLQVPQVDCPLQVADVVVVVVQPGSVSVLCCLLDLLSPPPCVVVVVVVPDDDDDPPVCVVVVVLVSLLSLLVSLLVLLCSLVVDSVCSVVSNVVSVVVSVVVVVVVVVVVPPPDDDDPPCDPDPDDPVVVLSSVLSNVSSVLVVVLRVLSLLLVLLVVVLVLLVVLLVLLLVLVVLVQDVQSLLPPLDDDDLVLLVVLLVVLVVVLVVLVCVQQVNAPDKFFADPQQHGDDDLVRGQFIHHPQWGWHADPNQIFIDGPPDDLVPDDPVVRVVRSVVVVVRSVSSVVSVVSVLLSVLSVLVSCCVVVQKFFAAQQFHTDDPDVRLVRGQAIGGPQWGWHADPNAIFIDGPPDDPVPDDPVNRVVRRVVSVVRSLSSQLSSLSSSLSVLVSVLVVLVVVLVVVVVVCVVPDPPPDDRDDSVVNSVSVSVSVSSVLSNLQSVLVNCVSVVQKFFAALVQHGDPDHPRRFFIAGPQWGWDADPSDTFTHGPQWDWDADPVVRAIFIGGPPDDPVNCVVPVVNRVVRRVVVVCSVVVGRTRSSNVSVVVSVVVSVVSVVSSVVSVVVSVVSSVSSNVSSVVPDDDPDDDPPDDDPVVVVVVVVPPDDQDALVLLVVQLVVADPVLSVVLVVLSVVADNDTGGDPVSVVVNVVSCVVRVGDSSDDDPDPDDDDDPPD

pLDDT: mean 78.23, std 19.94, range [30.66, 98.19]